Protein AF-A0A182EAF6-F1 (afdb_monomer_lite)

Foldseek 3Di:
DDDDDDDDDDDDDDDDDDDDDDDDDDDDDDDDDDDDDDDDPDDPDDPPPPPPDAQDDDDPADDPDPDDDDDPQCPDWQPPPCPVQKFKWFFADWDPDPDQAWIWTWTATPVDRDIAIEIEGALRSNFPDDHGKIKIWGQFDDPDPRYGYDHLRGTAIFINLLAAAALLLLLVVSLPLVLSLCCVVCVDPPLCAPQNLLWVLLLVLLVCLQPPPPQAQALVSSLCCCVPPPVVVCVVSCVSHVHDPVNSNVLCSLLSVLSQVVQQDAHDPPRHDQHQDPQRKGFDGWPDAQDWFGDSNLRHIAGARTWTWIQHPVRDTAIATEDEAQDDPPDRSSQLSNRQVVLVRRCNVVRDRAKYWYAHSNVRDIDIRRDDSSVVSVSSSSVSSNSCLNVQCDVVRACFDPPDLDAEHVSDTDLPVVSLVPRPCLQVCLLRHDDDDDDPSVVSSCVSCVVDDVVRSSVVVVVVNVVSVVVVVVVVVCPVVSPVVVVPVPDDDQD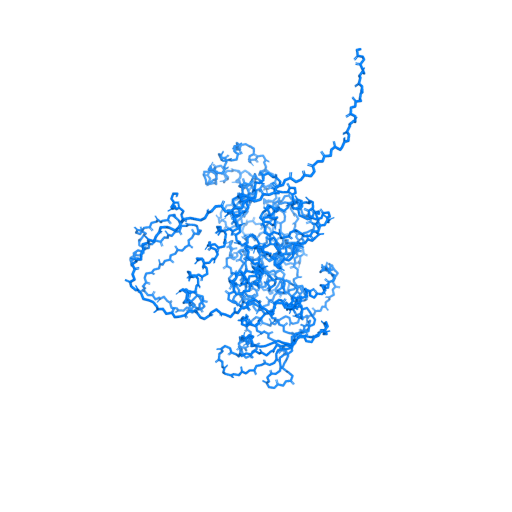WDFDDDDQKTFGADSVRHGPDIDRNDDDD

Organism: Onchocerca ochengi (NCBI:txid42157)

InterPro domains:
  IPR011604 PD-(D/E)XK endonuclease-like domain superfamily [G3DSA:3.90.320.10] (168-430)
  IPR014808 DNA replication factor Dna2, N-terminal [PF08696] (114-309)
  IPR051827 CRISPR-associated exonuclease Cas4 [PTHR36531] (104-434)

Radius of gyration: 29.69 Å; chains: 1; bounding box: 100×87×67 Å

Secondary structure (DSSP, 8-state):
----------------------------------------S-----------PPPPPPPS------S-------PPPTT-S-GGGEEEEEEEEE-----TTEEEEEEEESSSS-EEEEEEEGGGTTS---TT-EEEEES-EEEETTEEEESSSS-EEEESTT--EEHHHHHHHTT-HHHHHHHHH--------HHHHHHHHHHHHHHHHHH-TT----HHHHHHHIIIIITTTTHHHHHHHT--HHHHHHHHHHHHHHHHHHHHHHSPTTTS--PPPTTS-EEEEEEEEEEEEEETTTTEEEEEEEEEEEE-TTS-EEEEEEEEE-S-----HHHHHHHHHHHHHHHHHHSS---EEEEETTTTEEEEE---HHHHHHHHHHHHHHHHHHHH-SGGG-S---STT----SS-----HHHHTT-TTHHHHHHT----S--HHHHHHHHHHTTS-HHHHHHHHHHHHHHHHHHHHHHHH--HHHHHTTT-SS----S--EEEETTEEEEE-TTS-EEEEEES----

Sequence (524 aa):
MDISDGGIMELSGSNLCKKNDAELITNDISHSMISTEVLTDASINNFTSTDCVPPRKRPKRLSISCVERDIQDSFIPFGSNDDASIINVRVISLSDDANDELRELNCICEDTPKIYRVRLGGIWSSTPVKIGSSLRVIGAKIEGEKDLLLNWENGVLIVERNVLVPCTLIAQGTSCRRKAILSHYFRGRSSTTKEMLIGNVVHELFQIAITRSGFDVTENSLLDLWRKELHEQYAEQLFVLNLSSQEVEDELSLYFKTITRWVSSHMPEPKGRNEYLQIGSRIKEVVDIEESIWNSCYGFKAKIDCTLKIRKKDGDQKLFPVELKTGKSNPNTEHVTQVMLYCLALASKQSTIESGLLLYLLDATLRTVSPKAIDLKGILHMRNEIAAGISAISFDNLPVAIIGDFIIIFTEPVCDTHICKWCNQALSCSLLQHCSGSTVTEIFFQDQIKHLKQSHIDYFERFIRWILMEWRYATKKNPTDKENIYKREGVIDEQYELFIKGDMLLVFSEESEMIAMGSVISVK

pLDDT: mean 72.67, std 27.04, range [20.88, 98.44]

Structure (mmCIF, N/CA/C/O backbone):
data_AF-A0A182EAF6-F1
#
_entry.id   AF-A0A182EAF6-F1
#
loop_
_atom_site.group_PDB
_atom_site.id
_atom_site.type_symbol
_atom_site.label_atom_id
_atom_site.label_alt_id
_atom_site.label_comp_id
_atom_site.label_asym_id
_atom_site.label_entity_id
_atom_site.label_seq_id
_atom_site.pdbx_PDB_ins_code
_atom_site.Cartn_x
_atom_site.Cartn_y
_atom_site.Cartn_z
_atom_site.occupancy
_atom_site.B_iso_or_equiv
_atom_site.auth_seq_id
_atom_site.auth_comp_id
_atom_site.auth_asym_id
_atom_site.auth_atom_id
_atom_site.pdbx_PDB_model_num
ATOM 1 N N . MET A 1 1 ? 42.216 54.095 19.703 1.00 34.62 1 MET A N 1
ATOM 2 C CA . MET A 1 1 ? 43.485 53.450 19.319 1.00 34.62 1 MET A CA 1
ATOM 3 C C . MET A 1 1 ? 43.367 53.013 17.869 1.00 34.62 1 MET A C 1
ATOM 5 O O . MET A 1 1 ? 43.075 51.864 17.581 1.00 34.62 1 MET A O 1
ATOM 9 N N . ASP A 1 2 ? 43.409 54.013 16.995 1.00 27.00 2 ASP A N 1
ATOM 10 C CA . ASP A 1 2 ? 44.232 54.108 15.783 1.00 27.00 2 ASP A CA 1
ATOM 11 C C . ASP A 1 2 ? 44.524 52.836 14.971 1.00 27.00 2 ASP A C 1
ATOM 13 O O . ASP A 1 2 ? 45.401 52.038 15.284 1.00 27.00 2 ASP A O 1
ATOM 17 N N . ILE A 1 3 ? 43.781 52.725 13.867 1.00 25.98 3 ILE A N 1
ATOM 18 C CA . ILE A 1 3 ? 44.280 52.727 12.478 1.00 25.98 3 ILE A CA 1
ATOM 19 C C . ILE A 1 3 ? 45.814 52.638 12.308 1.00 25.98 3 ILE A C 1
ATOM 21 O O . ILE A 1 3 ? 46.532 53.567 12.677 1.00 25.98 3 ILE A O 1
ATOM 25 N N . SER A 1 4 ? 46.276 51.653 11.532 1.00 25.05 4 SER A N 1
ATOM 26 C CA . SER A 1 4 ? 47.322 51.878 10.522 1.00 25.05 4 SER A CA 1
ATOM 27 C C . SER A 1 4 ? 47.195 50.901 9.348 1.00 25.05 4 SER A C 1
ATOM 29 O O . SER A 1 4 ? 46.689 49.789 9.482 1.00 25.05 4 SER A O 1
ATOM 31 N N . ASP A 1 5 ? 47.600 51.387 8.179 1.00 26.56 5 ASP A N 1
ATOM 32 C CA . ASP A 1 5 ? 47.367 50.825 6.847 1.00 26.56 5 ASP A CA 1
ATOM 33 C C . ASP A 1 5 ? 48.718 50.557 6.149 1.00 26.56 5 ASP A C 1
ATOM 35 O O . ASP A 1 5 ? 49.745 51.097 6.568 1.00 26.56 5 ASP A O 1
ATOM 39 N N . GLY A 1 6 ? 48.699 49.829 5.029 1.00 24.03 6 GLY A N 1
ATOM 40 C CA . GLY A 1 6 ? 49.717 49.961 3.976 1.00 24.03 6 GLY A CA 1
ATOM 41 C C . GLY A 1 6 ? 50.895 48.969 3.947 1.00 24.03 6 GLY A C 1
ATOM 42 O O . GLY A 1 6 ? 51.632 48.788 4.912 1.00 24.03 6 GLY A O 1
ATOM 43 N N . GLY A 1 7 ? 51.133 48.393 2.760 1.00 23.05 7 GLY A N 1
ATOM 44 C CA . GLY A 1 7 ? 52.299 47.544 2.481 1.00 23.05 7 GLY A CA 1
ATOM 45 C C . GLY A 1 7 ? 52.274 46.850 1.113 1.00 23.05 7 GLY A C 1
ATOM 46 O O . GLY A 1 7 ? 52.235 45.626 1.054 1.00 23.05 7 GLY A O 1
ATOM 47 N N . ILE A 1 8 ? 52.295 47.610 0.012 1.00 23.31 8 ILE A N 1
ATOM 48 C CA . ILE A 1 8 ? 52.518 47.070 -1.345 1.00 23.31 8 ILE A CA 1
ATOM 49 C C . ILE A 1 8 ? 54.024 47.064 -1.634 1.00 23.31 8 ILE A C 1
ATOM 51 O O . ILE A 1 8 ? 54.661 48.104 -1.475 1.00 23.31 8 ILE A O 1
ATOM 55 N N . MET A 1 9 ? 54.574 45.961 -2.153 1.00 23.62 9 MET A N 1
ATOM 56 C CA . MET A 1 9 ? 55.732 46.021 -3.055 1.00 23.62 9 MET A CA 1
ATOM 57 C C . MET A 1 9 ? 55.773 44.842 -4.036 1.00 23.62 9 MET A C 1
ATOM 59 O O . MET A 1 9 ? 55.221 43.772 -3.792 1.00 23.62 9 MET A O 1
ATOM 63 N N . GLU A 1 10 ? 56.402 45.102 -5.175 1.00 21.28 10 GLU A N 1
ATOM 64 C CA . GLU A 1 10 ? 56.325 44.361 -6.436 1.00 21.28 10 GLU A CA 1
ATOM 65 C C . GLU A 1 10 ? 57.661 43.665 -6.767 1.00 21.28 10 GLU A C 1
ATOM 67 O O . GLU A 1 10 ? 58.704 44.158 -6.342 1.00 21.28 10 GLU A O 1
ATOM 72 N N . LEU A 1 11 ? 57.621 42.649 -7.654 1.00 22.36 11 LEU A N 1
ATOM 73 C CA . LEU A 1 11 ? 58.745 42.186 -8.510 1.00 22.36 11 LEU A CA 1
ATOM 74 C C . LEU A 1 11 ? 59.961 41.559 -7.761 1.00 22.36 11 LEU A C 1
ATOM 76 O O . LEU A 1 11 ? 60.233 41.855 -6.610 1.00 22.36 11 LEU A O 1
ATOM 80 N N . SER A 1 12 ? 60.795 40.663 -8.306 1.00 21.80 12 SER A N 1
ATOM 81 C CA . SER A 1 12 ? 60.952 39.978 -9.609 1.00 21.80 12 SER A CA 1
ATOM 82 C C . SER A 1 12 ? 61.921 38.779 -9.412 1.00 21.80 12 SER A C 1
ATOM 84 O O . SER A 1 12 ? 62.465 38.636 -8.321 1.00 21.80 12 SER A O 1
ATOM 86 N N . GLY A 1 13 ? 62.215 37.958 -10.440 1.00 23.28 13 GLY A N 1
ATOM 87 C CA . GLY A 1 13 ? 63.475 37.171 -10.441 1.00 23.28 13 GLY A CA 1
ATOM 88 C C . GLY A 1 13 ? 63.435 35.689 -10.850 1.00 23.28 13 GLY A C 1
ATOM 89 O O . GLY A 1 13 ? 63.678 34.809 -10.039 1.00 23.28 13 GLY A O 1
ATOM 90 N N . SER A 1 14 ? 63.194 35.437 -12.137 1.00 21.39 14 SER A N 1
ATOM 91 C CA . SER A 1 14 ? 63.843 34.423 -13.001 1.00 21.39 14 SER A CA 1
ATOM 92 C C . SER A 1 14 ? 64.792 33.328 -12.440 1.00 21.39 14 SER A C 1
ATOM 94 O O . SER A 1 14 ? 65.816 33.656 -11.846 1.00 21.39 14 SER A O 1
ATOM 96 N N . ASN A 1 15 ? 64.618 32.102 -12.977 1.00 22.03 15 ASN A N 1
ATOM 97 C CA . ASN A 1 15 ? 65.657 31.088 -13.302 1.00 22.03 15 ASN A CA 1
ATOM 98 C C . ASN A 1 15 ? 66.398 30.408 -12.110 1.00 22.03 15 ASN A C 1
ATOM 100 O O . ASN A 1 15 ? 66.710 31.042 -11.120 1.00 22.03 15 ASN A O 1
ATOM 104 N N . LEU A 1 16 ? 66.795 29.123 -12.134 1.00 22.81 16 LEU A N 1
ATOM 105 C CA . LEU A 1 16 ? 67.469 28.400 -13.222 1.00 22.81 16 LEU A CA 1
ATOM 106 C C . LEU A 1 16 ? 67.639 26.877 -12.914 1.00 22.81 16 LEU A C 1
ATOM 108 O O . LEU A 1 16 ? 67.945 26.510 -11.790 1.00 22.81 16 LEU A O 1
ATOM 112 N N . CYS A 1 17 ? 67.632 26.043 -13.967 1.00 21.36 17 CYS A N 1
ATOM 113 C CA . CYS A 1 17 ? 68.432 24.807 -14.166 1.00 21.36 17 CYS A CA 1
ATOM 114 C C . CYS A 1 17 ? 68.288 23.525 -13.298 1.00 21.36 17 CYS A C 1
ATOM 116 O O . CYS A 1 17 ? 68.722 23.486 -12.157 1.00 21.36 17 CYS A O 1
ATOM 118 N N . LYS A 1 18 ? 68.064 22.425 -14.053 1.00 22.55 18 LYS A N 1
ATOM 119 C CA . LYS A 1 18 ? 68.823 21.142 -14.066 1.00 22.55 18 LYS A CA 1
ATOM 120 C C . LYS A 1 18 ? 68.688 20.193 -12.863 1.00 22.55 18 LYS A C 1
ATOM 122 O O . LYS A 1 18 ? 68.568 20.626 -11.735 1.00 22.55 18 LYS A O 1
ATOM 127 N N . LYS A 1 19 ? 68.871 18.877 -12.999 1.00 22.38 19 LYS A N 1
ATOM 128 C CA . LYS A 1 19 ? 68.811 17.844 -14.067 1.00 22.38 19 LYS A CA 1
ATOM 129 C C . LYS A 1 19 ? 69.594 16.675 -13.456 1.00 22.38 19 LYS A C 1
ATOM 131 O O . LYS A 1 19 ? 70.719 16.929 -13.034 1.00 22.38 19 LYS A O 1
ATOM 136 N N . ASN A 1 20 ? 69.080 15.450 -13.580 1.00 22.56 20 ASN A N 1
ATOM 137 C CA . ASN A 1 20 ? 69.833 14.205 -13.380 1.00 22.56 20 ASN A CA 1
ATOM 138 C C . ASN A 1 20 ? 70.316 13.970 -11.915 1.00 22.56 20 ASN A C 1
ATOM 140 O O . ASN A 1 20 ? 70.263 14.880 -11.096 1.00 22.56 20 ASN A O 1
ATOM 144 N N . ASP A 1 21 ? 70.698 12.768 -11.474 1.00 23.47 21 ASP A N 1
ATOM 145 C CA . ASP A 1 21 ? 71.015 11.521 -12.191 1.00 23.47 21 ASP A CA 1
ATOM 146 C C . ASP A 1 21 ? 70.165 10.317 -11.751 1.00 23.47 21 ASP A C 1
ATOM 148 O O . ASP A 1 21 ? 69.460 10.343 -10.743 1.00 23.47 21 ASP A O 1
ATOM 152 N N . ALA A 1 22 ? 70.219 9.262 -12.565 1.00 22.83 22 ALA A N 1
ATOM 153 C CA . ALA A 1 22 ? 69.623 7.963 -12.286 1.00 22.83 22 ALA A CA 1
ATOM 154 C C . ALA A 1 22 ? 70.684 6.995 -11.747 1.00 22.83 22 ALA A C 1
ATOM 156 O O . ALA A 1 22 ? 71.823 7.029 -12.205 1.00 22.83 22 ALA A O 1
ATOM 157 N N . GLU A 1 23 ? 70.278 6.051 -10.900 1.00 22.94 23 GLU A N 1
ATOM 158 C CA . GLU A 1 23 ? 71.018 4.802 -10.704 1.00 22.94 23 GLU A CA 1
ATOM 159 C C . GLU A 1 23 ? 70.043 3.619 -10.692 1.00 22.94 23 GLU A C 1
ATOM 161 O O . GLU A 1 23 ? 69.068 3.594 -9.939 1.00 22.94 23 GLU A O 1
ATOM 166 N N . LEU A 1 24 ? 70.292 2.651 -11.578 1.00 21.66 24 LEU A N 1
ATOM 167 C CA . LEU A 1 24 ? 69.613 1.359 -11.573 1.00 21.66 24 LEU A CA 1
ATOM 168 C C . LEU A 1 24 ? 70.263 0.466 -10.515 1.00 21.66 24 LEU A C 1
ATOM 170 O O . LEU A 1 24 ? 71.484 0.328 -10.503 1.00 21.66 24 LEU A O 1
ATOM 174 N N . ILE A 1 25 ? 69.448 -0.270 -9.760 1.00 23.98 25 ILE A N 1
ATOM 175 C CA . ILE A 1 25 ? 69.858 -1.577 -9.241 1.00 23.98 25 ILE A CA 1
ATOM 176 C C . ILE A 1 25 ? 68.848 -2.613 -9.727 1.00 23.98 25 ILE A C 1
ATOM 178 O O . ILE A 1 25 ? 67.649 -2.523 -9.468 1.00 23.98 25 ILE A O 1
ATOM 182 N N . THR A 1 26 ? 69.363 -3.572 -10.486 1.00 21.56 26 THR A N 1
ATOM 183 C CA . THR A 1 26 ? 68.649 -4.714 -11.047 1.00 21.56 26 THR A CA 1
ATOM 184 C C . THR A 1 26 ? 68.450 -5.813 -10.005 1.00 21.56 26 THR A C 1
ATOM 186 O O . THR A 1 26 ? 69.306 -6.025 -9.148 1.00 21.56 26 THR A O 1
ATOM 189 N N . ASN A 1 27 ? 67.358 -6.570 -10.127 1.00 24.98 27 ASN A N 1
ATOM 190 C CA . ASN A 1 27 ? 67.342 -7.994 -9.781 1.00 24.98 27 ASN A CA 1
ATOM 191 C C . ASN A 1 27 ? 66.165 -8.689 -10.481 1.00 24.98 27 ASN A C 1
ATOM 193 O O . ASN A 1 27 ? 65.008 -8.504 -10.106 1.00 24.98 27 ASN A O 1
ATOM 197 N N . ASP A 1 28 ? 66.485 -9.485 -11.500 1.00 20.88 28 ASP A N 1
ATOM 198 C CA . ASP A 1 28 ? 65.545 -10.337 -12.229 1.00 20.88 28 ASP A CA 1
ATOM 199 C C . ASP A 1 28 ? 65.283 -11.653 -11.484 1.00 20.88 28 ASP A C 1
ATOM 201 O O . ASP A 1 28 ? 66.228 -12.321 -11.065 1.00 20.88 28 ASP A O 1
ATOM 205 N N . ILE A 1 29 ? 64.018 -12.094 -11.442 1.00 25.84 29 ILE A N 1
ATOM 206 C CA . ILE A 1 29 ? 63.648 -13.522 -11.422 1.00 25.84 29 ILE A CA 1
ATOM 207 C C . ILE A 1 29 ? 62.429 -13.724 -12.343 1.00 25.84 29 ILE A C 1
ATOM 209 O O . ILE A 1 29 ? 61.410 -13.054 -12.194 1.00 25.84 29 ILE A O 1
ATOM 213 N N . SER A 1 30 ? 62.532 -14.668 -13.283 1.00 22.50 30 SER A N 1
ATOM 214 C CA . SER A 1 30 ? 61.539 -15.018 -14.317 1.00 22.50 30 SER A CA 1
ATOM 215 C C . SER A 1 30 ? 61.032 -16.468 -14.142 1.00 22.50 30 SER A C 1
ATOM 217 O O . SER A 1 30 ? 61.592 -17.222 -13.352 1.00 22.50 30 SER A O 1
ATOM 219 N N . HIS A 1 31 ? 59.987 -16.984 -14.804 1.00 24.16 31 HIS A N 1
ATOM 220 C CA . HIS A 1 31 ? 59.113 -16.524 -15.907 1.00 24.16 31 HIS A CA 1
ATOM 221 C C . HIS A 1 31 ? 57.618 -16.598 -15.438 1.00 24.16 31 HIS A C 1
ATOM 223 O O . HIS A 1 31 ? 57.389 -16.745 -14.244 1.00 24.16 31 HIS A O 1
ATOM 229 N N . SER A 1 32 ? 56.529 -16.492 -16.222 1.00 24.00 32 SER A N 1
ATOM 230 C CA . SER A 1 32 ? 56.306 -16.548 -17.680 1.00 24.00 32 SER A CA 1
ATOM 231 C C . SER A 1 32 ? 55.020 -15.831 -18.138 1.00 24.00 32 SER A C 1
ATOM 233 O O . SER A 1 32 ? 53.927 -16.154 -17.687 1.00 24.00 32 SER A O 1
ATOM 235 N N . MET A 1 33 ? 55.197 -14.919 -19.098 1.00 22.81 33 MET A N 1
ATOM 236 C CA . MET A 1 33 ? 54.409 -14.676 -20.324 1.00 22.81 33 MET A CA 1
ATOM 237 C C . MET A 1 33 ? 52.978 -15.242 -20.478 1.00 22.81 33 MET A C 1
ATOM 239 O O . MET A 1 33 ? 52.810 -16.435 -20.717 1.00 22.81 33 MET A O 1
ATOM 243 N N . ILE A 1 34 ? 52.007 -14.329 -20.635 1.00 23.81 34 ILE A N 1
ATOM 244 C CA . ILE A 1 34 ? 51.155 -14.232 -21.842 1.00 23.81 34 ILE A CA 1
ATOM 245 C C . ILE A 1 34 ? 51.166 -12.754 -22.290 1.00 23.81 34 ILE A C 1
ATOM 247 O O . ILE A 1 34 ? 51.243 -11.859 -21.451 1.00 23.81 34 ILE A O 1
ATOM 251 N N . SER A 1 35 ? 51.196 -12.509 -23.601 1.00 22.59 35 SER A N 1
ATOM 252 C CA . SER A 1 35 ? 51.616 -11.238 -24.209 1.00 22.59 35 SER A CA 1
ATOM 253 C C . SER A 1 35 ? 50.581 -10.107 -24.167 1.00 22.59 35 SER A C 1
ATOM 255 O O . SER A 1 35 ? 49.417 -10.314 -24.505 1.00 22.59 35 SER A O 1
ATOM 257 N N . THR A 1 36 ? 51.058 -8.886 -23.909 1.00 22.25 36 THR A N 1
ATOM 258 C CA . THR A 1 36 ? 50.344 -7.627 -24.180 1.00 22.25 36 THR A CA 1
ATOM 259 C C . THR A 1 36 ? 51.109 -6.863 -25.259 1.00 22.25 36 THR A C 1
ATOM 261 O O . THR A 1 36 ? 52.230 -6.420 -25.008 1.00 22.25 36 THR A O 1
ATOM 264 N N . GLU A 1 37 ? 50.532 -6.692 -26.449 1.00 24.66 37 GLU A N 1
ATOM 265 C CA . GLU A 1 37 ? 51.075 -5.751 -27.435 1.00 24.66 37 GLU A CA 1
ATOM 266 C C . GLU A 1 37 ? 50.625 -4.327 -27.097 1.00 24.66 37 GLU A C 1
ATOM 268 O O . GLU A 1 37 ? 49.436 -4.047 -26.940 1.00 24.66 37 GLU A O 1
ATOM 273 N N . VAL A 1 38 ? 51.596 -3.422 -26.979 1.00 22.77 38 VAL A N 1
ATOM 274 C CA . VAL A 1 38 ? 51.361 -1.988 -26.803 1.00 22.77 38 VAL A CA 1
ATOM 275 C C . VAL A 1 38 ? 51.189 -1.358 -28.181 1.00 22.77 38 VAL A C 1
ATOM 277 O O . VAL A 1 38 ? 52.144 -1.297 -28.954 1.00 22.77 38 VAL A O 1
ATOM 280 N N . LEU A 1 39 ? 49.993 -0.842 -28.471 1.00 24.34 39 LEU A N 1
ATOM 281 C CA . LEU A 1 39 ? 49.795 0.130 -29.546 1.00 24.34 39 LEU A CA 1
ATOM 282 C C . LEU A 1 39 ? 49.905 1.554 -28.987 1.00 24.34 39 LEU A C 1
ATOM 284 O O . LEU A 1 39 ? 49.478 1.846 -27.874 1.00 24.34 39 LEU A O 1
ATOM 288 N N . THR A 1 40 ? 50.560 2.410 -29.764 1.00 23.98 40 THR A N 1
ATOM 289 C CA . THR A 1 40 ? 51.195 3.662 -29.329 1.00 23.98 40 THR A CA 1
ATOM 290 C C . THR A 1 40 ? 50.268 4.879 -29.282 1.00 23.98 40 THR A C 1
ATOM 292 O O . THR A 1 40 ? 49.356 5.004 -30.101 1.00 23.98 40 THR A O 1
ATOM 295 N N . ASP A 1 41 ? 50.604 5.841 -28.415 1.00 27.81 41 ASP A N 1
ATOM 296 C CA . ASP A 1 41 ? 49.994 7.177 -28.303 1.00 27.81 41 ASP A CA 1
ATOM 297 C C . ASP A 1 41 ? 50.039 7.992 -29.614 1.00 27.81 41 ASP A C 1
ATOM 299 O O . ASP A 1 41 ? 50.956 8.783 -29.837 1.00 27.81 41 ASP A O 1
ATOM 303 N N . ALA A 1 42 ? 49.042 7.825 -30.494 1.00 27.70 42 ALA A N 1
ATOM 304 C CA . ALA A 1 42 ? 48.900 8.657 -31.699 1.00 27.70 42 ALA A CA 1
ATOM 305 C C . ALA A 1 42 ? 47.484 8.710 -32.328 1.00 27.70 42 ALA A C 1
ATOM 307 O O . ALA A 1 42 ? 47.375 8.942 -33.531 1.00 27.70 42 ALA A O 1
ATOM 308 N N . SER A 1 43 ? 46.383 8.482 -31.589 1.00 26.19 43 SER A N 1
ATOM 309 C CA . SER A 1 43 ? 45.024 8.584 -32.184 1.00 26.19 43 SER A CA 1
ATOM 310 C C . SER A 1 43 ? 43.845 8.807 -31.212 1.00 26.19 43 SER A C 1
ATOM 312 O O . SER A 1 43 ? 42.740 8.327 -31.453 1.00 26.19 43 SER A O 1
ATOM 314 N N . ILE A 1 44 ? 44.015 9.599 -30.146 1.00 26.69 44 ILE A N 1
ATOM 315 C CA . ILE A 1 44 ? 42.877 10.030 -29.306 1.00 26.69 44 ILE A CA 1
ATOM 316 C C . ILE A 1 44 ? 42.295 11.341 -29.855 1.00 26.69 44 ILE A C 1
ATOM 318 O O . ILE A 1 44 ? 42.665 12.430 -29.425 1.00 26.69 44 ILE A O 1
ATOM 322 N N . ASN A 1 45 ? 41.370 11.225 -30.810 1.00 24.27 45 ASN A N 1
ATOM 323 C CA . ASN A 1 45 ? 40.507 12.320 -31.260 1.00 24.27 45 ASN A CA 1
ATOM 324 C C . ASN A 1 45 ? 39.033 11.922 -31.078 1.00 24.27 45 ASN A C 1
ATOM 326 O O . ASN A 1 45 ? 38.545 11.026 -31.757 1.00 24.27 45 ASN A O 1
ATOM 330 N N . ASN A 1 46 ? 38.343 12.625 -30.176 1.00 28.84 46 ASN A N 1
ATOM 331 C CA . ASN A 1 46 ? 36.884 12.780 -30.078 1.00 28.84 46 ASN A CA 1
ATOM 332 C C . ASN A 1 46 ? 35.993 11.562 -30.409 1.00 28.84 46 ASN A C 1
ATOM 334 O O . ASN A 1 46 ? 35.296 11.556 -31.422 1.00 28.84 46 ASN A O 1
ATOM 338 N N . PHE A 1 47 ? 35.871 10.622 -29.467 1.00 21.38 47 PHE A N 1
ATOM 339 C CA . PHE A 1 47 ? 34.667 9.788 -29.347 1.00 21.38 47 PHE A CA 1
ATOM 340 C C . PHE A 1 47 ? 33.709 10.381 -28.305 1.00 21.38 47 PHE A C 1
ATOM 342 O O . PHE A 1 47 ? 33.681 9.983 -27.142 1.00 21.38 47 PHE A O 1
ATOM 349 N N . THR A 1 48 ? 32.902 11.354 -28.730 1.00 23.44 48 THR A N 1
ATOM 350 C CA . THR A 1 48 ? 31.754 11.841 -27.953 1.00 23.44 48 THR A CA 1
ATOM 351 C C . THR A 1 48 ? 30.604 10.837 -28.045 1.00 23.44 48 THR A C 1
ATOM 353 O O . THR A 1 48 ? 29.727 10.963 -28.902 1.00 23.44 48 THR A O 1
ATOM 356 N N . SER A 1 49 ? 30.609 9.837 -27.160 1.00 25.80 49 SER A N 1
ATOM 357 C CA . SER A 1 49 ? 29.461 8.946 -26.956 1.00 25.80 49 SER A CA 1
ATOM 358 C C . SER A 1 49 ? 28.249 9.773 -26.523 1.00 25.80 49 SER A C 1
ATOM 360 O O . SER A 1 49 ? 28.260 10.375 -25.451 1.00 25.80 49 SER A O 1
ATOM 362 N N . THR A 1 50 ? 27.224 9.834 -27.371 1.00 24.12 50 THR A N 1
ATOM 363 C CA . THR A 1 50 ? 26.043 10.701 -27.195 1.00 24.12 50 THR A CA 1
ATOM 364 C C . THR A 1 50 ? 24.786 9.941 -26.756 1.00 24.12 50 THR A C 1
ATOM 366 O O . THR A 1 50 ? 23.730 10.548 -26.597 1.00 24.12 50 THR A O 1
ATOM 369 N N . ASP A 1 51 ? 24.914 8.645 -26.452 1.00 25.69 51 ASP A N 1
ATOM 370 C CA . ASP A 1 51 ? 23.808 7.720 -26.151 1.00 25.69 51 ASP A CA 1
ATOM 371 C C . ASP A 1 51 ? 23.249 7.829 -24.714 1.00 25.69 51 ASP A C 1
ATOM 373 O O . ASP A 1 51 ? 22.942 6.838 -24.052 1.00 25.69 51 ASP A O 1
ATOM 377 N N . CYS A 1 52 ? 23.069 9.058 -24.227 1.00 26.30 52 CYS A N 1
ATOM 378 C CA . CYS A 1 52 ? 22.295 9.356 -23.022 1.00 26.30 52 CYS A CA 1
ATOM 379 C C . CYS A 1 52 ? 20.935 9.939 -23.421 1.00 26.30 52 CYS A C 1
ATOM 381 O O . CYS A 1 52 ? 20.743 11.156 -23.413 1.00 26.30 52 CYS A O 1
ATOM 383 N N . VAL A 1 53 ? 19.978 9.071 -23.767 1.00 27.66 53 VAL A N 1
ATOM 384 C CA . VAL A 1 53 ? 18.595 9.482 -24.068 1.00 27.66 53 VAL A CA 1
ATOM 385 C C . VAL A 1 53 ? 17.968 10.122 -22.815 1.00 27.66 53 VAL A C 1
ATOM 387 O O . VAL A 1 53 ? 17.802 9.430 -21.806 1.00 27.66 53 VAL A O 1
ATOM 390 N N . PRO A 1 54 ? 17.593 11.417 -22.837 1.00 26.06 54 PRO A N 1
ATOM 391 C CA . PRO A 1 54 ? 17.004 12.072 -21.673 1.00 26.06 54 PRO A CA 1
ATOM 392 C C . PRO A 1 54 ? 15.600 11.515 -21.368 1.00 26.06 54 PRO A C 1
ATOM 394 O O . PRO A 1 54 ? 14.878 11.107 -22.286 1.00 26.06 54 PRO A O 1
ATOM 397 N N . PRO A 1 55 ? 15.158 11.515 -20.096 1.00 34.72 55 PRO A N 1
ATOM 398 C CA . PRO A 1 55 ? 13.837 11.014 -19.730 1.00 34.72 55 PRO A CA 1
ATOM 399 C C . PRO A 1 55 ? 12.720 11.808 -20.431 1.00 34.72 55 PRO A C 1
ATOM 401 O O . PRO A 1 55 ? 12.665 13.038 -20.350 1.00 34.72 55 PRO A O 1
ATOM 404 N N . ARG A 1 56 ? 11.802 11.094 -21.105 1.00 46.59 56 ARG A N 1
ATOM 405 C CA . ARG A 1 56 ? 10.674 11.688 -21.852 1.00 46.59 56 ARG A CA 1
ATOM 406 C C . ARG A 1 56 ? 9.831 12.604 -20.950 1.00 46.59 56 ARG A C 1
ATOM 408 O O . ARG A 1 56 ? 9.626 12.322 -19.765 1.00 46.59 56 ARG A O 1
ATOM 415 N N . LYS A 1 57 ? 9.329 13.716 -21.504 1.00 31.61 57 LYS A N 1
ATOM 416 C CA . LYS A 1 57 ? 8.597 14.736 -20.731 1.00 31.61 57 LYS A CA 1
ATOM 417 C C . LYS A 1 57 ? 7.301 14.158 -20.157 1.00 31.61 57 LYS A C 1
ATOM 419 O O . LYS A 1 57 ? 6.382 13.791 -20.879 1.00 31.61 57 LYS A O 1
ATOM 424 N N . ARG A 1 58 ? 7.231 14.114 -18.825 1.00 42.84 58 ARG A N 1
ATOM 425 C CA . ARG A 1 58 ? 6.105 13.537 -18.076 1.00 42.84 58 ARG A CA 1
ATOM 426 C C . ARG A 1 58 ? 4.811 14.336 -18.312 1.00 42.84 58 ARG A C 1
ATOM 428 O O . ARG A 1 58 ? 4.851 15.568 -18.219 1.00 42.84 58 ARG A O 1
ATOM 435 N N . PRO A 1 59 ? 3.651 13.676 -18.493 1.00 32.00 59 PRO A N 1
ATOM 436 C CA . PRO A 1 59 ? 2.352 14.330 -18.373 1.00 32.00 59 PRO A CA 1
ATOM 437 C C . PRO A 1 59 ? 2.228 15.056 -17.025 1.00 32.00 59 PRO A C 1
ATOM 439 O O . PRO A 1 59 ? 2.673 14.559 -15.986 1.00 32.00 59 PRO A O 1
ATOM 442 N N . LYS A 1 60 ? 1.626 16.251 -17.025 1.00 32.16 60 LYS A N 1
ATOM 443 C CA . LYS A 1 60 ? 1.457 17.043 -15.797 1.00 32.16 60 LYS A CA 1
ATOM 444 C C . LYS A 1 60 ? 0.566 16.288 -14.802 1.00 32.16 60 LYS A C 1
ATOM 446 O O . LYS A 1 60 ? -0.563 15.964 -15.139 1.00 32.16 60 LYS A O 1
ATOM 451 N N . ARG A 1 61 ? 1.104 16.067 -13.593 1.00 34.06 61 ARG A N 1
ATOM 452 C CA . ARG A 1 61 ? 0.448 15.713 -12.312 1.00 34.06 61 ARG A CA 1
ATOM 453 C C . ARG A 1 61 ? -0.941 15.059 -12.430 1.00 34.06 61 ARG A C 1
ATOM 455 O O . ARG A 1 61 ? -1.916 15.764 -12.659 1.00 34.06 61 ARG A O 1
ATOM 462 N N . LEU A 1 62 ? -1.025 13.760 -12.113 1.00 33.78 62 LEU A N 1
ATOM 463 C CA . LEU A 1 62 ? -2.278 13.028 -11.850 1.00 33.78 62 LEU A CA 1
ATOM 464 C C . LEU A 1 62 ? -3.260 13.887 -11.031 1.00 33.78 62 LEU A C 1
ATOM 466 O O . LEU A 1 62 ? -3.085 14.078 -9.825 1.00 33.78 62 LEU A O 1
ATOM 470 N N . SER A 1 63 ? -4.281 14.419 -11.699 1.00 30.16 63 SER A N 1
ATOM 471 C CA . SER A 1 63 ? -5.372 15.157 -11.074 1.00 30.16 63 SER A CA 1
ATOM 472 C C . SER A 1 63 ? -6.496 14.179 -10.757 1.00 30.16 63 SER A C 1
ATOM 474 O O . SER A 1 63 ? -7.347 13.914 -11.606 1.00 30.16 63 SER A O 1
ATOM 476 N N . ILE A 1 64 ? -6.493 13.643 -9.535 1.00 37.16 64 ILE A N 1
ATOM 477 C CA . ILE A 1 64 ? -7.581 12.801 -9.027 1.00 37.16 64 ILE A CA 1
ATOM 478 C C . ILE A 1 64 ? -8.819 13.691 -8.882 1.00 37.16 64 ILE A C 1
ATOM 480 O O . ILE A 1 64 ? -8.984 14.400 -7.889 1.00 37.16 64 ILE A O 1
ATOM 484 N N . SER A 1 65 ? -9.670 13.721 -9.910 1.00 26.81 65 SER A N 1
ATOM 485 C CA . SER A 1 65 ? -10.902 14.502 -9.872 1.00 26.81 65 SER A CA 1
ATOM 486 C C . SER A 1 65 ? -11.957 13.744 -9.069 1.00 26.81 65 SER A C 1
ATOM 488 O O . SER A 1 65 ? -12.498 12.743 -9.550 1.00 26.81 65 SER A O 1
ATOM 490 N N . CYS A 1 66 ? -12.316 14.273 -7.899 1.00 29.97 66 CYS A N 1
ATOM 491 C CA . CYS A 1 66 ? -13.425 13.800 -7.058 1.00 29.97 66 CYS A CA 1
ATOM 492 C C . CYS A 1 66 ? -14.821 14.033 -7.678 1.00 29.97 66 CYS A C 1
ATOM 494 O O . CYS A 1 66 ? -15.810 14.074 -6.956 1.00 29.97 66 CYS A O 1
ATOM 496 N N . VAL A 1 67 ? -14.903 14.240 -8.994 1.00 27.53 67 VAL A N 1
ATOM 497 C CA . VAL A 1 67 ? -16.156 14.429 -9.724 1.00 27.53 67 VAL A CA 1
ATOM 498 C C . VAL A 1 67 ? -16.589 13.083 -10.294 1.00 27.53 67 VAL A C 1
ATOM 500 O O . VAL A 1 67 ? -15.793 12.353 -10.904 1.00 27.53 67 VAL A O 1
ATOM 503 N N . GLU A 1 68 ? -17.856 12.764 -10.068 1.00 32.16 68 GLU A N 1
ATOM 504 C CA . GLU A 1 68 ? -18.544 11.620 -10.645 1.00 32.16 68 GLU A CA 1
ATOM 505 C C . GLU A 1 68 ? -18.575 11.776 -12.169 1.00 32.16 68 GLU A C 1
ATOM 507 O O . GLU A 1 68 ? -19.136 12.716 -12.729 1.00 32.16 68 GLU A O 1
ATOM 512 N N . ARG A 1 69 ? -17.900 10.851 -12.846 1.00 28.14 69 ARG A N 1
ATOM 513 C CA . ARG A 1 69 ? -18.146 10.526 -14.244 1.00 28.14 69 ARG A CA 1
ATOM 514 C C . ARG A 1 69 ? -18.251 9.018 -14.277 1.00 28.14 69 ARG A C 1
ATOM 516 O O . ARG A 1 69 ? -17.240 8.343 -14.080 1.00 28.14 69 ARG A O 1
ATOM 523 N N . ASP A 1 70 ? -19.474 8.539 -14.458 1.00 29.00 70 ASP A N 1
ATOM 524 C CA . ASP A 1 70 ? -19.772 7.129 -14.651 1.00 29.00 70 ASP A CA 1
ATOM 525 C C . ASP A 1 70 ? -19.178 6.689 -15.983 1.00 29.00 70 ASP A C 1
ATOM 527 O O . ASP A 1 70 ? -19.766 6.858 -17.050 1.00 29.00 70 ASP A O 1
ATOM 531 N N . ILE A 1 71 ? -17.971 6.144 -15.910 1.00 32.97 71 ILE A N 1
ATOM 532 C CA . ILE A 1 71 ? -17.410 5.325 -16.968 1.00 32.97 71 ILE A CA 1
ATOM 533 C C . ILE A 1 71 ? -17.306 3.932 -16.365 1.00 32.97 71 ILE A C 1
ATOM 535 O O . ILE A 1 71 ? -16.526 3.709 -15.437 1.00 32.97 71 ILE A O 1
ATOM 539 N N . GLN A 1 72 ? -18.116 3.002 -16.874 1.00 36.25 72 GLN A N 1
ATOM 540 C CA . GLN A 1 72 ? -17.915 1.569 -16.660 1.00 36.25 72 GLN A CA 1
ATOM 541 C C . GLN A 1 72 ? -16.669 1.134 -17.441 1.00 36.25 72 GLN A C 1
ATOM 543 O O . GLN A 1 72 ? -16.755 0.409 -18.429 1.00 36.25 72 GLN A O 1
ATOM 548 N N . ASP A 1 73 ? -15.502 1.617 -17.017 1.00 41.78 73 ASP A N 1
ATOM 549 C CA . ASP A 1 73 ? -14.235 1.144 -17.545 1.00 41.78 73 ASP A CA 1
ATOM 550 C C . ASP A 1 73 ? -14.066 -0.311 -17.111 1.00 41.78 73 ASP A C 1
ATOM 552 O O . ASP A 1 73 ? -13.844 -0.604 -15.931 1.00 41.78 73 ASP A O 1
ATOM 556 N N . SER A 1 74 ? -14.135 -1.227 -18.074 1.00 44.59 74 SER A N 1
ATOM 557 C CA . SER A 1 74 ? -13.776 -2.627 -17.883 1.00 44.59 74 SER A CA 1
ATOM 558 C C . SER A 1 74 ? -12.264 -2.745 -17.672 1.00 44.59 74 SER A C 1
ATOM 560 O O . SER A 1 74 ? -11.510 -3.125 -18.572 1.00 44.59 74 SER A O 1
ATOM 562 N N . PHE A 1 75 ? -11.802 -2.405 -16.467 1.00 56.47 75 PHE A N 1
ATOM 563 C CA . PHE A 1 75 ? -10.513 -2.882 -15.989 1.00 56.47 75 PHE A CA 1
ATOM 564 C C . PHE A 1 75 ? -10.546 -4.414 -16.038 1.00 56.47 75 PHE A C 1
ATOM 566 O O . PHE A 1 75 ? -11.568 -5.020 -15.717 1.00 56.47 75 PHE A O 1
ATOM 573 N N . ILE A 1 76 ? -9.456 -5.010 -16.523 1.00 57.12 76 ILE A N 1
ATOM 574 C CA . ILE A 1 76 ? -9.420 -6.400 -17.001 1.00 57.12 76 ILE A CA 1
ATOM 575 C C . ILE A 1 76 ? -10.021 -7.339 -15.938 1.00 57.12 76 ILE A C 1
ATOM 577 O O . ILE A 1 76 ? -9.580 -7.264 -14.787 1.00 57.12 76 ILE A O 1
ATOM 581 N N . PRO A 1 77 ? -11.018 -8.183 -16.283 1.00 50.03 77 PRO A N 1
ATOM 582 C CA . PRO A 1 77 ? -11.696 -9.029 -15.308 1.00 50.03 77 PRO A CA 1
ATOM 583 C C . PRO A 1 77 ? -10.717 -9.908 -14.531 1.00 50.03 77 PRO A C 1
ATOM 585 O O . PRO A 1 77 ? -9.908 -10.629 -15.115 1.00 50.03 77 PRO A O 1
ATOM 588 N N . PHE A 1 78 ? -10.815 -9.889 -13.204 1.00 47.12 78 PHE A N 1
ATOM 589 C CA . PHE A 1 78 ? -10.084 -10.839 -12.377 1.00 47.12 78 PHE A CA 1
ATOM 590 C C . PHE A 1 78 ? -10.780 -12.203 -12.460 1.00 47.12 78 PHE A C 1
ATOM 592 O O . PHE A 1 78 ? -11.947 -12.331 -12.094 1.00 47.12 78 PHE A O 1
ATOM 599 N N . GLY A 1 79 ? -10.072 -13.236 -12.914 1.00 39.69 79 GLY A N 1
ATOM 600 C CA . GLY A 1 79 ? -10.586 -14.611 -12.892 1.00 39.69 79 GLY A CA 1
ATOM 601 C C . GLY A 1 79 ? -11.493 -15.012 -14.061 1.00 39.69 79 GLY A C 1
ATOM 602 O O . GLY A 1 79 ? -12.209 -16.003 -13.950 1.00 39.69 79 GLY A O 1
ATOM 603 N N . SER A 1 80 ? -11.451 -14.317 -15.202 1.00 37.81 80 SER A N 1
ATOM 604 C CA . SER A 1 80 ? -11.703 -15.023 -16.464 1.00 37.81 80 SER A CA 1
ATOM 605 C C . SER A 1 80 ? -10.507 -15.940 -16.727 1.00 37.81 80 SER A C 1
ATOM 607 O O . SER A 1 80 ? -9.398 -15.431 -16.874 1.00 37.81 80 SER A O 1
ATOM 609 N N . ASN A 1 81 ? -10.724 -17.257 -16.828 1.00 36.94 81 ASN A N 1
ATOM 610 C CA . ASN A 1 81 ? -9.689 -18.274 -17.111 1.00 36.94 81 ASN A CA 1
ATOM 611 C C . ASN A 1 81 ? -9.052 -18.161 -18.520 1.00 36.94 81 ASN A C 1
ATOM 613 O O . ASN A 1 81 ? -8.429 -19.103 -19.006 1.00 36.94 81 ASN A O 1
ATOM 617 N N . ASP A 1 82 ? -9.181 -17.009 -19.177 1.00 45.03 82 ASP A N 1
ATOM 618 C CA . ASP A 1 82 ? -8.437 -16.657 -20.377 1.00 45.03 82 ASP A CA 1
ATOM 619 C C . ASP A 1 82 ? -7.013 -16.223 -19.997 1.00 45.03 82 ASP A C 1
ATOM 621 O O . ASP A 1 82 ? -6.618 -15.064 -20.177 1.00 45.03 82 ASP A O 1
ATOM 625 N N . ASP A 1 83 ? -6.201 -17.195 -19.563 1.00 49.16 83 ASP A N 1
ATOM 626 C CA . ASP A 1 83 ? -4.731 -17.095 -19.571 1.00 49.16 83 ASP A CA 1
ATOM 627 C C . ASP A 1 83 ? -4.219 -16.657 -20.960 1.00 49.16 83 ASP A C 1
ATOM 629 O O . ASP A 1 83 ? -3.199 -15.984 -21.078 1.00 49.16 83 ASP A O 1
ATOM 633 N N . ALA A 1 84 ? -4.994 -16.936 -22.017 1.00 50.97 84 ALA A N 1
ATOM 634 C CA . ALA A 1 84 ? -4.818 -16.431 -23.379 1.00 50.97 84 ALA A CA 1
ATOM 635 C C . ALA A 1 84 ? -4.703 -14.892 -23.495 1.00 50.97 84 ALA A C 1
ATOM 637 O O . ALA A 1 84 ? -4.183 -14.397 -24.497 1.00 50.97 84 ALA A O 1
ATOM 638 N N . SER A 1 85 ? -5.171 -14.128 -22.501 1.00 74.31 85 SER A N 1
ATOM 639 C CA . SER A 1 85 ? -5.074 -12.660 -22.455 1.00 74.31 85 SER A CA 1
ATOM 640 C C . SER A 1 85 ? -3.808 -12.129 -21.765 1.00 74.31 85 SER A C 1
ATOM 642 O O . SER A 1 85 ? -3.559 -10.917 -21.794 1.00 74.31 85 SER A O 1
ATOM 644 N N . ILE A 1 86 ? -3.007 -13.008 -21.150 1.00 87.81 86 ILE A N 1
ATOM 645 C CA . ILE A 1 86 ? -1.795 -12.662 -20.403 1.00 87.81 86 ILE A CA 1
ATOM 646 C C . ILE A 1 86 ? -0.576 -13.234 -21.124 1.00 87.81 86 ILE A C 1
ATOM 648 O O . ILE A 1 86 ? -0.437 -14.439 -21.291 1.00 87.81 86 ILE A O 1
ATOM 652 N N . ILE A 1 87 ? 0.350 -12.364 -21.524 1.00 90.81 87 ILE A N 1
ATOM 653 C CA . ILE A 1 87 ? 1.544 -12.759 -22.274 1.00 90.81 87 ILE A CA 1
ATOM 654 C C . ILE A 1 87 ? 2.784 -12.290 -21.511 1.00 90.81 87 ILE A C 1
ATOM 656 O O . ILE A 1 87 ? 3.022 -11.088 -21.355 1.00 90.81 87 ILE A O 1
ATOM 660 N N . ASN A 1 88 ? 3.583 -13.245 -21.030 1.00 92.94 88 ASN A N 1
ATOM 661 C CA . ASN A 1 88 ? 4.895 -12.970 -20.448 1.00 92.94 88 ASN A CA 1
ATOM 662 C C . ASN A 1 88 ? 5.923 -12.866 -21.578 1.00 92.94 88 ASN A C 1
ATOM 664 O O . ASN A 1 88 ? 6.054 -13.779 -22.401 1.00 92.94 88 ASN A O 1
ATOM 668 N N . VAL A 1 89 ? 6.643 -11.747 -21.638 1.00 94.19 89 VAL A N 1
ATOM 669 C CA . VAL A 1 89 ? 7.618 -11.480 -22.699 1.00 94.19 89 VAL A CA 1
ATOM 670 C C . VAL A 1 89 ? 8.878 -10.816 -22.152 1.00 94.19 89 VAL A C 1
ATOM 672 O O . VAL A 1 89 ? 8.843 -10.097 -21.157 1.00 94.19 89 VAL A O 1
ATOM 675 N N . ARG A 1 90 ? 10.003 -11.002 -22.838 1.00 94.56 90 ARG A N 1
ATOM 676 C CA . ARG A 1 90 ? 11.278 -10.343 -22.558 1.00 94.56 90 ARG A CA 1
ATOM 677 C C . ARG A 1 90 ? 11.683 -9.459 -23.725 1.00 94.56 90 ARG A C 1
ATOM 679 O O . ARG A 1 90 ? 11.628 -9.882 -24.877 1.00 94.56 90 ARG A O 1
ATOM 686 N N . VAL A 1 91 ? 12.105 -8.235 -23.431 1.00 92.44 91 VAL A N 1
ATOM 687 C CA . VAL A 1 91 ? 12.469 -7.246 -24.456 1.00 92.44 91 VAL A CA 1
ATOM 688 C C . VAL A 1 91 ? 13.778 -7.635 -25.138 1.00 92.44 91 VAL A C 1
ATOM 690 O O . VAL A 1 91 ? 14.792 -7.807 -24.464 1.00 92.44 91 VAL A O 1
ATOM 693 N N . ILE A 1 92 ? 13.759 -7.735 -26.468 1.00 93.31 92 ILE A N 1
ATOM 694 C CA . ILE A 1 92 ? 14.935 -8.009 -27.309 1.00 93.31 92 ILE A CA 1
ATOM 695 C C . ILE A 1 92 ? 15.467 -6.704 -27.907 1.00 93.31 92 ILE A C 1
ATOM 697 O O . ILE A 1 92 ? 16.663 -6.442 -27.868 1.00 93.31 92 ILE A O 1
ATOM 701 N N . SER A 1 93 ? 14.569 -5.875 -28.446 1.00 91.75 93 SER A N 1
ATOM 702 C CA . SER A 1 93 ? 14.893 -4.561 -29.001 1.00 91.75 93 SER A CA 1
ATOM 703 C C . SER A 1 93 ? 13.750 -3.576 -28.760 1.00 91.75 93 SER A C 1
ATOM 705 O O . SER A 1 93 ? 12.631 -3.961 -28.412 1.00 91.75 93 SER A O 1
ATOM 707 N N . LEU A 1 94 ? 14.043 -2.294 -28.937 1.00 88.88 94 LEU A N 1
ATOM 708 C CA . LEU A 1 94 ? 13.121 -1.177 -28.762 1.00 88.88 94 LEU A CA 1
ATOM 709 C C . LEU A 1 94 ? 13.367 -0.151 -29.871 1.00 88.88 94 LEU A C 1
ATOM 711 O O . LEU A 1 94 ? 14.487 -0.055 -30.362 1.00 88.88 94 LEU A O 1
ATOM 715 N N . SER A 1 95 ? 12.327 0.566 -30.292 1.00 82.38 95 SER A N 1
ATOM 716 C CA . SER A 1 95 ? 12.448 1.646 -31.275 1.00 82.38 95 SER A CA 1
ATOM 717 C C . SER A 1 95 ? 13.079 2.885 -30.636 1.00 82.38 95 SER A C 1
ATOM 719 O O . SER A 1 95 ? 12.560 3.368 -29.622 1.00 82.38 95 SER A O 1
ATOM 721 N N . ASP A 1 96 ? 14.112 3.445 -31.264 1.00 60.28 96 ASP A N 1
ATOM 722 C CA . ASP A 1 96 ? 14.684 4.742 -30.870 1.00 60.28 96 ASP A CA 1
ATOM 723 C C . ASP A 1 96 ? 13.820 5.937 -31.315 1.00 60.28 96 ASP A C 1
ATOM 725 O O . ASP A 1 96 ? 14.015 7.058 -30.843 1.00 60.28 96 ASP A O 1
ATOM 729 N N . ASP A 1 97 ? 12.827 5.706 -32.183 1.00 55.09 97 ASP A N 1
ATOM 730 C CA . ASP A 1 97 ? 12.044 6.773 -32.803 1.00 55.09 97 ASP A CA 1
ATOM 731 C C . ASP A 1 97 ? 11.285 7.656 -31.797 1.00 55.09 97 ASP A C 1
ATOM 733 O O . ASP A 1 97 ? 10.520 7.222 -30.922 1.00 55.09 97 ASP A O 1
ATOM 737 N N . ALA A 1 98 ? 11.524 8.957 -31.955 1.00 46.59 98 ALA A N 1
ATOM 738 C CA . ALA A 1 98 ? 11.136 10.014 -31.038 1.00 46.59 98 ALA A CA 1
ATOM 739 C C . ALA A 1 98 ? 9.744 10.586 -31.353 1.00 46.59 98 ALA A C 1
ATOM 741 O O . ALA A 1 98 ? 9.595 11.786 -31.581 1.00 46.59 98 ALA A O 1
ATOM 742 N N . ASN A 1 99 ? 8.716 9.733 -31.340 1.00 54.38 99 ASN A N 1
ATOM 743 C CA . ASN A 1 99 ? 7.329 10.193 -31.282 1.00 54.38 99 ASN A CA 1
ATOM 744 C C . ASN A 1 99 ? 6.758 9.943 -29.872 1.00 54.38 99 ASN A C 1
ATOM 746 O O . ASN A 1 99 ? 6.825 8.827 -29.350 1.00 54.38 99 ASN A O 1
ATOM 750 N N . ASP A 1 100 ? 6.232 10.986 -29.222 1.00 57.50 100 ASP A N 1
ATOM 751 C CA . ASP A 1 100 ? 5.778 10.913 -27.818 1.00 57.50 100 ASP A CA 1
ATOM 752 C C . ASP A 1 100 ? 4.531 10.016 -27.646 1.00 57.50 100 ASP A C 1
ATOM 754 O O . ASP A 1 100 ? 4.283 9.476 -26.562 1.00 57.50 100 ASP A O 1
ATOM 758 N N . GLU A 1 101 ? 3.766 9.810 -28.723 1.00 72.25 101 GLU A N 1
ATOM 759 C CA . GLU A 1 101 ? 2.487 9.092 -28.697 1.00 72.25 101 GLU A CA 1
ATOM 760 C C . GLU A 1 101 ? 2.615 7.562 -28.641 1.00 72.25 101 GLU A C 1
ATOM 762 O O . GLU A 1 101 ? 1.734 6.911 -28.071 1.00 72.25 101 GLU A O 1
ATOM 767 N N . LEU A 1 102 ? 3.683 6.980 -29.206 1.00 83.62 102 LEU A N 1
ATOM 768 C CA . LEU A 1 102 ? 3.833 5.529 -29.357 1.00 83.62 102 LEU A CA 1
ATOM 769 C C . LEU A 1 102 ? 5.303 5.087 -29.276 1.00 83.62 102 LEU A C 1
ATOM 771 O O . LEU A 1 102 ? 6.174 5.676 -29.909 1.00 83.62 102 LEU A O 1
ATOM 775 N N . ARG A 1 103 ? 5.578 4.021 -28.518 1.00 89.38 103 ARG A N 1
ATOM 776 C CA . ARG A 1 103 ? 6.894 3.368 -28.416 1.00 89.38 103 ARG A CA 1
ATOM 777 C C . ARG A 1 103 ? 6.767 1.894 -28.789 1.00 89.38 103 ARG A C 1
ATOM 779 O O . ARG A 1 103 ? 5.920 1.207 -28.221 1.00 89.38 103 ARG A O 1
ATOM 786 N N . GLU A 1 104 ? 7.601 1.396 -29.696 1.00 92.50 104 GLU A N 1
ATOM 787 C CA . GLU A 1 104 ? 7.563 -0.008 -30.123 1.00 92.50 104 GLU A CA 1
ATOM 788 C C . GLU A 1 104 ? 8.657 -0.840 -29.441 1.00 92.50 104 GLU A C 1
ATOM 790 O O . GLU A 1 104 ? 9.788 -0.389 -29.246 1.00 92.50 104 GLU A O 1
ATOM 795 N N . LEU A 1 105 ? 8.317 -2.074 -29.074 1.00 94.12 105 LEU A N 1
ATOM 796 C CA . LEU A 1 105 ? 9.216 -3.060 -28.483 1.00 94.12 105 LEU A CA 1
ATOM 797 C C . LEU A 1 105 ? 9.081 -4.383 -29.242 1.00 94.12 105 LEU A C 1
ATOM 799 O O . LEU A 1 105 ? 7.969 -4.875 -29.431 1.00 94.12 105 LEU A O 1
ATOM 803 N N . ASN A 1 106 ? 10.201 -5.011 -29.595 1.00 94.88 106 ASN A N 1
ATOM 804 C CA . ASN A 1 106 ? 10.214 -6.409 -30.023 1.00 94.88 106 ASN A CA 1
ATOM 805 C C . ASN A 1 106 ? 10.532 -7.277 -28.810 1.00 94.88 106 ASN A C 1
ATOM 807 O O . ASN A 1 106 ? 11.556 -7.083 -28.148 1.00 94.88 106 ASN A O 1
ATOM 811 N N . CYS A 1 107 ? 9.651 -8.219 -28.489 1.00 95.56 107 CYS A N 1
ATOM 812 C CA . CYS A 1 107 ? 9.769 -9.041 -27.290 1.00 95.56 107 CYS A CA 1
ATOM 813 C C . CYS A 1 107 ? 9.614 -10.530 -27.619 1.00 95.56 107 CYS A C 1
ATOM 815 O O . CYS A 1 107 ? 8.697 -10.912 -28.342 1.00 95.56 107 CYS A O 1
ATOM 817 N N . ILE A 1 108 ? 10.484 -11.378 -27.068 1.00 95.00 108 ILE A N 1
ATOM 818 C CA . ILE A 1 108 ? 10.334 -12.837 -27.130 1.00 95.00 108 ILE A CA 1
ATOM 819 C C . ILE A 1 108 ? 9.396 -13.282 -26.011 1.00 95.00 108 ILE A C 1
ATOM 821 O O . ILE A 1 108 ? 9.509 -12.797 -24.888 1.00 95.00 108 ILE A O 1
ATOM 825 N N . CYS A 1 109 ? 8.460 -14.177 -26.297 1.00 92.94 109 CYS A N 1
ATOM 826 C CA . CYS A 1 109 ? 7.638 -14.799 -25.267 1.00 92.94 109 CYS A CA 1
ATOM 827 C C . CYS A 1 109 ? 8.508 -15.685 -24.365 1.00 92.94 109 CYS A C 1
ATOM 829 O O . CYS A 1 109 ? 9.407 -16.367 -24.845 1.00 92.94 109 CYS A O 1
ATOM 831 N N . GLU A 1 110 ? 8.275 -15.661 -23.053 1.00 88.19 110 GLU A N 1
ATOM 832 C CA . GLU A 1 110 ? 9.053 -16.503 -22.130 1.00 88.19 110 GLU A CA 1
ATOM 833 C C . GLU A 1 110 ? 8.603 -17.976 -22.195 1.00 88.19 110 GLU A C 1
ATOM 835 O O . GLU A 1 110 ? 9.416 -18.873 -21.992 1.00 88.19 110 GLU A O 1
ATOM 840 N N . ASP A 1 111 ? 7.346 -18.222 -22.578 1.00 86.06 111 ASP A N 1
ATOM 841 C CA . ASP A 1 111 ? 6.726 -19.552 -22.638 1.00 86.06 111 ASP A CA 1
ATOM 842 C C . ASP A 1 111 ? 6.812 -20.214 -24.034 1.00 86.06 111 ASP A C 1
ATOM 844 O O . ASP A 1 111 ? 6.588 -21.414 -24.183 1.00 86.06 111 ASP A O 1
ATOM 848 N N . THR A 1 112 ? 7.109 -19.446 -25.095 1.00 86.81 112 THR A N 1
ATOM 849 C CA . THR A 1 112 ? 7.146 -19.937 -26.490 1.00 86.81 112 THR A CA 1
ATOM 850 C C . THR A 1 112 ? 8.198 -19.199 -27.328 1.00 86.81 112 THR A C 1
ATOM 852 O O . THR A 1 112 ? 8.462 -18.030 -27.070 1.00 86.81 112 THR A O 1
ATOM 855 N N . PRO A 1 113 ? 8.731 -19.773 -28.426 1.00 87.44 113 PRO A N 1
ATOM 856 C CA . PRO A 1 113 ? 9.650 -19.062 -29.329 1.00 87.44 113 PRO A CA 1
ATOM 857 C C . PRO A 1 113 ? 8.971 -17.961 -30.178 1.00 87.44 113 PRO A C 1
ATOM 859 O O . PRO A 1 113 ? 9.538 -17.497 -31.169 1.00 87.44 113 PRO A O 1
ATOM 862 N N . LYS A 1 114 ? 7.738 -17.548 -29.847 1.00 90.81 114 LYS A N 1
ATOM 863 C CA . LYS A 1 114 ? 7.035 -16.466 -30.546 1.00 90.81 114 LYS A CA 1
ATOM 864 C C . LYS A 1 114 ? 7.660 -15.119 -30.188 1.00 90.81 114 LYS A C 1
ATOM 866 O O . LYS A 1 114 ? 7.887 -14.819 -29.019 1.00 90.81 114 LYS A O 1
ATOM 871 N N . ILE A 1 115 ? 7.861 -14.284 -31.202 1.00 93.31 115 ILE A N 1
ATOM 872 C CA . ILE A 1 115 ? 8.203 -12.869 -31.039 1.00 93.31 115 ILE A CA 1
ATOM 873 C C . ILE A 1 115 ? 6.925 -12.053 -31.230 1.00 93.31 115 ILE A C 1
ATOM 875 O O . ILE A 1 115 ? 6.201 -12.266 -32.204 1.00 93.31 115 ILE A O 1
ATOM 879 N N . TYR A 1 116 ? 6.671 -11.133 -30.304 1.00 94.44 116 TYR A N 1
ATOM 880 C CA . TYR A 1 116 ? 5.582 -10.163 -30.338 1.00 94.44 116 TYR A CA 1
ATOM 881 C C . TYR A 1 116 ? 6.140 -8.751 -30.543 1.00 94.44 116 TYR A C 1
ATOM 883 O O . TYR A 1 116 ? 7.163 -8.389 -29.955 1.00 94.44 116 TYR A O 1
ATOM 891 N N . ARG A 1 117 ? 5.434 -7.941 -31.333 1.00 94.56 117 ARG A N 1
ATOM 892 C CA . ARG A 1 117 ? 5.646 -6.497 -31.444 1.00 94.56 117 ARG A CA 1
ATOM 893 C C . ARG A 1 117 ? 4.658 -5.802 -30.513 1.00 94.56 117 ARG A C 1
ATOM 895 O O . ARG A 1 117 ? 3.452 -5.780 -30.759 1.00 94.56 117 ARG A O 1
ATOM 902 N N . VAL A 1 118 ? 5.175 -5.257 -29.419 1.00 94.81 118 VAL A N 1
ATOM 903 C CA . VAL A 1 118 ? 4.397 -4.574 -28.383 1.00 94.81 118 VAL A CA 1
ATOM 904 C C . VAL A 1 118 ? 4.473 -3.069 -28.624 1.00 94.81 118 VAL A C 1
ATOM 906 O O . VAL A 1 118 ? 5.548 -2.477 -28.552 1.00 94.81 118 VAL A O 1
ATOM 909 N N . ARG A 1 119 ? 3.331 -2.442 -28.909 1.00 93.56 119 ARG A N 1
ATOM 910 C CA . ARG A 1 119 ? 3.199 -0.999 -29.135 1.00 93.56 119 ARG A CA 1
ATOM 911 C C . ARG A 1 119 ? 2.598 -0.347 -27.892 1.00 93.56 119 ARG A C 1
ATOM 913 O O . ARG A 1 119 ? 1.474 -0.655 -27.499 1.00 93.56 119 ARG A O 1
ATOM 920 N N . LEU A 1 120 ? 3.371 0.530 -27.258 1.00 93.38 120 LEU A N 1
ATOM 921 C CA . LEU A 1 120 ? 3.032 1.217 -26.015 1.00 93.38 120 LEU A CA 1
ATOM 922 C C . LEU A 1 120 ? 2.623 2.659 -26.308 1.00 93.38 120 LEU A C 1
ATOM 924 O O . LEU A 1 120 ? 3.471 3.489 -26.630 1.00 93.38 120 LEU A O 1
ATOM 928 N N . GLY A 1 121 ? 1.333 2.955 -26.180 1.00 91.31 121 GLY A N 1
ATOM 929 C CA . GLY A 1 121 ? 0.769 4.292 -26.340 1.00 91.31 121 GLY A CA 1
ATOM 930 C C . GLY A 1 121 ? 0.245 4.887 -25.036 1.00 91.31 121 GLY A C 1
ATOM 931 O O . GLY A 1 121 ? 0.048 4.193 -24.033 1.00 91.31 121 GLY A O 1
ATOM 932 N N . GLY A 1 122 ? -0.010 6.196 -25.048 1.00 88.88 122 GLY A N 1
ATOM 933 C CA . GLY A 1 122 ? -0.511 6.910 -23.872 1.00 88.88 122 GLY A CA 1
ATOM 934 C C . GLY A 1 122 ? 0.449 6.803 -22.685 1.00 88.88 122 GLY A C 1
ATOM 935 O O . GLY A 1 122 ? 1.655 6.936 -22.854 1.00 88.88 122 GLY A O 1
ATOM 936 N N . ILE A 1 123 ? -0.065 6.518 -21.482 1.00 88.00 123 ILE A N 1
ATOM 937 C CA . ILE A 1 123 ? 0.779 6.393 -20.279 1.00 88.00 123 ILE A CA 1
ATOM 938 C C . ILE A 1 123 ? 1.875 5.326 -20.404 1.00 88.00 123 ILE A C 1
ATOM 940 O O . ILE A 1 123 ? 2.917 5.431 -19.765 1.00 88.00 123 ILE A O 1
ATOM 944 N N . TRP A 1 124 ? 1.678 4.299 -21.233 1.00 92.44 124 TRP A N 1
ATOM 945 C CA . TRP A 1 124 ? 2.654 3.223 -21.349 1.00 92.44 124 TRP A CA 1
ATOM 946 C C . TRP A 1 124 ? 3.891 3.632 -22.163 1.00 92.44 124 TRP A C 1
ATOM 948 O O . TRP A 1 124 ? 4.956 3.060 -21.928 1.00 92.44 124 TRP A O 1
ATOM 958 N N . SER A 1 125 ? 3.811 4.644 -23.042 1.00 90.31 125 SER A N 1
ATOM 959 C CA . SER A 1 125 ? 4.949 5.071 -23.881 1.00 90.31 125 SER A CA 1
ATOM 960 C C . SER A 1 125 ? 6.131 5.598 -23.049 1.00 90.31 125 SER A C 1
ATOM 962 O O . SER A 1 125 ? 7.290 5.383 -23.411 1.00 90.31 125 SER A O 1
ATOM 964 N N . SER A 1 126 ? 5.850 6.206 -21.888 1.00 86.19 126 SER A N 1
ATOM 965 C CA . SER A 1 126 ? 6.843 6.701 -20.923 1.00 86.19 126 SER A CA 1
ATOM 966 C C . SER A 1 126 ? 7.391 5.646 -19.956 1.00 86.19 126 SER A C 1
ATOM 968 O O . SER A 1 126 ? 8.219 5.975 -19.107 1.00 86.19 126 SER A O 1
ATOM 970 N N . THR A 1 127 ? 6.952 4.387 -20.048 1.00 88.75 127 THR A N 1
ATOM 971 C CA . THR A 1 127 ? 7.346 3.359 -19.073 1.00 88.75 127 THR A CA 1
ATOM 972 C C . THR A 1 127 ? 8.852 3.040 -19.191 1.00 88.75 127 THR A C 1
ATOM 974 O O . THR A 1 127 ? 9.334 2.818 -20.308 1.00 88.75 127 THR A O 1
ATOM 977 N N . PRO A 1 128 ? 9.618 2.971 -18.079 1.00 85.31 128 PRO A N 1
ATOM 978 C CA . PRO A 1 128 ? 11.068 2.740 -18.098 1.00 85.31 128 PRO A CA 1
ATOM 979 C C . PRO A 1 128 ? 11.430 1.276 -18.401 1.00 85.31 128 PRO A C 1
ATOM 981 O O . PRO A 1 128 ? 11.789 0.493 -17.526 1.00 85.31 128 PRO A O 1
ATOM 984 N N . VAL A 1 129 ? 11.321 0.919 -19.678 1.00 86.31 129 VAL A N 1
ATOM 985 C CA . VAL A 1 129 ? 11.671 -0.389 -20.247 1.00 86.31 129 VAL A CA 1
ATOM 986 C C . VAL A 1 129 ? 13.047 -0.337 -20.923 1.00 86.31 129 VAL A C 1
ATOM 988 O O . VAL A 1 129 ? 13.319 0.607 -21.673 1.00 86.31 129 VAL A O 1
ATOM 991 N N . LYS A 1 130 ? 13.874 -1.372 -20.714 1.00 84.88 130 LYS A N 1
ATOM 992 C CA . LYS A 1 130 ? 15.176 -1.591 -21.375 1.00 84.88 130 LYS A CA 1
ATOM 993 C C . LYS A 1 130 ? 15.259 -2.982 -22.018 1.00 84.88 130 LYS A C 1
ATOM 995 O O . LYS A 1 130 ? 14.431 -3.848 -21.737 1.00 84.88 130 LYS A O 1
ATOM 1000 N N . ILE A 1 131 ? 16.269 -3.212 -22.861 1.00 87.31 131 ILE A N 1
ATOM 1001 C CA . ILE A 1 131 ? 16.580 -4.554 -23.382 1.00 87.31 131 ILE A CA 1
ATOM 1002 C C . ILE A 1 131 ? 16.823 -5.510 -22.202 1.00 87.31 131 ILE A C 1
ATOM 1004 O O . ILE A 1 131 ? 17.466 -5.154 -21.214 1.00 87.31 131 ILE A O 1
ATOM 1008 N N . GLY A 1 132 ? 16.262 -6.715 -22.286 1.00 85.50 132 GLY A N 1
ATOM 1009 C CA . GLY A 1 132 ? 16.327 -7.736 -21.243 1.00 85.50 132 GLY A CA 1
ATOM 1010 C C . GLY A 1 132 ? 15.284 -7.616 -20.124 1.00 85.50 132 GLY A C 1
ATOM 1011 O O . GLY A 1 132 ? 15.137 -8.591 -19.381 1.00 85.50 132 GLY A O 1
ATOM 1012 N N . SER A 1 133 ? 14.539 -6.504 -20.014 1.00 85.75 133 SER A N 1
ATOM 1013 C CA . SER A 1 133 ? 13.438 -6.366 -19.042 1.00 85.75 133 SER A CA 1
ATOM 1014 C C . SER A 1 133 ? 12.382 -7.456 -19.232 1.00 85.75 133 SER A C 1
ATOM 1016 O O . SER A 1 133 ? 11.999 -7.763 -20.365 1.00 85.75 133 SER A O 1
ATOM 1018 N N . SER A 1 134 ? 11.898 -8.021 -18.122 1.00 91.00 134 SER A N 1
ATOM 1019 C CA . SER A 1 134 ? 10.817 -9.017 -18.130 1.00 91.00 134 SER A CA 1
ATOM 1020 C C . SER A 1 134 ? 9.469 -8.320 -17.949 1.00 91.00 134 SER A C 1
ATOM 1022 O O . SER A 1 134 ? 9.253 -7.606 -16.969 1.00 91.00 134 SER A O 1
ATOM 1024 N N . LEU A 1 135 ? 8.566 -8.500 -18.904 1.00 94.69 135 LEU A N 1
ATOM 1025 C CA . LEU A 1 135 ? 7.271 -7.836 -18.988 1.00 94.69 135 LEU A CA 1
ATOM 1026 C C . LEU A 1 135 ? 6.141 -8.857 -18.842 1.00 94.69 135 LEU A C 1
ATOM 1028 O O . LEU A 1 135 ? 6.214 -9.959 -19.381 1.00 94.69 135 LEU A O 1
ATOM 1032 N N . ARG A 1 136 ? 5.052 -8.454 -18.187 1.00 94.25 136 ARG A N 1
ATOM 1033 C CA . ARG A 1 136 ? 3.745 -9.105 -18.321 1.00 94.25 136 ARG A CA 1
ATOM 1034 C C . ARG A 1 136 ? 2.803 -8.129 -19.022 1.00 94.25 136 ARG A C 1
ATOM 1036 O O . ARG A 1 136 ? 2.572 -7.021 -18.536 1.00 94.25 136 ARG A O 1
ATOM 1043 N N . VAL A 1 137 ? 2.295 -8.543 -20.177 1.00 93.88 137 VAL A N 1
ATOM 1044 C CA . VAL A 1 137 ? 1.281 -7.838 -20.964 1.00 93.88 137 VAL A CA 1
ATOM 1045 C C . VAL A 1 137 ? -0.069 -8.464 -20.634 1.00 93.88 137 VAL A C 1
ATOM 1047 O O . VAL A 1 137 ? -0.213 -9.675 -20.752 1.00 93.88 137 VAL A O 1
ATOM 1050 N N . ILE A 1 138 ? -1.038 -7.663 -20.195 1.00 91.50 138 ILE A N 1
ATOM 1051 C CA . ILE A 1 138 ? -2.355 -8.139 -19.748 1.00 91.50 138 ILE A CA 1
ATOM 1052 C C . ILE A 1 138 ? -3.421 -7.437 -20.593 1.00 91.50 138 ILE A C 1
ATOM 1054 O O . ILE A 1 138 ? -3.43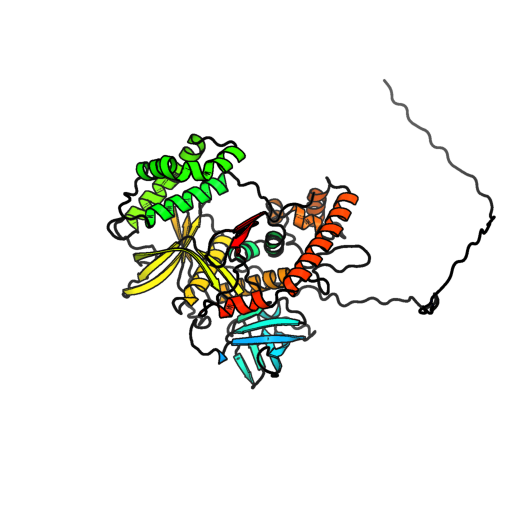9 -6.206 -20.640 1.00 91.50 138 ILE A O 1
ATOM 1058 N N . GLY A 1 139 ? -4.304 -8.189 -21.256 1.00 89.19 139 GLY A N 1
ATOM 1059 C CA . GLY A 1 139 ? -5.471 -7.650 -21.971 1.00 89.19 139 GLY A CA 1
ATOM 1060 C C . GLY A 1 139 ? -5.142 -6.623 -23.063 1.00 89.19 139 GLY A C 1
ATOM 1061 O O . GLY A 1 139 ? -5.900 -5.674 -23.263 1.00 89.19 139 GLY A O 1
ATOM 1062 N N . ALA A 1 140 ? -3.988 -6.756 -23.724 1.00 89.88 140 ALA A N 1
ATOM 1063 C CA . ALA A 1 140 ? -3.618 -5.894 -24.844 1.00 89.88 140 ALA A CA 1
ATOM 1064 C C . ALA A 1 140 ? -4.530 -6.137 -26.054 1.00 89.88 140 ALA A C 1
ATOM 1066 O O . ALA A 1 140 ? -4.956 -7.263 -26.314 1.00 89.88 140 ALA A O 1
ATOM 1067 N N . LYS A 1 141 ? -4.788 -5.085 -26.835 1.00 89.94 141 LYS A N 1
ATOM 1068 C CA . LYS A 1 141 ? -5.551 -5.207 -28.078 1.00 89.94 141 LYS A CA 1
ATOM 1069 C C . LYS A 1 141 ? -4.680 -5.875 -29.138 1.00 89.94 141 LYS A C 1
ATOM 1071 O O . LYS A 1 141 ? -3.614 -5.364 -29.476 1.00 89.94 141 LYS A O 1
ATOM 1076 N N . ILE A 1 142 ? -5.151 -6.997 -29.668 1.00 89.00 142 ILE A N 1
ATOM 1077 C CA . ILE A 1 142 ? -4.497 -7.726 -30.756 1.00 89.00 142 ILE A CA 1
ATOM 1078 C C . ILE A 1 142 ? -4.899 -7.058 -32.079 1.00 89.00 142 ILE A C 1
ATOM 1080 O O . ILE A 1 142 ? -6.075 -7.056 -32.433 1.00 89.00 142 ILE A O 1
ATOM 1084 N N . GLU A 1 143 ? -3.941 -6.471 -32.802 1.00 85.56 143 GLU A N 1
ATOM 1085 C CA . GLU A 1 143 ? -4.180 -5.846 -34.124 1.00 85.56 143 GLU A CA 1
ATOM 1086 C C . GLU A 1 143 ? -3.626 -6.682 -35.298 1.00 85.56 143 GLU A C 1
ATOM 1088 O O . GLU A 1 143 ? -3.780 -6.322 -36.461 1.00 85.56 143 GLU A O 1
ATOM 1093 N N . GLY A 1 144 ? -3.022 -7.828 -34.982 1.00 82.19 144 GLY A N 1
ATOM 1094 C CA . GLY A 1 144 ? -2.494 -8.852 -35.884 1.00 82.19 144 GLY A CA 1
ATOM 1095 C C . GLY A 1 144 ? -1.927 -10.001 -35.042 1.00 82.19 144 GLY A C 1
ATOM 1096 O O . GLY A 1 144 ? -1.748 -9.823 -33.840 1.00 82.19 144 GLY A O 1
ATOM 1097 N N . GLU A 1 145 ? -1.611 -11.166 -35.624 1.00 80.25 145 GLU A N 1
ATOM 1098 C CA . GLU A 1 145 ? -1.237 -12.385 -34.860 1.00 80.25 145 GLU A CA 1
ATOM 1099 C C . GLU A 1 145 ? -0.126 -12.199 -33.806 1.00 80.25 145 GLU A C 1
ATOM 1101 O O . GLU A 1 145 ? -0.024 -12.983 -32.861 1.00 80.25 145 GLU A O 1
ATOM 1106 N N . LYS A 1 146 ? 0.739 -11.195 -33.993 1.00 86.50 146 LYS A N 1
ATOM 1107 C CA . LYS A 1 146 ? 1.891 -10.889 -33.133 1.00 86.50 146 LYS A CA 1
ATOM 1108 C C . LYS A 1 146 ? 1.936 -9.427 -32.670 1.00 86.50 146 LYS A C 1
ATOM 1110 O O . LYS A 1 146 ? 2.907 -9.038 -32.026 1.00 86.50 146 LYS A O 1
ATOM 1115 N N . ASP A 1 147 ? 0.911 -8.631 -32.978 1.00 91.62 147 ASP A N 1
ATOM 1116 C CA . ASP A 1 147 ? 0.892 -7.185 -32.740 1.00 91.62 147 ASP A CA 1
ATOM 1117 C C . ASP A 1 147 ? -0.009 -6.833 -31.555 1.00 91.62 147 ASP A C 1
ATOM 1119 O O . ASP A 1 147 ? -1.234 -6.937 -31.641 1.00 91.62 147 ASP A O 1
ATOM 1123 N N . LEU A 1 148 ? 0.607 -6.383 -30.461 1.00 93.12 148 LEU A N 1
ATOM 1124 C CA . LEU A 1 148 ? -0.055 -6.108 -29.185 1.00 93.12 148 LEU A CA 1
ATOM 1125 C C . LEU A 1 148 ? -0.046 -4.602 -28.900 1.00 93.12 148 LEU A C 1
ATOM 1127 O O . LEU A 1 148 ? 1.018 -4.024 -28.679 1.00 93.12 148 LEU A O 1
ATOM 1131 N N . LEU A 1 149 ? -1.216 -3.963 -28.882 1.00 91.62 149 LEU A N 1
ATOM 1132 C CA . LEU A 1 149 ? -1.373 -2.545 -28.550 1.00 91.62 149 LEU A CA 1
ATOM 1133 C C . LEU A 1 149 ? -1.822 -2.363 -27.092 1.00 91.62 149 LEU A C 1
ATOM 1135 O O . LEU A 1 149 ? -2.846 -2.897 -26.660 1.00 91.62 149 LEU A O 1
ATOM 1139 N N . LEU A 1 150 ? -1.069 -1.549 -26.355 1.00 91.88 150 LEU A N 1
ATOM 1140 C CA . LEU A 1 150 ? -1.356 -1.114 -24.988 1.00 91.88 150 LEU A CA 1
ATOM 1141 C C . LEU A 1 150 ? -1.539 0.403 -24.973 1.00 91.88 150 LEU A C 1
ATOM 1143 O O . LEU A 1 150 ? -0.650 1.129 -25.409 1.00 91.88 150 LEU A O 1
ATOM 1147 N N . ASN A 1 151 ? -2.661 0.903 -24.456 1.00 89.00 151 ASN A N 1
ATOM 1148 C CA . ASN A 1 151 ? -2.915 2.343 -24.336 1.00 89.00 151 ASN A CA 1
ATOM 1149 C C . ASN A 1 151 ? -3.824 2.671 -23.127 1.00 89.00 151 ASN A C 1
ATOM 1151 O O . ASN A 1 151 ? -3.987 1.861 -22.207 1.00 89.00 151 ASN A O 1
ATOM 1155 N N . TRP A 1 152 ? -4.380 3.887 -23.085 1.00 83.75 152 TRP A N 1
ATOM 1156 C CA . TRP A 1 152 ? -5.279 4.324 -22.008 1.00 83.75 152 TRP A CA 1
ATOM 1157 C C . TRP A 1 152 ? -6.536 3.457 -21.883 1.00 83.75 152 TRP A C 1
ATOM 1159 O O . TRP A 1 152 ? -6.955 3.164 -20.767 1.00 83.75 152 TRP A O 1
ATOM 1169 N N . GLU A 1 153 ? -7.074 2.967 -22.997 1.00 83.75 153 GLU A N 1
ATOM 1170 C CA . GLU A 1 153 ? -8.259 2.104 -23.052 1.00 83.75 153 GLU A CA 1
ATOM 1171 C C . GLU A 1 153 ? -7.848 0.630 -22.891 1.00 83.75 153 GLU A C 1
ATOM 1173 O O . GLU A 1 153 ? -8.282 -0.066 -21.975 1.00 83.75 153 GLU A O 1
ATOM 1178 N N . ASN A 1 154 ? -6.887 0.180 -23.698 1.00 86.62 154 ASN A N 1
ATOM 1179 C CA . ASN A 1 154 ? -6.553 -1.225 -23.901 1.00 86.62 154 ASN A CA 1
ATOM 1180 C C . ASN A 1 154 ? -5.393 -1.679 -23.009 1.00 86.62 154 ASN A C 1
ATOM 1182 O O . ASN A 1 154 ? -4.291 -1.128 -23.069 1.00 86.62 154 ASN A O 1
ATOM 1186 N N . GLY A 1 155 ? -5.652 -2.717 -22.216 1.00 89.19 155 GLY A N 1
ATOM 1187 C CA . GLY A 1 155 ? -4.656 -3.483 -21.475 1.00 89.19 155 GLY A CA 1
ATOM 1188 C C . GLY A 1 155 ? -3.888 -2.761 -20.362 1.00 89.19 155 GLY A C 1
ATOM 1189 O O . GLY A 1 155 ? -4.102 -1.584 -20.049 1.00 89.19 155 GLY A O 1
ATOM 1190 N N . VAL A 1 156 ? -2.988 -3.525 -19.742 1.00 92.81 156 VAL A N 1
ATOM 1191 C CA . VAL A 1 156 ? -2.069 -3.117 -18.674 1.00 92.81 156 VAL A CA 1
ATOM 1192 C C . VAL A 1 156 ? -0.685 -3.713 -18.941 1.00 92.81 156 VAL A C 1
ATOM 1194 O O . VAL A 1 156 ? -0.564 -4.884 -19.302 1.00 92.81 156 VAL A O 1
ATOM 1197 N N . LEU A 1 157 ? 0.363 -2.912 -18.728 1.00 94.75 157 LEU A N 1
ATOM 1198 C CA . LEU A 1 157 ? 1.755 -3.361 -18.757 1.00 94.75 157 LEU A CA 1
ATOM 1199 C C . LEU A 1 157 ? 2.310 -3.463 -17.335 1.00 94.75 157 LEU A C 1
ATOM 1201 O O . LEU A 1 157 ? 2.189 -2.510 -16.567 1.00 94.75 157 LEU A O 1
ATOM 1205 N N . ILE A 1 158 ? 2.993 -4.561 -17.015 1.00 96.00 158 ILE A N 1
ATOM 1206 C CA . ILE A 1 158 ? 3.724 -4.757 -15.756 1.00 96.00 158 ILE A CA 1
ATOM 1207 C C . ILE A 1 158 ? 5.203 -5.021 -16.074 1.00 96.00 158 ILE A C 1
ATOM 1209 O O . ILE A 1 158 ? 5.530 -5.975 -16.778 1.00 96.00 158 ILE A O 1
ATOM 1213 N N . VAL A 1 159 ? 6.097 -4.171 -15.562 1.00 93.19 159 VAL A N 1
ATOM 1214 C CA . VAL A 1 159 ? 7.548 -4.183 -15.847 1.00 93.19 159 VAL A CA 1
ATOM 1215 C C . VAL A 1 159 ? 8.333 -4.798 -14.697 1.00 93.19 159 VAL A C 1
ATOM 1217 O O . VAL A 1 159 ? 8.089 -4.470 -13.542 1.00 93.19 159 VAL A O 1
ATOM 1220 N N . GLU A 1 160 ? 9.273 -5.689 -14.992 1.00 89.06 160 GLU A N 1
ATOM 1221 C CA . GLU A 1 160 ? 9.933 -6.549 -14.005 1.00 89.06 160 GLU A CA 1
ATOM 1222 C C . GLU A 1 160 ? 8.879 -7.320 -13.193 1.00 89.06 160 GLU A C 1
ATOM 1224 O O . GLU A 1 160 ? 8.665 -7.107 -11.994 1.00 89.06 160 GLU A O 1
ATOM 1229 N N . ARG A 1 161 ? 8.147 -8.191 -13.907 1.00 86.44 161 ARG A N 1
ATOM 1230 C CA . ARG A 1 161 ? 6.949 -8.904 -13.416 1.00 86.44 161 ARG A CA 1
ATOM 1231 C C . ARG A 1 161 ? 7.156 -9.668 -12.101 1.00 86.44 161 ARG A C 1
ATOM 1233 O O . ARG A 1 161 ? 6.223 -9.787 -11.318 1.00 86.44 161 ARG A O 1
ATOM 1240 N N . ASN A 1 162 ? 8.382 -10.123 -11.838 1.00 83.56 162 ASN A N 1
ATOM 1241 C CA . ASN A 1 162 ? 8.740 -10.905 -10.650 1.00 83.56 162 ASN A CA 1
ATOM 1242 C C . ASN A 1 162 ? 9.098 -10.045 -9.417 1.00 83.56 162 ASN A C 1
ATOM 1244 O O . ASN A 1 162 ? 9.419 -10.595 -8.365 1.00 83.56 162 ASN A O 1
ATOM 1248 N N . VAL A 1 163 ? 9.067 -8.709 -9.513 1.00 86.50 163 VAL A N 1
ATOM 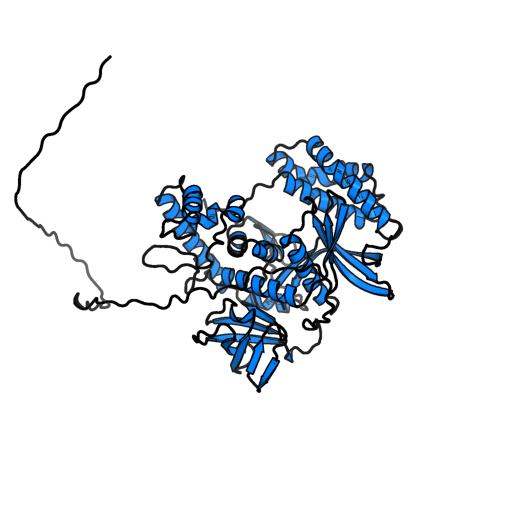1249 C CA . VAL A 1 163 ? 9.337 -7.805 -8.381 1.00 86.50 163 VAL A CA 1
ATOM 1250 C C . VAL A 1 163 ? 8.028 -7.412 -7.698 1.00 86.50 163 VAL A C 1
ATOM 1252 O O . VAL A 1 163 ? 7.300 -6.553 -8.192 1.00 86.50 163 VAL A O 1
ATOM 1255 N N . LEU A 1 164 ? 7.740 -8.011 -6.539 1.00 91.00 164 LEU A N 1
ATOM 1256 C CA . LEU A 1 164 ? 6.574 -7.669 -5.715 1.00 91.00 164 LEU A CA 1
ATOM 1257 C C . LEU A 1 164 ? 6.828 -6.391 -4.898 1.00 91.00 164 LEU A C 1
ATOM 1259 O O . LEU A 1 164 ? 7.383 -6.430 -3.795 1.00 91.00 164 LEU A O 1
ATOM 1263 N N . VAL A 1 165 ? 6.408 -5.243 -5.434 1.00 93.75 165 VAL A N 1
ATOM 1264 C CA . VAL A 1 165 ? 6.539 -3.942 -4.756 1.00 93.75 165 VAL A CA 1
ATOM 1265 C C . VAL A 1 165 ? 5.474 -3.808 -3.645 1.00 93.75 165 VAL A C 1
ATOM 1267 O O . VAL A 1 165 ? 4.297 -4.034 -3.915 1.00 93.75 165 VAL A O 1
ATOM 1270 N N . PRO A 1 166 ? 5.821 -3.440 -2.397 1.00 95.69 166 PRO A N 1
ATOM 1271 C CA . PRO A 1 166 ? 4.838 -3.128 -1.355 1.00 95.69 166 PRO A CA 1
ATOM 1272 C C . PRO A 1 166 ? 3.903 -1.974 -1.746 1.00 95.69 166 PRO A C 1
ATOM 1274 O O . PRO A 1 166 ? 4.376 -0.944 -2.229 1.00 95.69 166 PRO A O 1
ATOM 1277 N N . CYS A 1 167 ? 2.603 -2.083 -1.454 1.00 95.94 167 CYS A N 1
ATOM 1278 C CA . CYS A 1 167 ? 1.633 -1.007 -1.709 1.00 95.94 167 CYS A CA 1
ATOM 1279 C C . CYS A 1 167 ? 2.019 0.326 -1.059 1.00 95.94 167 CYS A C 1
ATOM 1281 O O . CYS A 1 167 ? 1.840 1.377 -1.668 1.00 95.94 167 CYS A O 1
ATOM 1283 N N . THR A 1 168 ? 2.598 0.288 0.143 1.00 92.69 168 THR A N 1
ATOM 1284 C CA . THR A 1 168 ? 3.089 1.473 0.858 1.00 92.69 168 THR A CA 1
ATOM 1285 C C . THR A 1 168 ? 4.218 2.184 0.105 1.00 92.69 168 THR A C 1
ATOM 1287 O O . THR A 1 168 ? 4.202 3.411 0.022 1.00 92.69 168 THR A O 1
ATOM 1290 N N . LEU A 1 169 ? 5.137 1.447 -0.540 1.00 93.56 169 LEU A N 1
ATOM 1291 C CA . LEU A 1 169 ? 6.152 2.040 -1.424 1.00 93.56 169 LEU A CA 1
ATOM 1292 C C . LEU A 1 169 ? 5.530 2.632 -2.696 1.00 93.56 169 LEU A C 1
ATOM 1294 O O . LEU A 1 169 ? 5.957 3.698 -3.134 1.00 93.56 169 LEU A O 1
ATOM 1298 N N . ILE A 1 170 ? 4.516 1.987 -3.284 1.00 96.69 170 ILE A N 1
ATOM 1299 C CA . ILE A 1 170 ? 3.823 2.526 -4.469 1.00 96.69 170 ILE A CA 1
ATOM 1300 C C . ILE A 1 170 ? 3.089 3.827 -4.109 1.00 96.69 170 ILE A C 1
ATOM 1302 O O . ILE A 1 170 ? 3.239 4.827 -4.807 1.00 96.69 170 ILE A O 1
ATOM 1306 N N . ALA A 1 171 ? 2.370 3.852 -2.983 1.00 95.56 171 ALA A N 1
ATOM 1307 C CA . ALA A 1 171 ? 1.700 5.041 -2.460 1.00 95.56 171 ALA A CA 1
ATOM 1308 C C . ALA A 1 171 ? 2.687 6.193 -2.195 1.00 95.56 171 ALA A C 1
ATOM 1310 O O . ALA A 1 171 ? 2.482 7.304 -2.684 1.00 95.56 171 ALA A O 1
ATOM 1311 N N . GLN A 1 172 ? 3.806 5.915 -1.519 1.00 91.25 172 GLN A N 1
ATOM 1312 C CA . GLN A 1 172 ? 4.918 6.853 -1.301 1.00 91.25 172 GLN A CA 1
ATOM 1313 C C . GLN A 1 172 ? 5.547 7.356 -2.615 1.00 91.25 172 GLN A C 1
ATOM 1315 O O . GLN A 1 172 ? 6.071 8.469 -2.688 1.00 91.25 172 GLN A O 1
ATOM 1320 N N . GLY A 1 173 ? 5.472 6.560 -3.685 1.00 91.19 173 GLY A N 1
ATOM 1321 C CA . GLY A 1 173 ? 5.873 6.967 -5.027 1.00 91.19 173 GLY A CA 1
ATOM 1322 C C . GLY A 1 173 ? 5.116 8.192 -5.538 1.00 91.19 173 GLY A C 1
ATOM 1323 O O . GLY A 1 173 ? 5.685 8.959 -6.322 1.00 91.19 173 GLY A O 1
ATOM 1324 N N . THR A 1 174 ? 3.875 8.420 -5.080 1.00 91.44 174 THR A N 1
ATOM 1325 C CA . THR A 1 174 ? 3.021 9.519 -5.565 1.00 91.44 174 THR A CA 1
ATOM 1326 C C . THR A 1 174 ? 3.647 10.882 -5.272 1.00 91.44 174 THR A C 1
ATOM 1328 O O . THR A 1 174 ? 3.621 11.744 -6.156 1.00 91.44 174 THR A O 1
ATOM 1331 N N . SER A 1 175 ? 4.293 11.038 -4.107 1.00 87.75 175 SER A N 1
ATOM 1332 C CA . SER A 1 175 ? 5.095 12.210 -3.749 1.00 87.75 175 SER A CA 1
ATOM 1333 C C . SER A 1 175 ? 6.497 12.160 -4.367 1.00 87.75 175 SER A C 1
ATOM 1335 O O . SER A 1 175 ? 6.920 13.135 -4.987 1.00 87.75 175 SER A O 1
ATOM 1337 N N . CYS A 1 176 ? 7.219 11.035 -4.265 1.00 88.25 176 CYS A N 1
ATOM 1338 C CA . CYS A 1 176 ? 8.548 10.896 -4.871 1.00 88.25 176 CYS A CA 1
ATOM 1339 C C . CYS A 1 176 ? 8.942 9.433 -5.162 1.00 88.25 176 CYS A C 1
ATOM 1341 O O . CYS A 1 176 ? 9.187 8.640 -4.253 1.00 88.25 176 CYS A O 1
ATOM 1343 N N . ARG A 1 177 ? 9.118 9.089 -6.450 1.00 86.75 177 ARG A N 1
ATOM 1344 C CA . ARG A 1 177 ? 9.527 7.737 -6.890 1.00 86.75 177 ARG A CA 1
ATOM 1345 C C . ARG A 1 177 ? 10.928 7.374 -6.394 1.00 86.75 177 ARG A C 1
ATOM 1347 O O . ARG A 1 177 ? 11.128 6.270 -5.898 1.00 86.75 177 ARG A O 1
ATOM 1354 N N . ARG A 1 178 ? 11.874 8.323 -6.431 1.00 85.06 178 ARG A N 1
ATOM 1355 C CA . ARG A 1 178 ? 13.223 8.143 -5.863 1.00 85.06 178 ARG A CA 1
ATOM 1356 C C . ARG A 1 178 ? 13.159 7.848 -4.358 1.00 85.06 178 ARG A C 1
ATOM 1358 O O . ARG A 1 178 ? 13.851 6.950 -3.904 1.00 85.06 178 ARG A O 1
ATOM 1365 N N . LYS A 1 179 ? 12.284 8.517 -3.591 1.00 87.25 179 LYS A N 1
ATOM 1366 C CA . LYS A 1 179 ? 12.075 8.248 -2.151 1.00 87.25 179 LYS A CA 1
ATOM 1367 C C . LYS A 1 179 ? 11.568 6.822 -1.909 1.00 87.25 179 LYS A C 1
ATOM 1369 O O . LYS A 1 179 ? 12.051 6.170 -0.987 1.00 87.25 179 LYS A O 1
ATOM 1374 N N . ALA A 1 180 ? 10.631 6.339 -2.727 1.00 89.50 180 ALA A N 1
ATOM 1375 C CA . ALA A 1 180 ? 10.132 4.966 -2.654 1.00 89.50 180 ALA A CA 1
ATOM 1376 C C . ALA A 1 180 ? 11.231 3.933 -2.968 1.00 89.50 180 ALA A C 1
ATOM 1378 O O . ALA A 1 180 ? 11.419 2.992 -2.201 1.00 89.50 180 ALA A O 1
ATOM 1379 N N . ILE A 1 181 ? 12.011 4.143 -4.035 1.00 85.75 181 ILE A N 1
ATOM 1380 C CA . ILE A 1 181 ? 13.146 3.268 -4.377 1.00 85.75 181 ILE A CA 1
ATOM 1381 C C . ILE A 1 181 ? 14.184 3.292 -3.249 1.00 85.75 181 ILE A C 1
ATOM 1383 O O . ILE A 1 181 ? 14.544 2.239 -2.740 1.00 85.75 181 ILE A O 1
ATOM 1387 N N . LEU A 1 182 ? 14.604 4.468 -2.772 1.00 83.62 182 LEU A N 1
ATOM 1388 C CA . LEU A 1 182 ? 15.561 4.575 -1.665 1.00 83.62 182 LEU A CA 1
ATOM 1389 C C . LEU A 1 182 ? 15.046 3.902 -0.387 1.00 83.62 182 LEU A C 1
ATOM 1391 O O . LEU A 1 182 ? 15.817 3.217 0.268 1.00 83.62 182 LEU A O 1
ATOM 1395 N N . SER A 1 183 ? 13.749 3.992 -0.079 1.00 86.69 183 SER A N 1
ATOM 1396 C CA . SER A 1 183 ? 13.151 3.320 1.088 1.00 86.69 183 SER A CA 1
ATOM 1397 C C . SER A 1 183 ? 13.083 1.789 0.960 1.00 86.69 183 SER A C 1
ATOM 1399 O O . SER A 1 183 ? 12.905 1.107 1.966 1.00 86.69 183 SER A O 1
ATOM 1401 N N . HIS A 1 184 ? 13.254 1.225 -0.243 1.00 84.81 184 HIS A N 1
ATOM 1402 C CA . HIS A 1 184 ? 13.438 -0.218 -0.431 1.00 84.81 184 HIS A CA 1
ATOM 1403 C C . HIS A 1 184 ? 14.823 -0.690 0.044 1.00 84.81 184 HIS A C 1
ATOM 1405 O O . HIS A 1 184 ? 14.914 -1.723 0.711 1.00 84.81 184 HIS A O 1
ATOM 1411 N N . TYR A 1 185 ? 15.871 0.070 -0.303 1.00 78.94 185 TYR A N 1
ATOM 1412 C CA . TYR A 1 185 ? 17.284 -0.231 -0.027 1.00 78.94 185 TYR A CA 1
ATOM 1413 C C . TYR A 1 185 ? 17.714 0.263 1.354 1.00 78.94 185 TYR A C 1
ATOM 1415 O O . TYR A 1 185 ? 18.110 -0.511 2.220 1.00 78.94 185 TYR A O 1
ATOM 1423 N N . PHE A 1 186 ? 17.576 1.565 1.575 1.00 79.50 186 PHE A N 1
ATOM 1424 C CA . PHE A 1 186 ? 17.828 2.246 2.833 1.00 79.50 186 PHE A CA 1
ATOM 1425 C C . PHE A 1 186 ? 16.557 2.183 3.672 1.00 79.50 186 PHE A C 1
ATOM 1427 O O . PHE A 1 186 ? 15.874 3.186 3.900 1.00 79.50 186 PHE A O 1
ATOM 1434 N N . ARG A 1 187 ? 16.240 0.972 4.143 1.00 72.69 187 ARG A N 1
ATOM 1435 C CA . ARG A 1 187 ? 15.311 0.778 5.259 1.00 72.69 187 ARG A CA 1
ATOM 1436 C C . ARG A 1 187 ? 15.957 1.379 6.496 1.00 72.69 187 ARG A C 1
ATOM 1438 O O . ARG A 1 187 ? 16.656 0.706 7.247 1.00 72.69 187 ARG A O 1
ATOM 1445 N N . GLY A 1 188 ? 15.803 2.689 6.641 1.00 58.09 188 GLY A N 1
ATOM 1446 C CA . GLY A 1 188 ? 16.347 3.399 7.777 1.00 58.09 188 GLY A CA 1
ATOM 1447 C C . GLY A 1 188 ? 15.785 2.795 9.055 1.00 58.09 188 GLY A C 1
ATOM 1448 O O . GLY A 1 188 ? 14.584 2.536 9.148 1.00 58.09 188 GLY A O 1
ATOM 1449 N N . ARG A 1 189 ? 16.638 2.677 10.073 1.00 50.16 189 ARG A N 1
ATOM 1450 C CA . ARG A 1 189 ? 16.182 2.785 11.457 1.00 50.16 189 ARG A CA 1
ATOM 1451 C C . ARG A 1 189 ? 15.683 4.217 11.668 1.00 50.16 189 ARG A C 1
ATOM 1453 O O . ARG A 1 189 ? 16.341 5.014 12.326 1.00 50.16 189 ARG A O 1
ATOM 1460 N N . SER A 1 190 ? 14.546 4.567 11.062 1.00 55.34 190 SER A N 1
ATOM 1461 C CA . SER A 1 190 ? 13.737 5.669 11.565 1.00 55.34 190 SER A CA 1
ATOM 1462 C C . SER A 1 190 ? 13.373 5.258 12.979 1.00 55.34 190 SER A C 1
ATOM 1464 O O . SER A 1 190 ? 12.593 4.322 13.150 1.00 55.34 190 SER A O 1
ATOM 1466 N N . SER A 1 191 ? 14.022 5.880 13.963 1.00 63.53 191 SER A N 1
ATOM 1467 C CA . SER A 1 191 ? 13.722 5.679 15.376 1.00 63.53 191 SER A CA 1
ATOM 1468 C C . SER A 1 191 ? 12.211 5.748 15.542 1.00 63.53 191 SER A C 1
ATOM 1470 O O . SER A 1 191 ? 11.629 6.769 15.162 1.00 63.53 191 SER A O 1
ATOM 1472 N N . THR A 1 192 ? 11.596 4.663 16.024 1.00 77.00 192 THR A N 1
ATOM 1473 C CA . THR A 1 192 ? 10.152 4.578 16.266 1.00 77.00 192 THR A CA 1
ATOM 1474 C C . THR A 1 192 ? 9.721 5.857 16.955 1.00 77.00 192 THR A C 1
ATOM 1476 O O . THR A 1 192 ? 10.222 6.134 18.037 1.00 77.00 192 THR A O 1
ATOM 1479 N N . THR A 1 193 ? 8.886 6.675 16.316 1.00 89.38 193 THR A N 1
ATOM 1480 C CA . THR A 1 193 ? 8.458 7.945 16.912 1.00 89.38 193 THR A CA 1
ATOM 1481 C C . THR A 1 193 ? 7.275 7.706 17.846 1.00 89.38 193 THR A C 1
ATOM 1483 O O . THR A 1 193 ? 6.610 6.668 17.755 1.00 89.38 193 THR A O 1
ATOM 1486 N N . LYS A 1 194 ? 6.968 8.679 18.715 1.00 93.12 194 LYS A N 1
ATOM 1487 C CA . LYS A 1 194 ? 5.763 8.641 19.558 1.00 93.12 194 LYS A CA 1
ATOM 1488 C C . LYS A 1 194 ? 4.516 8.379 18.707 1.00 93.12 194 LYS A C 1
ATOM 1490 O O . LYS A 1 194 ? 3.719 7.508 19.029 1.00 93.12 194 LYS A O 1
ATOM 1495 N N . GLU A 1 195 ? 4.385 9.071 17.579 1.00 93.00 195 GLU A N 1
ATOM 1496 C CA . GLU A 1 195 ? 3.239 8.965 16.672 1.00 93.00 195 GLU A CA 1
ATOM 1497 C C . GLU A 1 195 ? 3.136 7.581 16.016 1.00 93.00 195 GLU A C 1
ATOM 1499 O O . GLU A 1 195 ? 2.028 7.087 15.817 1.00 93.00 195 GLU A O 1
ATOM 1504 N N . MET A 1 196 ? 4.267 6.933 15.706 1.00 91.69 196 MET A N 1
ATOM 1505 C CA . MET A 1 196 ? 4.276 5.558 15.191 1.00 91.69 196 MET A CA 1
ATOM 1506 C C . MET A 1 196 ? 3.866 4.541 16.262 1.00 91.69 196 MET A C 1
ATOM 1508 O O . MET A 1 196 ? 3.098 3.631 15.961 1.00 91.69 196 MET A O 1
ATOM 1512 N N . LEU A 1 197 ? 4.336 4.705 17.506 1.00 94.56 197 LEU A N 1
ATOM 1513 C CA . LEU A 1 197 ? 3.941 3.848 18.628 1.00 94.56 197 LEU A CA 1
ATOM 1514 C C . LEU A 1 197 ? 2.437 3.967 18.897 1.00 94.56 197 LEU A C 1
ATOM 1516 O O . LEU A 1 197 ? 1.737 2.957 18.869 1.00 94.56 197 LEU A O 1
ATOM 1520 N N . ILE A 1 198 ? 1.929 5.194 19.072 1.00 96.50 198 ILE A N 1
ATOM 1521 C CA . ILE A 1 198 ? 0.490 5.454 19.246 1.00 96.50 198 ILE A CA 1
ATOM 1522 C C . ILE A 1 198 ? -0.304 4.919 18.045 1.00 96.50 198 ILE A C 1
ATOM 1524 O O . ILE A 1 198 ? -1.355 4.315 18.232 1.00 96.50 198 ILE A O 1
ATOM 1528 N N . GLY A 1 199 ? 0.220 5.070 16.823 1.00 96.25 199 GLY A N 1
ATOM 1529 C CA . GLY A 1 199 ? -0.335 4.478 15.605 1.00 96.25 199 GLY A CA 1
ATOM 1530 C C . GLY A 1 199 ? -0.587 2.976 15.728 1.00 96.25 199 GLY A C 1
ATOM 1531 O O . GLY A 1 199 ? -1.724 2.533 15.582 1.00 96.25 199 GLY A O 1
ATOM 1532 N N . ASN A 1 200 ? 0.460 2.214 16.050 1.00 95.62 200 ASN A N 1
ATOM 1533 C CA . ASN A 1 200 ? 0.387 0.759 16.177 1.00 95.62 200 ASN A CA 1
ATOM 1534 C C . ASN A 1 200 ? -0.603 0.328 17.274 1.00 95.62 200 ASN A C 1
ATOM 1536 O O . ASN A 1 200 ? -1.482 -0.489 17.009 1.00 95.62 200 ASN A O 1
ATOM 1540 N N . VAL A 1 201 ? -0.513 0.930 18.467 1.00 97.50 201 VAL A N 1
ATOM 1541 C CA . VAL A 1 201 ? -1.398 0.609 19.603 1.00 97.50 201 VAL A CA 1
ATOM 1542 C C . VAL A 1 201 ? -2.867 0.873 19.253 1.00 97.50 201 VAL A C 1
ATOM 1544 O O . VAL A 1 201 ? -3.739 0.063 19.554 1.00 97.50 201 VAL A O 1
ATOM 1547 N N . VAL A 1 202 ? -3.167 1.987 18.577 1.00 98.12 202 VAL A N 1
ATOM 1548 C CA . VAL A 1 202 ? -4.536 2.333 18.162 1.00 98.12 202 VAL A CA 1
ATOM 1549 C C . VAL A 1 202 ? -5.079 1.382 17.087 1.00 98.12 202 VAL A C 1
ATOM 1551 O O . VAL A 1 202 ? -6.269 1.061 17.126 1.00 98.12 202 VAL A O 1
ATOM 1554 N N . HIS A 1 203 ? -4.243 0.914 16.150 1.00 97.88 203 HIS A N 1
ATOM 1555 C CA . HIS A 1 203 ? -4.646 -0.100 15.166 1.00 97.88 203 HIS A CA 1
ATOM 1556 C C . HIS A 1 203 ? -5.003 -1.421 15.866 1.00 97.88 203 HIS A C 1
ATOM 1558 O O . HIS A 1 203 ? -6.094 -1.946 15.640 1.00 97.88 203 HIS A O 1
ATOM 1564 N N . GLU A 1 204 ? -4.151 -1.902 16.776 1.00 97.81 204 GLU A N 1
ATOM 1565 C CA . GLU A 1 204 ? -4.378 -3.151 17.514 1.00 97.81 204 GLU A CA 1
ATOM 1566 C C . GLU A 1 204 ? -5.626 -3.074 18.414 1.00 97.81 204 GLU A C 1
ATOM 1568 O O . GLU A 1 204 ? -6.488 -3.954 18.366 1.00 97.81 204 GLU A O 1
ATOM 1573 N N . LEU A 1 205 ? -5.807 -1.973 19.155 1.00 98.31 205 LEU A N 1
ATOM 1574 C CA . LEU A 1 205 ? -7.022 -1.716 19.940 1.00 98.31 205 LEU A CA 1
ATOM 1575 C C . LEU A 1 205 ? -8.293 -1.756 19.076 1.00 98.31 205 LEU A C 1
ATOM 1577 O O . LEU A 1 205 ? -9.298 -2.341 19.487 1.00 98.31 205 LEU A O 1
ATOM 1581 N N . PHE A 1 206 ? -8.270 -1.151 17.882 1.00 98.38 206 PHE A N 1
ATOM 1582 C CA . PHE A 1 206 ? -9.406 -1.183 16.956 1.00 98.38 206 PHE A CA 1
ATOM 1583 C C . PHE A 1 206 ? -9.664 -2.602 16.428 1.00 98.38 206 PHE A C 1
ATOM 1585 O O . PHE A 1 206 ? -10.812 -3.050 16.421 1.00 98.38 206 PHE A O 1
ATOM 1592 N N . GLN A 1 207 ? -8.613 -3.331 16.039 1.00 98.00 207 GLN A N 1
ATOM 1593 C CA . GLN A 1 207 ? -8.695 -4.710 15.546 1.00 98.00 207 GLN A CA 1
ATOM 1594 C C . GLN A 1 207 ? -9.266 -5.663 16.607 1.00 98.00 207 GLN A C 1
ATOM 1596 O O . GLN A 1 207 ? -10.190 -6.426 16.311 1.00 98.00 207 GLN A O 1
ATOM 1601 N N . ILE A 1 208 ? -8.808 -5.576 17.860 1.00 97.75 208 ILE A N 1
ATOM 1602 C CA . ILE A 1 208 ? -9.360 -6.356 18.979 1.00 97.75 208 ILE A CA 1
ATOM 1603 C C . ILE A 1 208 ? -10.822 -5.960 19.239 1.00 97.75 208 ILE A C 1
ATOM 1605 O O . ILE A 1 208 ? -11.677 -6.835 19.397 1.00 97.75 208 ILE A O 1
ATOM 1609 N N . ALA A 1 209 ? -11.148 -4.663 19.218 1.00 97.44 209 ALA A N 1
ATOM 1610 C CA . ALA A 1 209 ? -12.510 -4.179 19.441 1.00 97.44 209 ALA A CA 1
ATOM 1611 C C . ALA A 1 209 ? -13.520 -4.732 18.416 1.00 97.44 209 ALA A C 1
ATOM 1613 O O . ALA A 1 209 ? -14.626 -5.129 18.801 1.00 97.44 209 ALA A O 1
ATOM 1614 N N . ILE A 1 210 ? -13.153 -4.815 17.130 1.00 96.62 210 ILE A N 1
ATOM 1615 C CA . ILE A 1 210 ? -14.039 -5.354 16.084 1.00 96.62 210 ILE A CA 1
ATOM 1616 C C . ILE A 1 210 ? -14.090 -6.892 16.061 1.00 96.62 210 ILE A C 1
ATOM 1618 O O . ILE A 1 210 ? -15.148 -7.440 15.755 1.00 96.62 210 ILE A O 1
ATOM 1622 N N . THR A 1 211 ? -13.007 -7.597 16.418 1.00 96.38 211 THR A N 1
ATOM 1623 C CA . THR A 1 211 ? -12.915 -9.069 16.274 1.00 96.38 211 THR A CA 1
ATOM 1624 C C . THR A 1 211 ? -13.234 -9.867 17.542 1.00 96.38 211 THR A C 1
ATOM 1626 O O . THR A 1 211 ? -13.910 -10.893 17.454 1.00 96.38 211 THR A O 1
ATOM 1629 N N . ARG A 1 212 ? -12.794 -9.434 18.733 1.00 95.88 212 ARG A N 1
ATOM 1630 C CA . ARG A 1 212 ? -12.863 -10.250 19.962 1.00 95.88 212 ARG A CA 1
ATOM 1631 C C . ARG A 1 212 ? -14.311 -10.491 20.389 1.00 95.88 212 ARG A C 1
ATOM 1633 O O . ARG A 1 212 ? -15.026 -9.554 20.758 1.00 95.88 212 ARG A O 1
ATOM 1640 N N . SER A 1 213 ? -14.750 -11.748 20.343 1.00 92.44 213 SER A N 1
ATOM 1641 C CA . SER A 1 213 ? -16.096 -12.144 20.772 1.00 92.44 213 SER A CA 1
ATOM 1642 C C . SER A 1 213 ? -16.306 -11.869 22.266 1.00 92.44 213 SER A C 1
ATOM 1644 O O . SER A 1 213 ? -15.374 -11.985 23.058 1.00 92.44 213 SER A O 1
ATOM 1646 N N . GLY A 1 214 ? -17.519 -11.461 22.648 1.00 90.12 214 GLY A N 1
ATOM 1647 C CA . GLY A 1 214 ? -17.880 -11.140 24.037 1.00 90.12 214 GLY A CA 1
ATOM 1648 C C . GLY A 1 214 ? -17.222 -9.888 24.638 1.00 90.12 214 GLY A C 1
ATOM 1649 O O . GLY A 1 214 ? -17.548 -9.531 25.765 1.00 90.12 214 GLY A O 1
ATOM 1650 N N . PHE A 1 215 ? -16.325 -9.206 23.918 1.00 93.88 215 PHE A N 1
ATOM 1651 C CA . PHE A 1 215 ? -15.696 -7.970 24.385 1.00 93.88 215 PHE A CA 1
ATOM 1652 C C . PHE A 1 215 ? -16.653 -6.777 24.226 1.00 93.88 215 PHE A C 1
ATOM 1654 O O . PHE A 1 215 ? -16.985 -6.396 23.096 1.00 93.88 215 PHE A O 1
ATOM 1661 N N . ASP A 1 216 ? -17.090 -6.225 25.362 1.00 93.19 216 ASP A N 1
ATOM 1662 C CA . ASP A 1 216 ? -17.904 -5.009 25.472 1.00 93.19 216 ASP A CA 1
ATOM 1663 C C . ASP A 1 216 ? -17.035 -3.769 25.240 1.00 93.19 216 ASP A C 1
ATOM 1665 O O . ASP A 1 216 ? -16.193 -3.431 26.070 1.00 93.19 216 ASP A O 1
ATOM 1669 N N . VAL A 1 217 ? -17.209 -3.113 24.090 1.00 96.50 217 VAL A N 1
ATOM 1670 C CA . VAL A 1 217 ? -16.334 -2.020 23.646 1.00 96.50 217 VAL A CA 1
ATOM 1671 C C . VAL A 1 217 ? -16.780 -0.699 24.268 1.00 96.50 217 VAL A C 1
ATOM 1673 O O . VAL A 1 217 ? -17.614 0.020 23.721 1.00 96.50 217 VAL A O 1
ATOM 1676 N N . THR A 1 218 ? -16.169 -0.369 25.401 1.00 97.12 218 THR A N 1
ATOM 1677 C CA . THR A 1 218 ? -16.287 0.917 26.106 1.00 97.12 218 THR A CA 1
ATOM 1678 C C . THR A 1 218 ? -14.918 1.572 26.308 1.00 97.12 218 THR A C 1
ATOM 1680 O O . THR A 1 218 ? -13.894 0.888 26.320 1.00 97.12 218 THR A O 1
ATOM 1683 N N . GLU A 1 219 ? -14.874 2.887 26.547 1.00 97.62 219 GLU A N 1
ATOM 1684 C CA . GLU A 1 219 ? -13.611 3.609 26.802 1.00 97.62 219 GLU A CA 1
ATOM 1685 C C . GLU A 1 219 ? -12.818 2.990 27.976 1.00 97.62 219 GLU A C 1
ATOM 1687 O O . GLU A 1 219 ? -11.614 2.765 27.857 1.00 97.62 219 GLU A O 1
ATOM 1692 N N . ASN A 1 220 ? -13.505 2.587 29.053 1.00 97.50 220 ASN A N 1
ATOM 1693 C CA . ASN A 1 220 ? -12.892 1.883 30.186 1.00 97.50 220 ASN A CA 1
ATOM 1694 C C . ASN A 1 220 ? -12.347 0.498 29.801 1.00 97.50 220 ASN A C 1
ATOM 1696 O O . ASN A 1 220 ? -11.254 0.143 30.228 1.00 97.50 220 ASN A O 1
ATOM 1700 N N . SER A 1 221 ? -13.074 -0.280 28.987 1.00 97.75 221 SER A N 1
ATOM 1701 C CA . SER A 1 221 ? -12.609 -1.603 28.535 1.00 97.75 221 SER A CA 1
ATOM 1702 C C . SER A 1 221 ? -11.349 -1.526 27.667 1.00 97.75 221 SER A C 1
ATOM 1704 O O . SER A 1 221 ? -10.496 -2.404 27.750 1.00 97.75 221 SER A O 1
ATOM 1706 N N . LEU A 1 222 ? -11.217 -0.470 26.853 1.00 98.25 222 LEU A N 1
ATOM 1707 C CA . LEU A 1 222 ? -10.072 -0.257 25.969 1.00 98.25 222 LEU A CA 1
ATOM 1708 C C . LEU A 1 222 ? -8.845 0.214 26.759 1.00 98.25 222 LEU A C 1
ATOM 1710 O O . LEU A 1 222 ? -7.732 -0.223 26.476 1.00 98.25 222 LEU A O 1
ATOM 1714 N N . LEU A 1 223 ? -9.052 1.037 27.792 1.00 98.12 223 LEU A N 1
ATOM 1715 C CA . LEU A 1 223 ? -8.013 1.403 28.755 1.00 98.12 223 LEU A CA 1
ATOM 1716 C C . LEU A 1 223 ? -7.536 0.192 29.573 1.00 98.12 223 LEU A C 1
ATOM 1718 O O . LEU A 1 223 ? -6.336 0.011 29.771 1.00 98.12 223 LEU A O 1
ATOM 1722 N N . ASP A 1 224 ? -8.459 -0.662 30.016 1.00 97.81 224 ASP A N 1
ATOM 1723 C CA . ASP A 1 224 ? -8.135 -1.916 30.700 1.00 97.81 224 ASP A CA 1
ATOM 1724 C C . ASP A 1 224 ? -7.377 -2.888 29.784 1.00 97.81 224 ASP A C 1
ATOM 1726 O O . ASP A 1 224 ? -6.395 -3.484 30.220 1.00 97.81 224 ASP A O 1
ATOM 1730 N N . LEU A 1 225 ? -7.790 -3.017 28.519 1.00 97.69 225 LEU A N 1
ATOM 1731 C CA . LEU A 1 225 ? -7.108 -3.816 27.496 1.00 97.69 225 LEU A CA 1
ATOM 1732 C C . LEU A 1 225 ? -5.677 -3.312 27.254 1.00 97.69 225 LEU A C 1
ATOM 1734 O O . LEU A 1 225 ? -4.736 -4.106 27.272 1.00 97.69 225 LEU A O 1
ATOM 1738 N N . TRP A 1 226 ? -5.499 -1.992 27.109 1.00 97.69 226 TRP A N 1
ATOM 1739 C CA . TRP A 1 226 ? -4.177 -1.368 27.033 1.00 97.69 226 TRP A CA 1
ATOM 1740 C C . TRP A 1 226 ? -3.322 -1.746 28.248 1.00 97.69 226 TRP A C 1
ATOM 1742 O O . TRP A 1 226 ? -2.263 -2.344 28.085 1.00 97.69 226 TRP A O 1
ATOM 1752 N N . ARG A 1 227 ? -3.800 -1.471 29.467 1.00 97.50 227 ARG A N 1
ATOM 1753 C CA . ARG A 1 227 ? -3.037 -1.676 30.710 1.00 97.50 227 ARG A CA 1
ATOM 1754 C C . ARG A 1 227 ? -2.714 -3.138 31.024 1.00 97.50 227 ARG A C 1
ATOM 1756 O O . ARG A 1 227 ? -1.687 -3.391 31.645 1.00 97.50 227 ARG A O 1
ATOM 1763 N N . LYS A 1 228 ? -3.598 -4.077 30.670 1.00 96.12 228 LYS A N 1
ATOM 1764 C CA . LYS A 1 228 ? -3.519 -5.488 31.099 1.00 96.12 228 LYS A CA 1
ATOM 1765 C C . LYS A 1 228 ? -2.955 -6.435 30.045 1.00 96.12 228 LYS A C 1
ATOM 1767 O O . LYS A 1 228 ? -2.438 -7.477 30.428 1.00 96.12 228 LYS A O 1
ATOM 1772 N N . GLU A 1 229 ? -3.084 -6.116 28.756 1.00 95.50 229 GLU A N 1
ATOM 1773 C CA . GLU A 1 229 ? -2.693 -7.027 27.666 1.00 95.50 229 GLU A CA 1
ATOM 1774 C C . GLU A 1 229 ? -1.672 -6.407 26.698 1.00 95.50 229 GLU A C 1
ATOM 1776 O O . GLU A 1 229 ? -0.776 -7.113 26.240 1.00 95.50 229 GLU A O 1
ATOM 1781 N N . LEU A 1 230 ? -1.763 -5.107 26.386 1.00 96.25 230 LEU A N 1
ATOM 1782 C CA . LEU A 1 230 ? -0.891 -4.483 25.375 1.00 96.25 230 LEU A CA 1
ATOM 1783 C C . LEU A 1 230 ? 0.354 -3.806 25.967 1.00 96.25 230 LEU A C 1
ATOM 1785 O O . LEU A 1 230 ? 1.430 -3.906 25.389 1.00 96.25 230 LEU A O 1
ATOM 1789 N N . HIS A 1 231 ? 0.246 -3.140 27.119 1.00 96.00 231 HIS A N 1
ATOM 1790 C CA . HIS A 1 231 ? 1.303 -2.285 27.674 1.00 96.00 231 HIS A CA 1
ATOM 1791 C C . HIS A 1 231 ? 2.666 -2.994 27.795 1.00 96.00 231 HIS A C 1
ATOM 1793 O O . HIS A 1 231 ? 3.699 -2.417 27.457 1.00 96.00 231 HIS A O 1
ATOM 1799 N N . GLU A 1 232 ? 2.680 -4.251 28.249 1.00 94.31 232 GLU A N 1
ATOM 1800 C CA . GLU A 1 232 ? 3.903 -5.057 28.369 1.00 94.31 232 GLU A CA 1
ATOM 1801 C C . GLU A 1 232 ? 4.566 -5.329 27.007 1.00 94.31 232 GLU A C 1
ATOM 1803 O O . GLU A 1 232 ? 5.788 -5.246 26.893 1.00 94.31 232 GLU A O 1
ATOM 1808 N N . GLN A 1 233 ? 3.776 -5.543 25.949 1.00 94.69 233 GLN A N 1
ATOM 1809 C CA . GLN A 1 233 ? 4.273 -5.794 24.589 1.00 94.69 233 GLN A CA 1
ATOM 1810 C C . GLN A 1 233 ? 5.013 -4.581 23.998 1.00 94.69 233 GLN A C 1
ATOM 1812 O O . GLN A 1 233 ? 5.934 -4.736 23.195 1.00 94.69 233 GLN A O 1
ATOM 1817 N N . TYR A 1 234 ? 4.641 -3.370 24.425 1.00 94.75 234 TYR A N 1
ATOM 1818 C CA . TYR A 1 234 ? 5.242 -2.108 23.981 1.00 94.75 234 TYR A CA 1
ATOM 1819 C C . TYR A 1 234 ? 6.349 -1.586 24.918 1.00 94.75 234 TYR A C 1
ATOM 1821 O O . TYR A 1 234 ? 6.966 -0.559 24.620 1.00 94.75 234 TYR A O 1
ATOM 1829 N N . ALA A 1 235 ? 6.651 -2.277 26.027 1.00 93.69 235 ALA A N 1
ATOM 1830 C CA . ALA A 1 235 ? 7.530 -1.781 27.094 1.00 93.69 235 ALA A CA 1
ATOM 1831 C C . ALA A 1 235 ? 8.937 -1.361 26.618 1.00 93.69 235 ALA A C 1
ATOM 1833 O O . ALA A 1 235 ? 9.450 -0.331 27.058 1.00 93.69 235 ALA A O 1
ATOM 1834 N N . GLU A 1 236 ? 9.544 -2.100 25.681 1.00 93.00 236 GLU A N 1
ATOM 1835 C CA . GLU A 1 236 ? 10.842 -1.730 25.094 1.00 93.00 236 GLU A CA 1
ATOM 1836 C C . GLU A 1 236 ? 10.762 -0.391 24.346 1.00 93.00 236 GLU A C 1
ATOM 1838 O O . GLU A 1 236 ? 11.623 0.472 24.512 1.00 93.00 236 GLU A O 1
ATOM 1843 N N . GLN A 1 237 ? 9.714 -0.179 23.544 1.00 92.88 237 GLN A N 1
ATOM 1844 C CA . GLN A 1 237 ? 9.592 1.048 22.755 1.00 92.88 237 GLN A CA 1
ATOM 1845 C C . GLN A 1 237 ? 9.209 2.248 23.629 1.00 92.88 237 GLN A C 1
ATOM 1847 O O . GLN A 1 237 ? 9.685 3.349 23.362 1.00 92.88 237 GLN A O 1
ATOM 1852 N N . LEU A 1 238 ? 8.432 2.039 24.701 1.00 94.44 238 LEU A N 1
ATOM 1853 C CA . LEU A 1 238 ? 8.179 3.056 25.730 1.00 94.44 238 LEU A CA 1
ATOM 1854 C C . LEU A 1 238 ? 9.483 3.500 26.409 1.00 94.44 238 LEU A C 1
ATOM 1856 O O . LEU A 1 238 ? 9.722 4.700 26.549 1.00 94.44 238 LEU A O 1
ATOM 1860 N N . PHE A 1 239 ? 10.359 2.549 26.757 1.00 93.69 239 PHE A N 1
ATOM 1861 C CA . PHE A 1 239 ? 11.677 2.837 27.324 1.00 93.69 239 PHE A CA 1
ATOM 1862 C C . PHE A 1 239 ? 12.583 3.592 26.338 1.00 93.69 239 PHE A C 1
ATOM 1864 O O . PHE A 1 239 ? 13.133 4.634 26.688 1.00 93.69 239 PHE A O 1
ATOM 1871 N N . VAL A 1 240 ? 12.694 3.121 25.089 1.00 92.50 240 VAL A N 1
ATOM 1872 C CA . VAL A 1 240 ? 13.506 3.765 24.034 1.00 92.50 240 VAL A CA 1
ATOM 1873 C C . VAL A 1 240 ? 13.037 5.193 23.728 1.00 92.50 240 VAL A C 1
ATOM 1875 O O . VAL A 1 240 ? 13.860 6.058 23.432 1.00 92.50 240 VAL A O 1
ATOM 1878 N N . LEU A 1 241 ? 11.731 5.453 23.813 1.00 93.75 241 LEU A N 1
ATOM 1879 C CA . LEU A 1 241 ? 11.141 6.777 23.610 1.00 93.75 241 LEU A CA 1
ATOM 1880 C C . LEU A 1 241 ? 11.096 7.653 24.870 1.00 93.75 241 LEU A C 1
ATOM 1882 O O . LEU A 1 241 ? 10.724 8.821 24.762 1.00 93.75 241 LEU A O 1
ATOM 1886 N N . ASN A 1 242 ? 11.468 7.120 26.040 1.00 95.44 242 ASN A N 1
ATOM 1887 C CA . ASN A 1 242 ? 11.322 7.775 27.342 1.00 95.44 242 ASN A CA 1
ATOM 1888 C 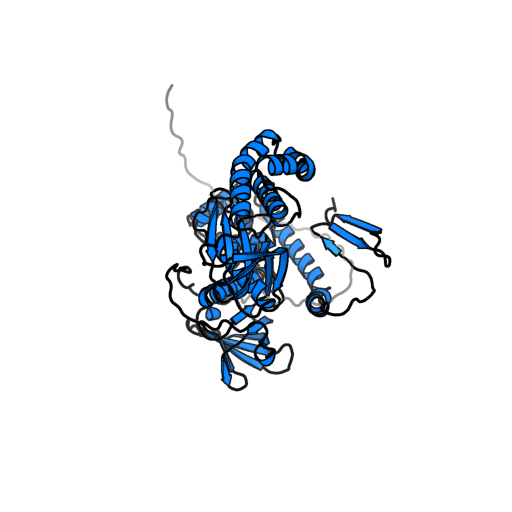C . ASN A 1 242 ? 9.886 8.308 27.568 1.00 95.44 242 ASN A C 1
ATOM 1890 O O . ASN A 1 242 ? 9.690 9.465 27.940 1.00 95.44 242 ASN A O 1
ATOM 1894 N N . LEU A 1 243 ? 8.884 7.461 27.307 1.00 95.81 243 LEU A N 1
ATOM 1895 C CA . LEU A 1 243 ? 7.463 7.763 27.508 1.00 95.81 243 LEU A CA 1
ATOM 1896 C C . LEU A 1 243 ? 6.933 7.071 28.764 1.00 95.81 243 LEU A C 1
ATOM 1898 O O . LEU A 1 243 ? 7.155 5.876 28.967 1.00 95.81 243 LEU A O 1
ATOM 1902 N N . SER A 1 244 ? 6.176 7.803 29.578 1.00 95.31 244 SER A N 1
ATOM 1903 C CA . SER A 1 244 ? 5.399 7.218 30.671 1.00 95.31 244 SER A CA 1
ATOM 1904 C C . SER A 1 244 ? 4.082 6.609 30.175 1.00 95.31 244 SER A C 1
ATOM 1906 O O . SER A 1 244 ? 3.520 7.024 29.159 1.00 95.31 244 SER A O 1
ATOM 1908 N N . SER A 1 245 ? 3.537 5.653 30.934 1.00 93.50 245 SER A N 1
ATOM 1909 C CA . SER A 1 245 ? 2.226 5.052 30.650 1.00 93.50 245 SER A CA 1
ATOM 1910 C C . SER A 1 245 ? 1.109 6.100 30.593 1.00 93.50 245 SER A C 1
ATOM 1912 O O . SER A 1 245 ? 0.233 6.005 29.738 1.00 93.50 245 SER A O 1
ATOM 1914 N N . GLN A 1 246 ? 1.164 7.127 31.453 1.00 95.62 246 GLN A N 1
ATOM 1915 C CA . GLN A 1 246 ? 0.161 8.195 31.496 1.00 95.62 246 GLN A CA 1
ATOM 1916 C C . GLN A 1 246 ? 0.172 9.039 30.215 1.00 95.62 246 GLN A C 1
ATOM 1918 O O . GLN A 1 246 ? -0.883 9.276 29.641 1.00 95.62 246 GLN A O 1
ATOM 1923 N N . GLU A 1 247 ? 1.349 9.425 29.710 1.00 95.88 247 GLU A N 1
ATOM 1924 C CA . GLU A 1 247 ? 1.460 10.186 28.453 1.00 95.88 247 GLU A CA 1
ATOM 1925 C C . GLU A 1 247 ? 0.933 9.417 27.236 1.00 95.88 247 GLU A C 1
ATOM 1927 O O . GLU A 1 247 ? 0.529 10.033 26.250 1.00 95.88 247 GLU A O 1
ATOM 1932 N N . VAL A 1 248 ? 0.958 8.083 27.280 1.00 96.38 248 VAL A N 1
ATOM 1933 C CA . VAL A 1 248 ? 0.357 7.233 26.247 1.00 96.38 248 VAL A CA 1
ATOM 1934 C C . VAL A 1 248 ? -1.153 7.135 26.434 1.00 96.38 248 VAL A C 1
ATOM 1936 O O . VAL A 1 248 ? -1.889 7.320 25.472 1.00 96.38 248 VAL A O 1
ATOM 1939 N N . GLU A 1 249 ? -1.636 6.911 27.655 1.00 97.00 249 GLU A N 1
ATOM 1940 C CA . GLU A 1 249 ? -3.073 6.870 27.958 1.00 97.00 249 GLU A CA 1
ATOM 1941 C C . GLU A 1 249 ? -3.788 8.189 27.623 1.00 97.00 249 GLU A C 1
ATOM 1943 O O . GLU A 1 249 ? -4.891 8.166 27.071 1.00 97.00 249 GLU A O 1
ATOM 1948 N N . ASP A 1 250 ? -3.139 9.329 27.875 1.00 96.00 250 ASP A N 1
ATOM 1949 C CA . ASP A 1 250 ? -3.645 10.660 27.533 1.00 96.00 250 ASP A CA 1
ATOM 1950 C C . ASP A 1 250 ? -3.839 10.816 26.012 1.00 96.00 250 ASP A C 1
ATOM 1952 O O . ASP A 1 250 ? -4.880 11.305 25.569 1.00 96.00 250 ASP A O 1
ATOM 1956 N N . GLU A 1 251 ? -2.890 10.338 25.198 1.00 95.69 251 GLU A N 1
ATOM 1957 C CA . GLU A 1 251 ? -2.997 10.327 23.728 1.00 95.69 251 GLU A CA 1
ATOM 1958 C C . GLU A 1 251 ? -4.056 9.325 23.236 1.00 95.69 251 GLU A C 1
ATOM 1960 O O . GLU A 1 251 ? -4.829 9.632 22.327 1.00 95.69 251 GLU A O 1
ATOM 1965 N N . LEU A 1 252 ? -4.133 8.136 23.850 1.00 96.88 252 LEU A N 1
ATOM 1966 C CA . LEU A 1 252 ? -5.106 7.092 23.505 1.00 96.88 252 LEU A CA 1
ATOM 1967 C C . LEU A 1 252 ? -6.557 7.497 23.813 1.00 96.88 252 LEU A C 1
ATOM 1969 O O . LEU A 1 252 ? -7.474 7.045 23.121 1.00 96.88 252 LEU A O 1
ATOM 1973 N N . SER A 1 253 ? -6.773 8.375 24.799 1.00 95.19 253 SER A N 1
ATOM 1974 C CA . SER A 1 253 ? -8.099 8.794 25.282 1.00 95.19 253 SER A CA 1
ATOM 1975 C C . SER A 1 253 ? -9.060 9.241 24.167 1.00 95.19 253 SER A C 1
ATOM 1977 O O . SER A 1 253 ? -10.224 8.832 24.128 1.00 95.19 253 SER A O 1
ATOM 1979 N N . LEU A 1 254 ? -8.568 10.027 23.203 1.00 92.06 254 LEU A N 1
ATOM 1980 C CA . LEU A 1 254 ? -9.357 10.513 22.071 1.00 92.06 254 LEU A CA 1
ATOM 1981 C C . LEU A 1 254 ? -9.749 9.376 21.112 1.00 92.06 254 LEU A C 1
ATOM 1983 O O . LEU A 1 254 ? -10.872 9.350 20.599 1.00 92.06 254 LEU A O 1
ATOM 1987 N N . TYR A 1 255 ? -8.853 8.409 20.907 1.00 97.50 255 TYR A N 1
ATOM 1988 C CA . TYR A 1 255 ? -9.102 7.257 20.047 1.00 97.50 255 TYR A CA 1
ATOM 1989 C C . TYR A 1 255 ? -10.088 6.276 20.681 1.00 97.50 255 TYR A C 1
ATOM 1991 O O . TYR A 1 255 ? -10.972 5.804 19.970 1.00 97.50 255 TYR A O 1
ATOM 1999 N N . PHE A 1 256 ? -10.029 6.023 21.996 1.00 97.62 256 PHE A N 1
ATOM 2000 C CA . PHE A 1 256 ? -10.996 5.152 22.687 1.00 97.62 256 PHE A CA 1
ATOM 2001 C C . PHE A 1 256 ? -12.447 5.564 22.400 1.00 97.62 256 PHE A C 1
ATOM 2003 O O . PHE A 1 256 ? -13.294 4.724 22.079 1.00 97.62 256 PHE A O 1
ATOM 2010 N N . LYS A 1 257 ? -12.718 6.873 22.435 1.00 95.50 257 LYS A N 1
ATOM 2011 C CA . LYS A 1 257 ? -14.023 7.467 22.124 1.00 95.50 257 LYS A CA 1
ATOM 2012 C C . LYS A 1 257 ? -14.437 7.270 20.665 1.00 95.50 257 LYS A C 1
ATOM 2014 O O . LYS A 1 257 ? -15.602 6.974 20.385 1.00 95.50 257 LYS A O 1
ATOM 2019 N N . THR A 1 258 ? -13.502 7.412 19.723 1.00 96.38 258 THR A N 1
ATOM 2020 C CA . THR A 1 258 ? -13.759 7.154 18.297 1.00 96.38 258 THR A CA 1
ATOM 2021 C C . THR A 1 258 ? -14.009 5.673 18.022 1.00 96.38 258 THR A C 1
ATOM 2023 O O . THR A 1 258 ? -14.994 5.356 17.358 1.00 96.38 258 THR A O 1
ATOM 2026 N N . ILE A 1 259 ? -13.182 4.772 18.563 1.00 98.06 259 ILE A N 1
ATOM 2027 C CA . ILE A 1 259 ? -13.315 3.312 18.421 1.00 98.06 259 ILE A CA 1
ATOM 2028 C C . ILE A 1 259 ? -14.679 2.865 18.971 1.00 98.06 259 ILE A C 1
ATOM 2030 O O . ILE A 1 259 ? -15.469 2.265 18.242 1.00 98.06 259 ILE A O 1
ATOM 2034 N N . THR A 1 260 ? -15.005 3.252 20.209 1.00 97.44 260 THR A N 1
ATOM 2035 C CA . THR A 1 260 ? -16.287 2.953 20.877 1.00 97.44 260 THR A CA 1
ATOM 2036 C C . THR A 1 260 ? -17.491 3.419 20.052 1.00 97.44 260 THR A C 1
ATOM 2038 O O . THR A 1 260 ? -18.442 2.662 19.823 1.00 97.44 260 THR A O 1
ATOM 2041 N N . ARG A 1 261 ? -17.458 4.657 19.536 1.00 95.94 261 ARG A N 1
ATOM 2042 C CA . ARG A 1 261 ? -18.529 5.178 18.675 1.00 95.94 261 ARG A CA 1
ATOM 2043 C C . ARG A 1 261 ? -18.622 4.415 17.355 1.00 95.94 261 ARG A C 1
ATOM 2045 O O . ARG A 1 261 ? -19.722 4.067 16.938 1.00 95.94 261 ARG A O 1
ATOM 2052 N N . TRP A 1 262 ? -17.495 4.164 16.691 1.00 96.12 262 TRP A N 1
ATOM 2053 C CA . TRP A 1 262 ? -17.487 3.520 15.380 1.00 96.12 262 TRP A CA 1
ATOM 2054 C C . TRP A 1 262 ? -18.021 2.088 15.452 1.00 96.12 262 TRP A C 1
ATOM 2056 O O . TRP A 1 262 ? -18.877 1.730 14.641 1.00 96.12 262 TRP A O 1
ATOM 2066 N N . VAL A 1 263 ? -17.578 1.315 16.453 1.00 96.81 263 VAL A N 1
ATOM 2067 C CA . VAL A 1 263 ? -18.041 -0.056 16.710 1.00 96.81 263 VAL A CA 1
ATOM 2068 C C . VAL A 1 263 ? -19.537 -0.067 17.008 1.00 96.81 263 VAL A C 1
ATOM 2070 O O . VAL A 1 263 ? -20.291 -0.723 16.291 1.00 96.81 263 VAL A O 1
ATOM 2073 N N . SER A 1 264 ? -19.986 0.708 18.001 1.00 96.69 264 SER A N 1
ATOM 2074 C CA . SER A 1 264 ? -21.395 0.703 18.423 1.00 96.69 264 SER A CA 1
ATOM 2075 C C . SER A 1 264 ? -22.370 1.173 17.332 1.00 96.69 264 SER A C 1
ATOM 2077 O O . SER A 1 264 ? -23.521 0.735 17.323 1.00 96.69 264 SER A O 1
ATOM 2079 N N . SER A 1 265 ? -21.933 2.023 16.395 1.00 96.25 265 SER A N 1
ATOM 2080 C CA . SER A 1 265 ? -22.711 2.399 15.207 1.00 96.25 265 SER A CA 1
ATOM 2081 C C . SER A 1 265 ? -22.723 1.316 14.124 1.00 96.25 265 SER A C 1
ATOM 2083 O O . SER A 1 265 ? -23.796 0.860 13.732 1.00 96.25 265 SER A O 1
ATOM 2085 N N . HIS A 1 266 ? -21.557 0.910 13.613 1.00 95.94 266 HIS A N 1
ATOM 2086 C CA . HIS A 1 266 ? -21.471 0.219 12.317 1.00 95.94 266 HIS A CA 1
ATOM 2087 C C . HIS A 1 266 ? -21.339 -1.301 12.402 1.00 95.94 266 HIS A C 1
ATOM 2089 O O . HIS A 1 266 ? -21.677 -1.985 11.435 1.00 95.94 266 HIS A O 1
ATOM 2095 N N . MET A 1 267 ? -20.844 -1.846 13.516 1.00 96.38 267 MET A N 1
ATOM 2096 C CA . MET A 1 267 ? -20.673 -3.294 13.638 1.00 96.38 267 MET A CA 1
ATOM 2097 C C . MET A 1 267 ? -22.030 -4.009 13.743 1.00 96.38 267 MET A C 1
ATOM 2099 O O . MET A 1 267 ? -22.996 -3.422 14.242 1.00 96.38 267 MET A O 1
ATOM 2103 N N . PRO A 1 268 ? -22.130 -5.267 13.273 1.00 95.00 268 PRO A N 1
ATOM 2104 C CA . PRO A 1 268 ? -23.309 -6.101 13.478 1.00 95.00 268 PRO A CA 1
ATOM 2105 C C . PRO A 1 268 ? -23.570 -6.387 14.965 1.00 95.00 268 PRO A C 1
ATOM 2107 O O . PRO A 1 268 ? -22.673 -6.295 15.809 1.00 95.00 268 PRO A O 1
ATOM 2110 N N . GLU A 1 269 ? -24.803 -6.786 15.276 1.00 91.06 269 GLU A N 1
ATOM 2111 C CA . GLU A 1 269 ? -25.147 -7.332 16.590 1.00 91.06 269 GLU A CA 1
ATOM 2112 C C . GLU A 1 269 ? -24.276 -8.568 16.906 1.00 91.06 269 GLU A C 1
ATOM 2114 O O . GLU A 1 269 ? -23.964 -9.344 15.999 1.00 91.06 269 GLU A O 1
ATOM 2119 N N . PRO A 1 270 ? -23.867 -8.776 18.172 1.00 91.75 270 PRO A N 1
ATOM 2120 C CA . PRO A 1 270 ? -24.212 -7.980 19.354 1.00 91.75 270 PRO A CA 1
ATOM 2121 C C . PRO A 1 270 ? -23.316 -6.745 19.588 1.00 91.75 270 PRO A C 1
ATOM 2123 O O . PRO A 1 270 ? -23.544 -6.021 20.550 1.00 91.75 270 PRO A O 1
ATOM 2126 N N . LYS A 1 271 ? -22.294 -6.490 18.753 1.00 92.94 271 LYS A N 1
ATOM 2127 C CA . LYS A 1 271 ? -21.298 -5.417 18.979 1.00 92.94 271 LYS A CA 1
ATOM 2128 C C . LYS A 1 271 ? -21.802 -4.004 18.668 1.00 92.94 271 LYS A C 1
ATOM 2130 O O . LYS A 1 271 ? -21.284 -3.041 19.229 1.00 92.94 271 LYS A O 1
ATOM 2135 N N . GLY A 1 272 ? -22.761 -3.859 17.758 1.00 94.38 272 GLY A N 1
ATOM 2136 C CA . GLY A 1 272 ? -23.263 -2.554 17.333 1.00 94.38 272 GLY A CA 1
ATOM 2137 C C . GLY A 1 272 ? -24.641 -2.609 16.680 1.00 94.38 272 GLY A C 1
ATOM 2138 O O . GLY A 1 272 ? -25.248 -3.669 16.543 1.00 94.38 272 GLY A O 1
ATOM 2139 N N . ARG A 1 273 ? -25.138 -1.433 16.283 1.00 95.75 273 ARG A N 1
ATOM 2140 C CA . ARG A 1 273 ? -26.489 -1.226 15.727 1.00 95.75 273 ARG A CA 1
ATOM 2141 C C . ARG A 1 273 ? -26.597 -1.504 14.220 1.00 95.75 273 ARG A C 1
ATOM 2143 O O . ARG A 1 273 ? -27.680 -1.364 13.652 1.00 95.75 273 ARG A O 1
ATOM 2150 N N . ASN A 1 274 ? -25.495 -1.883 13.568 1.00 96.00 274 ASN A N 1
ATOM 2151 C CA . ASN A 1 274 ? -25.388 -2.104 12.123 1.00 96.00 274 ASN A CA 1
ATOM 2152 C C . ASN A 1 274 ? -26.017 -0.975 11.276 1.00 96.00 274 ASN A C 1
ATOM 2154 O O . ASN A 1 274 ? -26.850 -1.204 10.387 1.00 96.00 274 ASN A O 1
ATOM 2158 N N . GLU A 1 275 ? -25.654 0.264 11.609 1.00 95.31 275 GLU A N 1
ATOM 2159 C CA . GLU A 1 275 ? -26.043 1.464 10.875 1.00 95.31 275 GLU A CA 1
ATOM 2160 C C . GLU A 1 275 ? -25.474 1.440 9.445 1.00 95.31 275 GLU A C 1
ATOM 2162 O O . GLU A 1 275 ? -24.440 0.832 9.160 1.00 95.31 275 GLU A O 1
ATOM 2167 N N . TYR A 1 276 ? -26.167 2.098 8.513 1.00 93.19 276 TYR A N 1
ATOM 2168 C CA . TYR A 1 276 ? -25.687 2.206 7.138 1.00 93.19 276 TYR A CA 1
ATOM 2169 C C . TYR A 1 276 ? -24.430 3.083 7.075 1.00 93.19 276 TYR A C 1
ATOM 2171 O O . TYR A 1 276 ? -24.439 4.225 7.529 1.00 93.19 276 TYR A O 1
ATOM 2179 N N . LEU A 1 277 ? -23.382 2.573 6.427 1.00 91.00 277 LEU A N 1
ATOM 2180 C CA . LEU A 1 277 ? -22.227 3.365 6.004 1.00 91.00 277 LEU A CA 1
ATOM 2181 C C . LEU A 1 277 ? -22.675 4.458 5.015 1.00 91.00 277 LEU A C 1
ATOM 2183 O O . LEU A 1 277 ? -23.728 4.340 4.389 1.00 91.00 277 LEU A O 1
ATOM 2187 N N . GLN A 1 278 ? -21.847 5.484 4.788 1.00 85.25 278 GLN A N 1
ATOM 2188 C CA . GLN A 1 278 ? -22.147 6.588 3.851 1.00 85.25 278 GLN A CA 1
ATOM 2189 C C . GLN A 1 278 ? -22.504 6.108 2.426 1.00 85.25 278 GLN A C 1
ATOM 2191 O O . GLN A 1 278 ? -23.359 6.691 1.768 1.00 85.25 278 GLN A O 1
ATOM 2196 N N . ILE A 1 279 ? -21.925 4.985 1.989 1.00 83.19 279 ILE A N 1
ATOM 2197 C CA . ILE A 1 279 ? -22.241 4.264 0.737 1.00 83.19 279 ILE A CA 1
ATOM 2198 C C . ILE A 1 279 ? -23.613 3.561 0.733 1.00 83.19 279 ILE A C 1
ATOM 2200 O O . ILE A 1 279 ? -23.947 2.820 -0.190 1.00 83.19 279 ILE A O 1
ATOM 2204 N N . GLY A 1 280 ? -24.405 3.714 1.795 1.00 88.81 280 GLY A N 1
ATOM 2205 C CA . GLY A 1 280 ? -25.697 3.061 1.987 1.00 88.81 280 GLY A CA 1
ATOM 2206 C C . GLY A 1 280 ? -25.634 1.533 2.063 1.00 88.81 280 GLY A C 1
ATOM 2207 O O . GLY A 1 280 ? -26.631 0.879 1.779 1.00 88.81 280 GLY A O 1
ATOM 2208 N N . SER A 1 281 ? -24.481 0.976 2.435 1.00 92.69 281 SER A N 1
ATOM 2209 C CA . SER A 1 281 ? -24.250 -0.463 2.631 1.00 92.69 281 SER A CA 1
ATOM 2210 C C . SER A 1 281 ? -23.991 -0.767 4.112 1.00 92.69 281 SER A C 1
ATOM 2212 O O . SER A 1 281 ? -23.760 0.154 4.896 1.00 92.69 281 SER A O 1
ATOM 2214 N N . ARG A 1 282 ? -24.053 -2.039 4.517 1.00 95.88 282 ARG A N 1
ATOM 2215 C CA . ARG A 1 282 ? -23.921 -2.473 5.923 1.00 95.88 282 ARG A CA 1
ATOM 2216 C C . ARG A 1 282 ? -22.791 -3.469 6.124 1.00 95.88 282 ARG A C 1
ATOM 2218 O O . ARG A 1 282 ? -22.527 -4.274 5.233 1.00 95.88 282 ARG A O 1
ATOM 2225 N N . ILE A 1 283 ? -22.176 -3.462 7.305 1.00 97.00 283 ILE A N 1
ATOM 2226 C CA . ILE A 1 283 ? -21.176 -4.469 7.674 1.00 97.00 283 ILE A CA 1
ATOM 2227 C C . ILE A 1 283 ? -21.906 -5.777 7.994 1.00 97.00 283 ILE A C 1
ATOM 2229 O O . ILE A 1 283 ? -22.864 -5.798 8.770 1.00 97.00 283 ILE A O 1
ATOM 2233 N N . LYS A 1 284 ? -21.477 -6.877 7.372 1.00 96.44 284 LYS A N 1
ATOM 2234 C CA . LYS A 1 284 ? -21.966 -8.222 7.692 1.00 96.44 284 LYS A CA 1
ATOM 2235 C C . LYS A 1 284 ? -21.063 -8.897 8.721 1.00 96.44 284 LYS A C 1
ATOM 2237 O O . LYS A 1 284 ? -21.564 -9.419 9.705 1.00 96.44 284 L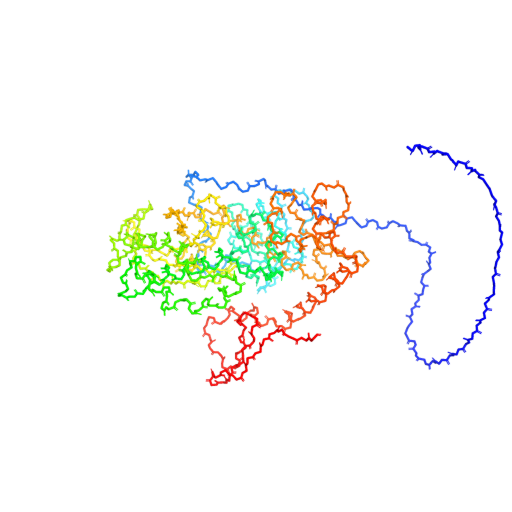YS A O 1
ATOM 2242 N N . GLU A 1 285 ? -19.756 -8.879 8.478 1.00 96.38 285 GLU A N 1
ATOM 2243 C CA . GLU A 1 285 ? -18.730 -9.527 9.303 1.00 96.38 285 GLU A CA 1
ATOM 2244 C C . GLU A 1 285 ? -17.350 -8.921 8.999 1.00 96.38 285 GLU A C 1
ATOM 2246 O O . GLU A 1 285 ? -17.122 -8.388 7.905 1.00 96.38 285 GLU A O 1
ATOM 2251 N N . VAL A 1 286 ? -16.433 -9.024 9.962 1.00 97.69 286 VAL A N 1
ATOM 2252 C CA . VAL A 1 286 ? -14.991 -8.884 9.719 1.00 97.69 286 VAL A CA 1
ATOM 2253 C C . VAL A 1 286 ? -14.511 -10.225 9.178 1.00 97.69 286 VAL A C 1
ATOM 2255 O O . VAL A 1 286 ? -14.812 -11.258 9.771 1.00 97.69 286 VAL A O 1
ATOM 2258 N N . VAL A 1 287 ? -13.829 -10.214 8.036 1.00 97.62 287 VAL A N 1
ATOM 2259 C CA . VAL A 1 287 ? -13.321 -11.429 7.383 1.00 97.62 287 VAL A CA 1
ATOM 2260 C C . VAL A 1 287 ? -11.894 -11.714 7.823 1.00 97.62 287 VAL A C 1
ATOM 2262 O O . VAL A 1 287 ? -11.573 -12.865 8.092 1.00 97.62 287 VAL A O 1
ATOM 2265 N N . ASP A 1 288 ? -11.064 -10.673 7.899 1.00 98.06 288 ASP A N 1
ATOM 2266 C CA . ASP A 1 288 ? -9.647 -10.789 8.244 1.00 98.06 288 ASP A CA 1
ATOM 2267 C C . ASP A 1 288 ? -9.099 -9.459 8.807 1.00 98.06 288 ASP A C 1
ATOM 2269 O O . ASP A 1 288 ? -9.707 -8.395 8.620 1.00 98.06 288 ASP A O 1
ATOM 2273 N N . ILE A 1 289 ? -7.955 -9.520 9.490 1.00 97.75 289 ILE A N 1
ATOM 2274 C CA . ILE A 1 289 ? -7.180 -8.380 10.008 1.00 97.75 289 ILE A CA 1
ATOM 2275 C C . ILE A 1 289 ? -5.696 -8.575 9.677 1.00 97.75 289 ILE A C 1
ATOM 2277 O O . ILE A 1 289 ? -5.189 -9.690 9.720 1.00 97.75 289 ILE A O 1
ATOM 2281 N N . GLU A 1 290 ? -4.988 -7.494 9.337 1.00 96.38 290 GLU A N 1
ATOM 2282 C CA . GLU A 1 290 ? -3.585 -7.545 8.872 1.00 96.38 290 GLU A CA 1
ATOM 2283 C C . GLU A 1 290 ? -3.348 -8.456 7.637 1.00 96.38 290 GLU A C 1
ATOM 2285 O O . GLU A 1 290 ? -2.235 -8.947 7.395 1.00 96.38 290 GLU A O 1
ATOM 2290 N N . GLU A 1 291 ? -4.392 -8.650 6.822 1.00 95.75 291 GLU A N 1
ATOM 2291 C CA . GLU A 1 291 ? -4.444 -9.590 5.699 1.00 95.75 291 GLU A CA 1
ATOM 2292 C C . GLU A 1 291 ? -3.348 -9.297 4.665 1.00 95.75 291 GLU A C 1
ATOM 2294 O O . GLU A 1 291 ? -3.311 -8.235 4.035 1.00 95.75 291 GLU A O 1
ATOM 2299 N N . SER A 1 292 ? -2.461 -10.266 4.442 1.00 95.94 292 SER A N 1
ATOM 2300 C CA . SER A 1 292 ? -1.359 -10.144 3.485 1.00 95.94 292 SER A CA 1
ATOM 2301 C C . SER A 1 292 ? -1.703 -10.801 2.146 1.00 95.94 292 SER A C 1
ATOM 2303 O O . SER A 1 292 ? -1.811 -12.020 2.061 1.00 95.94 292 SER A O 1
ATOM 2305 N N . ILE A 1 293 ? -1.815 -10.003 1.077 1.00 92.50 293 ILE A N 1
ATOM 2306 C CA . ILE A 1 293 ? -2.134 -10.482 -0.282 1.00 92.50 293 ILE A CA 1
ATOM 2307 C C . ILE A 1 293 ? -0.963 -10.197 -1.225 1.00 92.50 293 ILE A C 1
ATOM 2309 O O . ILE A 1 293 ? -0.522 -9.052 -1.360 1.00 92.50 293 ILE A O 1
ATOM 2313 N N . TRP A 1 294 ? -0.461 -11.226 -1.910 1.00 91.62 294 TRP A N 1
ATOM 2314 C CA . TRP A 1 294 ? 0.584 -11.093 -2.931 1.00 91.62 294 TRP A CA 1
ATOM 2315 C C . TRP A 1 294 ? -0.059 -11.124 -4.319 1.00 91.62 294 TRP A C 1
ATOM 2317 O O . TRP A 1 294 ? -0.454 -12.174 -4.815 1.00 91.62 294 TRP A O 1
ATOM 2327 N N . ASN A 1 295 ? -0.167 -9.964 -4.965 1.00 89.12 295 ASN A N 1
ATOM 2328 C CA . ASN A 1 295 ? -0.746 -9.856 -6.297 1.00 89.12 295 ASN A CA 1
ATOM 2329 C C . ASN A 1 295 ? 0.345 -10.077 -7.363 1.00 89.12 295 ASN A C 1
ATOM 2331 O O . ASN A 1 295 ? 0.998 -9.140 -7.831 1.00 89.12 295 ASN A O 1
ATOM 2335 N N . SER A 1 296 ? 0.542 -11.345 -7.731 1.00 86.19 296 SER A N 1
ATOM 2336 C CA . SER A 1 296 ? 1.503 -11.823 -8.742 1.00 86.19 296 SER A CA 1
ATOM 2337 C C . SER A 1 296 ? 1.189 -11.366 -10.175 1.00 86.19 296 SER A C 1
ATOM 2339 O O . SER A 1 296 ? 2.087 -11.261 -11.018 1.00 86.19 296 SER A O 1
ATOM 2341 N N . CYS A 1 297 ? -0.083 -11.077 -10.458 1.00 87.19 297 CYS A N 1
ATOM 2342 C CA . CYS A 1 297 ? -0.540 -10.572 -11.747 1.00 87.19 297 CYS A CA 1
ATOM 2343 C C . CYS A 1 297 ? -0.040 -9.137 -11.969 1.00 87.19 297 CYS A C 1
ATOM 2345 O O . CYS A 1 297 ? 0.612 -8.851 -12.972 1.00 87.19 297 CYS A O 1
ATOM 2347 N N . TYR A 1 298 ? -0.260 -8.257 -10.990 1.00 91.88 298 TYR A N 1
ATOM 2348 C CA . TYR A 1 298 ? 0.094 -6.836 -11.064 1.00 91.88 298 TYR A CA 1
ATOM 2349 C C . TYR A 1 298 ? 1.441 -6.484 -10.399 1.00 91.88 298 TYR A C 1
ATOM 2351 O O . TYR A 1 298 ? 1.850 -5.322 -10.393 1.00 91.88 298 TYR A O 1
ATOM 2359 N N . GLY A 1 299 ? 2.160 -7.476 -9.865 1.00 91.81 299 GLY A N 1
ATOM 2360 C CA . GLY A 1 299 ? 3.524 -7.335 -9.355 1.00 91.81 299 GLY A CA 1
ATOM 2361 C C . GLY A 1 299 ? 3.633 -6.508 -8.069 1.00 91.81 299 GLY A C 1
ATOM 2362 O O . GLY A 1 299 ? 4.551 -5.693 -7.938 1.00 91.81 299 GLY A O 1
ATOM 2363 N N . PHE A 1 300 ? 2.700 -6.665 -7.129 1.00 95.50 300 PHE A N 1
ATOM 2364 C CA . PHE A 1 300 ? 2.712 -5.931 -5.858 1.00 95.50 300 PHE A CA 1
ATOM 2365 C C . PHE A 1 300 ? 2.278 -6.795 -4.667 1.00 95.50 300 PHE A C 1
ATOM 2367 O O . PHE A 1 300 ? 1.721 -7.875 -4.843 1.00 95.50 300 PHE A O 1
ATOM 2374 N N . LYS A 1 301 ? 2.525 -6.321 -3.440 1.00 95.00 301 LYS A N 1
ATOM 2375 C CA . LYS A 1 301 ? 2.016 -6.955 -2.212 1.00 95.00 301 LYS A CA 1
ATOM 2376 C C . LYS A 1 301 ? 1.332 -5.956 -1.278 1.00 95.00 301 LYS A C 1
ATOM 2378 O O . LYS A 1 301 ? 1.869 -4.876 -1.023 1.00 95.00 301 LYS A O 1
ATOM 2383 N N . ALA A 1 302 ? 0.166 -6.343 -0.775 1.00 95.69 302 ALA A N 1
ATOM 2384 C CA . ALA A 1 302 ? -0.668 -5.592 0.157 1.00 95.69 302 ALA A CA 1
ATOM 2385 C C . ALA A 1 302 ? -0.603 -6.198 1.568 1.00 95.69 302 ALA A C 1
ATOM 2387 O O . ALA A 1 302 ? -0.362 -7.397 1.711 1.00 95.69 302 ALA A O 1
ATOM 2388 N N . LYS A 1 303 ? -0.842 -5.360 2.582 1.00 96.75 303 LYS A N 1
ATOM 2389 C CA . LYS A 1 303 ? -1.125 -5.756 3.966 1.00 96.75 303 LYS A CA 1
ATOM 2390 C C . LYS A 1 303 ? -2.283 -4.881 4.450 1.00 96.75 303 LYS A C 1
ATOM 2392 O O . LYS A 1 303 ? -2.087 -3.685 4.638 1.00 96.75 303 LYS A O 1
ATOM 2397 N N . ILE A 1 304 ? -3.487 -5.434 4.495 1.00 98.06 304 ILE A N 1
ATOM 2398 C CA . ILE A 1 304 ? -4.736 -4.690 4.695 1.00 98.06 304 ILE A CA 1
ATOM 2399 C C . ILE A 1 304 ? -5.052 -4.685 6.194 1.00 98.06 304 ILE A C 1
ATOM 2401 O O . ILE A 1 304 ? -5.157 -5.761 6.774 1.00 98.06 304 ILE A O 1
ATOM 2405 N N . ASP A 1 305 ? -5.218 -3.514 6.826 1.00 98.25 305 ASP A N 1
ATOM 2406 C CA . ASP A 1 305 ? -5.443 -3.437 8.284 1.00 98.25 305 ASP A CA 1
ATOM 2407 C C . ASP A 1 305 ? -6.675 -4.256 8.714 1.00 98.25 305 ASP A C 1
ATOM 2409 O O . ASP A 1 305 ? -6.660 -4.927 9.747 1.00 98.25 305 ASP A O 1
ATOM 2413 N N . CYS A 1 306 ? -7.746 -4.206 7.913 1.00 97.81 306 CYS A N 1
ATOM 2414 C CA . CYS A 1 306 ? -8.956 -5.002 8.094 1.00 97.81 306 CYS A CA 1
ATOM 2415 C C . CYS A 1 306 ? -9.693 -5.220 6.761 1.00 97.81 306 CYS A C 1
ATOM 2417 O O . CYS A 1 306 ? -9.870 -4.284 5.979 1.00 97.81 306 CYS A O 1
ATOM 2419 N N . THR A 1 307 ? -10.192 -6.436 6.534 1.00 98.44 307 THR A N 1
ATOM 2420 C CA . THR A 1 307 ? -11.067 -6.772 5.402 1.00 98.44 307 THR A CA 1
ATOM 2421 C C . THR A 1 307 ? -12.474 -7.069 5.910 1.00 98.44 307 THR A C 1
ATOM 2423 O O . THR A 1 307 ? -12.691 -7.974 6.718 1.00 98.44 307 THR A O 1
ATOM 2426 N N . LEU A 1 308 ? -13.460 -6.310 5.425 1.00 97.75 308 LEU A N 1
ATOM 2427 C CA . LEU A 1 308 ? -14.868 -6.442 5.807 1.00 97.75 308 LEU A CA 1
ATOM 2428 C C . LEU A 1 308 ? -15.682 -7.096 4.695 1.00 97.75 308 LEU A C 1
ATOM 2430 O O . LEU A 1 308 ? -15.526 -6.744 3.526 1.00 97.75 308 LEU A O 1
ATOM 2434 N N . LYS A 1 309 ? -16.645 -7.953 5.051 1.00 97.62 309 LYS A N 1
ATOM 2435 C CA . LYS A 1 309 ? -17.728 -8.320 4.130 1.00 97.62 309 LYS A CA 1
ATOM 2436 C C . LYS A 1 309 ? -18.875 -7.335 4.302 1.00 97.62 309 LYS A C 1
ATOM 2438 O O . LYS A 1 309 ? -19.482 -7.235 5.370 1.00 97.62 309 LYS A O 1
ATOM 2443 N N . ILE A 1 310 ? -19.177 -6.619 3.233 1.00 96.06 310 ILE A N 1
ATOM 2444 C CA . ILE A 1 310 ? -20.209 -5.594 3.156 1.00 96.06 310 ILE A CA 1
ATOM 2445 C C . ILE A 1 310 ? -21.412 -6.152 2.399 1.00 96.06 310 ILE A C 1
ATOM 2447 O O . ILE A 1 310 ? -21.256 -6.767 1.346 1.00 96.06 310 ILE A O 1
ATOM 2451 N N . ARG A 1 311 ? -22.621 -5.920 2.923 1.00 96.12 311 ARG A N 1
ATOM 2452 C CA . ARG A 1 311 ? -23.886 -6.163 2.219 1.00 96.12 311 ARG A CA 1
ATOM 2453 C C . ARG A 1 311 ? -24.368 -4.857 1.585 1.00 96.12 311 ARG A C 1
ATOM 2455 O O . ARG A 1 311 ? -24.679 -3.902 2.306 1.00 96.12 311 ARG A O 1
ATOM 2462 N N . LYS A 1 312 ? -24.427 -4.835 0.254 1.00 91.19 312 LYS A N 1
ATOM 2463 C CA . LYS A 1 312 ? -24.944 -3.734 -0.572 1.00 91.19 312 LYS A CA 1
ATOM 2464 C C . LYS A 1 312 ? -26.479 -3.643 -0.497 1.00 91.19 312 LYS A C 1
ATOM 2466 O O . LYS A 1 312 ? -27.142 -4.510 0.076 1.00 91.19 312 LYS A O 1
ATOM 2471 N N . LYS A 1 313 ? -27.056 -2.570 -1.057 1.00 86.38 313 LYS A N 1
ATOM 2472 C CA . LYS A 1 313 ? -28.517 -2.309 -1.056 1.00 86.38 313 LYS A CA 1
ATOM 2473 C C . LYS A 1 313 ? -29.332 -3.334 -1.849 1.00 86.38 313 LYS A C 1
ATOM 2475 O O . LYS A 1 313 ? -30.471 -3.605 -1.491 1.00 86.38 313 LYS A O 1
ATOM 2480 N N . ASP A 1 314 ? -28.745 -3.870 -2.910 1.00 86.94 314 ASP A N 1
ATOM 2481 C CA . ASP A 1 314 ? -29.280 -4.935 -3.770 1.00 86.94 314 ASP A CA 1
ATOM 2482 C C . ASP A 1 314 ? -29.206 -6.335 -3.122 1.00 86.94 314 ASP A C 1
ATOM 2484 O O . ASP A 1 314 ? -29.764 -7.293 -3.651 1.00 86.94 314 ASP A O 1
ATOM 2488 N N . GLY A 1 315 ? -28.550 -6.456 -1.961 1.00 89.38 315 GLY A N 1
ATOM 2489 C CA . GLY A 1 315 ? -28.324 -7.713 -1.249 1.00 89.38 315 GLY A CA 1
ATOM 2490 C C . GLY A 1 315 ? -27.006 -8.413 -1.595 1.00 89.38 315 GLY A C 1
ATOM 2491 O O . GLY A 1 315 ? -26.649 -9.367 -0.897 1.00 89.38 315 GLY A O 1
ATOM 2492 N N . ASP A 1 316 ? -26.263 -7.928 -2.597 1.00 92.00 316 ASP A N 1
ATOM 2493 C CA . ASP A 1 316 ? -24.951 -8.455 -2.976 1.00 92.00 316 ASP A CA 1
ATOM 2494 C C . ASP A 1 316 ? -23.941 -8.310 -1.823 1.00 92.00 316 ASP A C 1
ATOM 2496 O O . ASP A 1 316 ? -24.022 -7.396 -0.992 1.00 92.00 316 ASP A O 1
ATOM 2500 N N . GLN A 1 317 ? -22.998 -9.249 -1.743 1.00 95.06 317 GLN A N 1
ATOM 2501 C CA . GLN A 1 317 ? -21.999 -9.323 -0.679 1.00 95.06 317 GLN A CA 1
ATOM 2502 C C . GLN A 1 317 ? -20.599 -9.244 -1.273 1.00 95.06 317 GLN A C 1
ATOM 2504 O O . GLN A 1 317 ? -20.216 -10.069 -2.101 1.00 95.06 317 GLN A O 1
ATOM 2509 N N . LYS A 1 318 ? -19.835 -8.248 -0.825 1.00 95.19 318 LYS A N 1
ATOM 2510 C CA . LYS A 1 318 ? -18.515 -7.910 -1.364 1.00 95.19 318 LYS A CA 1
ATOM 2511 C C . LYS A 1 318 ? -17.509 -7.637 -0.254 1.00 95.19 318 LYS A C 1
ATOM 2513 O O . LYS A 1 318 ? -17.873 -7.169 0.822 1.00 95.19 318 LYS A O 1
ATOM 2518 N N . LEU A 1 319 ? -16.248 -7.948 -0.522 1.00 96.56 319 LEU A N 1
ATOM 2519 C CA . LEU A 1 319 ? -15.100 -7.649 0.322 1.00 96.56 319 LEU A CA 1
ATOM 2520 C C . LEU A 1 319 ? -14.651 -6.209 0.076 1.00 96.56 319 LEU A C 1
ATOM 2522 O O . LEU A 1 319 ? -14.381 -5.826 -1.063 1.00 96.56 319 LEU A O 1
ATOM 2526 N N . PHE A 1 320 ? -14.588 -5.425 1.149 1.00 97.19 320 PHE A N 1
ATOM 2527 C CA . PHE A 1 320 ? -14.094 -4.052 1.155 1.00 97.19 320 PHE A CA 1
ATOM 2528 C C . PHE A 1 320 ? -12.849 -3.991 2.053 1.00 97.19 320 PHE A C 1
ATOM 2530 O O . PHE A 1 320 ? -12.933 -4.409 3.214 1.00 97.19 320 PHE A O 1
ATOM 2537 N N . PRO A 1 321 ? -11.718 -3.451 1.568 1.00 98.25 321 PRO A N 1
ATOM 2538 C CA . PRO A 1 321 ? -10.571 -3.175 2.419 1.00 98.25 321 PRO A CA 1
ATOM 2539 C C . PRO A 1 321 ? -10.845 -1.941 3.278 1.00 98.25 321 PRO A C 1
ATOM 2541 O O . PRO A 1 321 ? -11.453 -0.970 2.814 1.00 98.25 321 PRO A O 1
ATOM 2544 N N . VAL A 1 322 ? -10.340 -1.954 4.505 1.00 98.00 322 VAL A N 1
ATOM 2545 C CA . VAL A 1 322 ? -10.290 -0.805 5.405 1.00 98.00 322 VAL A CA 1
ATOM 2546 C C . VAL A 1 322 ? -8.829 -0.474 5.673 1.00 98.00 322 VAL A C 1
ATOM 2548 O O . VAL A 1 322 ? -8.076 -1.327 6.135 1.00 98.00 322 VAL A O 1
ATOM 2551 N N . GLU A 1 323 ? -8.446 0.767 5.391 1.00 98.19 323 GLU A N 1
ATOM 2552 C CA . GLU A 1 323 ? -7.196 1.362 5.863 1.00 98.19 323 GLU A CA 1
ATOM 2553 C C . GLU A 1 323 ? -7.499 2.256 7.068 1.00 98.19 323 GLU A C 1
ATOM 2555 O O . GLU A 1 323 ? -8.364 3.139 7.000 1.00 98.19 323 GLU A O 1
ATOM 2560 N N . LEU A 1 324 ? -6.764 2.051 8.152 1.00 97.94 324 LEU A N 1
ATOM 2561 C CA . LEU A 1 324 ? -6.823 2.846 9.368 1.00 97.94 324 LEU A CA 1
ATOM 2562 C C . LEU A 1 324 ? -5.733 3.926 9.329 1.00 97.94 324 LEU A C 1
ATOM 2564 O O . LEU A 1 324 ? -4.624 3.710 8.843 1.00 97.94 324 LEU A O 1
ATOM 2568 N N . LYS A 1 325 ? -6.044 5.127 9.827 1.00 97.06 325 LYS A N 1
ATOM 2569 C CA . LYS A 1 325 ? -5.073 6.221 9.982 1.00 97.06 325 LYS A CA 1
ATOM 2570 C C . LYS A 1 325 ? -5.275 6.943 11.308 1.00 97.06 325 LYS A C 1
ATOM 2572 O O . LYS A 1 325 ? -6.382 7.361 11.636 1.00 97.06 325 LYS A O 1
ATOM 2577 N N . THR A 1 326 ? -4.185 7.185 12.028 1.00 93.56 326 THR A N 1
ATOM 2578 C CA . THR A 1 326 ? -4.174 7.956 13.285 1.00 93.56 326 THR A CA 1
ATOM 2579 C C . THR A 1 326 ? -3.833 9.439 13.104 1.00 93.56 326 THR A C 1
ATOM 2581 O O . THR A 1 326 ? -3.992 10.233 14.021 1.00 93.56 326 THR A O 1
ATOM 2584 N N . GLY A 1 327 ? -3.411 9.859 11.908 1.00 89.12 327 GLY A N 1
ATOM 2585 C CA . GLY A 1 327 ? -3.226 11.276 11.581 1.00 89.12 327 GLY A CA 1
ATOM 2586 C C . GLY A 1 327 ? -4.541 12.031 11.323 1.00 89.12 327 GLY A C 1
ATOM 2587 O O . GLY A 1 327 ? -5.620 11.447 11.250 1.00 89.12 327 GLY A O 1
ATOM 2588 N N . LYS A 1 328 ? -4.441 13.349 11.103 1.00 83.81 328 LYS A N 1
ATOM 2589 C CA . LYS A 1 328 ? -5.570 14.204 10.678 1.00 83.81 328 LYS A CA 1
ATOM 2590 C C . LYS A 1 328 ? -6.125 13.776 9.313 1.00 83.81 328 LYS A C 1
ATOM 2592 O O . LYS A 1 328 ? -5.345 13.484 8.404 1.00 83.81 328 LYS A O 1
ATOM 2597 N N . SER A 1 329 ? -7.441 13.875 9.117 1.00 89.12 329 SER A N 1
ATOM 2598 C CA . SER A 1 329 ? -8.148 13.518 7.871 1.00 89.12 329 SER A CA 1
ATOM 2599 C C . SER A 1 329 ? -7.932 14.443 6.662 1.00 89.12 329 SER A C 1
ATOM 2601 O O . SER A 1 329 ? -8.771 14.497 5.757 1.00 89.12 329 SER A O 1
ATOM 2603 N N . ASN A 1 330 ? -6.801 15.149 6.589 1.00 87.75 330 ASN A N 1
ATOM 2604 C CA . ASN A 1 330 ? -6.443 15.978 5.438 1.00 87.75 330 ASN A CA 1
ATOM 2605 C C . ASN A 1 330 ? -6.435 15.140 4.137 1.00 87.75 330 ASN A C 1
ATOM 2607 O O . ASN A 1 330 ? -5.976 13.993 4.165 1.00 87.75 330 ASN A O 1
ATOM 2611 N N . PRO A 1 331 ? -6.896 15.687 2.991 1.00 85.56 331 PRO A N 1
ATOM 2612 C CA . PRO A 1 331 ? -6.832 14.991 1.707 1.00 85.56 331 PRO A CA 1
ATOM 2613 C C . PRO A 1 331 ? -5.399 14.552 1.380 1.00 85.56 331 PRO A C 1
ATOM 2615 O O . PRO A 1 331 ? -4.520 15.390 1.184 1.00 85.56 331 PRO A O 1
ATOM 2618 N N . ASN A 1 332 ? -5.166 13.239 1.324 1.00 90.38 332 ASN A N 1
ATOM 2619 C CA . ASN A 1 332 ? -3.849 12.660 1.072 1.00 90.38 332 ASN A CA 1
ATOM 2620 C C . ASN A 1 332 ? -3.918 11.620 -0.058 1.00 90.38 332 ASN A C 1
ATOM 2622 O O . ASN A 1 332 ? -4.540 10.566 0.085 1.00 90.38 332 ASN A O 1
ATOM 2626 N N . THR A 1 333 ? -3.245 11.913 -1.172 1.00 92.06 333 THR A N 1
ATOM 2627 C CA . THR A 1 333 ? -3.132 11.018 -2.331 1.00 92.06 333 THR A CA 1
ATOM 2628 C C . THR A 1 333 ? -2.425 9.703 -2.001 1.00 92.06 333 THR A C 1
ATOM 2630 O O . THR A 1 333 ? -2.798 8.682 -2.573 1.00 92.06 333 THR A O 1
ATOM 2633 N N . GLU A 1 334 ? -1.465 9.685 -1.069 1.00 93.81 334 GLU A N 1
ATOM 2634 C CA . GLU A 1 334 ? -0.785 8.452 -0.643 1.00 93.81 334 GLU A CA 1
ATOM 2635 C C . GLU A 1 334 ? -1.794 7.489 0.002 1.00 93.81 334 GLU A C 1
ATOM 2637 O O . GLU A 1 334 ? -1.903 6.339 -0.416 1.00 93.81 334 GLU A O 1
ATOM 2642 N N . HIS A 1 335 ? -2.620 7.982 0.933 1.00 95.62 335 HIS A N 1
ATOM 2643 C CA . HIS A 1 335 ? -3.639 7.170 1.611 1.00 95.62 335 HIS A CA 1
ATOM 2644 C C . HIS A 1 335 ? -4.699 6.636 0.631 1.00 95.62 335 HIS A C 1
ATOM 2646 O O . HIS A 1 335 ? -5.063 5.465 0.682 1.00 95.62 335 HIS A O 1
ATOM 2652 N N . VAL A 1 336 ? -5.175 7.478 -0.294 1.00 97.00 336 VAL A N 1
ATOM 2653 C CA . VAL A 1 336 ? -6.150 7.063 -1.321 1.00 97.00 336 VAL A CA 1
ATOM 2654 C C . VAL A 1 336 ? -5.545 6.016 -2.266 1.00 97.00 336 VAL A C 1
ATOM 2656 O O . VAL A 1 336 ? -6.196 5.022 -2.575 1.00 97.00 336 VAL A O 1
ATOM 2659 N N . THR A 1 337 ? -4.284 6.192 -2.672 1.00 97.88 337 THR A N 1
ATOM 2660 C CA . THR A 1 337 ? -3.552 5.242 -3.532 1.00 97.88 337 THR A CA 1
ATOM 2661 C C . THR A 1 337 ? -3.366 3.886 -2.853 1.00 97.88 337 THR A C 1
ATOM 2663 O O . THR A 1 337 ? -3.536 2.849 -3.494 1.00 97.88 337 THR A O 1
ATOM 2666 N N . GLN A 1 338 ? -3.057 3.885 -1.554 1.00 97.56 338 GLN A N 1
ATOM 2667 C CA . GLN A 1 338 ? -2.925 2.675 -0.744 1.00 97.56 338 GLN A CA 1
ATOM 2668 C C . GLN A 1 338 ? -4.238 1.871 -0.733 1.00 97.56 338 GLN A C 1
ATOM 2670 O O . GLN A 1 338 ? -4.233 0.692 -1.084 1.00 97.56 338 GLN A O 1
ATOM 2675 N N . VAL A 1 339 ? -5.377 2.528 -0.474 1.00 98.19 339 VAL A N 1
ATOM 2676 C CA . VAL A 1 339 ? -6.699 1.876 -0.508 1.00 98.19 339 VAL A CA 1
ATOM 2677 C C . VAL A 1 339 ? -7.065 1.390 -1.913 1.00 98.19 339 VAL A C 1
ATOM 2679 O O . VAL A 1 339 ? -7.557 0.272 -2.050 1.00 98.19 339 VAL A O 1
ATOM 2682 N N . MET A 1 340 ? -6.783 2.159 -2.974 1.00 98.00 340 MET A N 1
ATOM 2683 C CA . MET A 1 340 ? -7.021 1.712 -4.358 1.00 98.00 340 MET A CA 1
ATOM 2684 C C . MET A 1 340 ? -6.250 0.426 -4.698 1.00 98.00 340 MET A C 1
ATOM 2686 O O . MET A 1 340 ? -6.804 -0.475 -5.329 1.00 98.00 340 MET A O 1
ATOM 2690 N N . LEU A 1 341 ? -5.001 0.302 -4.239 1.00 97.56 341 LEU A N 1
ATOM 2691 C CA . LEU A 1 341 ? -4.207 -0.921 -4.393 1.00 97.56 341 LEU A CA 1
ATOM 2692 C C . LEU A 1 341 ? -4.774 -2.099 -3.590 1.00 97.56 341 LEU A C 1
ATOM 2694 O O . LEU A 1 341 ? -4.685 -3.236 -4.045 1.00 97.56 341 LEU A O 1
ATOM 2698 N N . TYR A 1 342 ? -5.378 -1.856 -2.426 1.00 98.31 342 TYR A N 1
ATOM 2699 C CA . TYR A 1 342 ? -6.026 -2.910 -1.636 1.00 98.31 342 TYR A CA 1
ATOM 2700 C C . TYR A 1 342 ? -7.337 -3.379 -2.271 1.00 98.31 342 TYR A C 1
ATOM 2702 O O . TYR A 1 342 ? -7.624 -4.573 -2.274 1.00 98.31 342 TYR A O 1
ATOM 2710 N N . CYS A 1 343 ? -8.089 -2.472 -2.900 1.00 97.06 343 CYS A N 1
ATOM 2711 C CA . CYS A 1 343 ? -9.261 -2.830 -3.703 1.00 97.06 343 CYS A CA 1
ATOM 2712 C C . CYS A 1 343 ? -8.852 -3.721 -4.889 1.00 97.06 343 CYS A C 1
ATOM 2714 O O . CYS A 1 343 ? -9.480 -4.745 -5.153 1.00 97.06 343 CYS A O 1
ATOM 2716 N N . LEU A 1 344 ? -7.743 -3.372 -5.555 1.00 94.88 344 LEU A N 1
ATOM 2717 C CA . LEU A 1 344 ? -7.138 -4.171 -6.624 1.00 94.88 344 LEU A CA 1
ATOM 2718 C C . LEU A 1 344 ? -6.567 -5.513 -6.119 1.00 94.88 344 LEU A C 1
ATOM 2720 O O . LEU A 1 344 ? -6.524 -6.486 -6.868 1.00 94.88 344 LEU A O 1
ATOM 2724 N N . ALA A 1 345 ? -6.132 -5.593 -4.857 1.00 94.19 345 ALA A N 1
ATOM 2725 C CA . ALA A 1 345 ? -5.706 -6.844 -4.232 1.00 94.19 345 ALA A CA 1
ATOM 2726 C C . ALA A 1 345 ? -6.900 -7.778 -3.989 1.00 94.19 345 ALA A C 1
ATOM 2728 O O . ALA A 1 345 ? -6.879 -8.920 -4.443 1.00 94.19 345 ALA A O 1
ATOM 2729 N N . LEU A 1 346 ? -7.961 -7.285 -3.341 1.00 94.50 346 LEU A N 1
ATOM 2730 C CA . LEU A 1 346 ? -9.157 -8.073 -3.023 1.00 94.50 346 LEU A CA 1
ATOM 2731 C C . LEU A 1 346 ? -9.970 -8.484 -4.255 1.00 94.50 346 LEU A C 1
ATOM 2733 O O . LEU A 1 346 ? -10.648 -9.507 -4.205 1.00 94.50 346 LEU A O 1
ATOM 2737 N N . ALA A 1 347 ? -9.849 -7.773 -5.379 1.00 91.12 347 ALA A N 1
ATOM 2738 C CA . ALA A 1 347 ? -10.431 -8.195 -6.654 1.00 91.12 347 ALA A CA 1
ATOM 2739 C C . ALA A 1 347 ? -9.982 -9.609 -7.084 1.00 91.12 347 ALA A C 1
ATOM 2741 O O . ALA A 1 347 ? -10.769 -10.338 -7.682 1.00 91.12 347 ALA A O 1
ATOM 2742 N N . SER A 1 348 ? -8.780 -10.056 -6.687 1.00 84.62 348 SER A N 1
ATOM 2743 C CA . SER A 1 348 ? -8.330 -11.446 -6.900 1.00 84.62 348 SER A CA 1
ATOM 2744 C C . SER A 1 348 ? -9.175 -12.503 -6.173 1.00 84.62 348 SER A C 1
ATOM 2746 O O . SER A 1 348 ? -9.218 -13.646 -6.615 1.00 84.62 348 SER A O 1
ATOM 2748 N N . LYS A 1 349 ? -9.885 -12.127 -5.098 1.00 87.12 349 LYS A N 1
ATOM 2749 C CA . LYS A 1 349 ? -10.743 -13.014 -4.294 1.00 87.12 349 LYS A CA 1
ATOM 2750 C C . LYS A 1 349 ? -12.236 -12.929 -4.644 1.00 87.12 349 LYS A C 1
ATOM 2752 O O . LYS A 1 349 ? -13.015 -13.718 -4.118 1.00 87.12 349 LYS A O 1
ATOM 2757 N N . GLN A 1 350 ? -12.655 -11.970 -5.478 1.00 87.38 350 GLN A N 1
ATOM 2758 C CA . GLN A 1 350 ? -14.081 -11.720 -5.767 1.00 87.38 350 GLN A CA 1
ATOM 2759 C C . GLN A 1 350 ? -14.407 -11.310 -7.214 1.00 87.38 350 GLN A C 1
ATOM 2761 O O . GLN A 1 350 ? -15.537 -10.914 -7.494 1.00 87.38 350 GLN A O 1
ATOM 2766 N N . SER A 1 351 ? -13.431 -11.374 -8.123 1.00 81.56 351 SER A N 1
ATOM 2767 C CA . SER A 1 351 ? -13.506 -11.018 -9.551 1.00 81.56 351 SER A CA 1
ATOM 2768 C C . SER A 1 351 ? -13.829 -9.558 -9.905 1.00 81.56 351 SER A C 1
ATOM 2770 O O . SER A 1 351 ? -13.450 -9.101 -10.985 1.00 81.56 351 SER A O 1
ATOM 2772 N N . THR A 1 352 ? -14.474 -8.795 -9.018 1.00 87.94 352 THR A N 1
ATOM 2773 C CA . THR A 1 352 ? -14.768 -7.366 -9.198 1.00 87.94 352 THR A CA 1
ATOM 2774 C C . THR A 1 352 ? -13.850 -6.481 -8.356 1.00 87.94 352 THR A C 1
ATOM 2776 O O . THR A 1 352 ? -13.505 -6.796 -7.214 1.00 87.94 352 THR A O 1
ATOM 2779 N N . ILE A 1 353 ? -13.466 -5.332 -8.919 1.00 91.06 353 ILE A N 1
ATOM 2780 C CA . ILE A 1 353 ? -12.868 -4.240 -8.148 1.00 91.06 353 ILE A CA 1
ATOM 2781 C C . ILE A 1 353 ? -14.013 -3.480 -7.485 1.00 91.06 353 ILE A C 1
ATOM 2783 O O . ILE A 1 353 ? -14.893 -2.948 -8.157 1.00 91.06 353 ILE A O 1
ATOM 2787 N N . GLU A 1 354 ? -13.986 -3.443 -6.162 1.00 93.38 354 GLU A N 1
ATOM 2788 C CA . GLU A 1 354 ? -14.989 -2.784 -5.332 1.00 93.38 354 GLU A CA 1
ATOM 2789 C C . GLU A 1 354 ? -14.405 -1.521 -4.691 1.00 93.38 354 GLU A C 1
ATOM 2791 O O . GLU A 1 354 ? -13.206 -1.248 -4.795 1.00 93.38 354 GLU A O 1
ATOM 2796 N N . SER A 1 355 ? -15.247 -0.732 -4.027 1.00 94.94 355 SER A N 1
ATOM 2797 C CA . SER A 1 355 ? -14.772 0.386 -3.211 1.00 94.94 355 SER A CA 1
ATOM 2798 C C . SER A 1 355 ? -14.064 -0.105 -1.941 1.00 94.94 355 SER A C 1
ATOM 2800 O O . SER A 1 355 ? -14.297 -1.207 -1.450 1.00 94.94 355 SER A O 1
ATOM 2802 N N . GLY A 1 356 ? -13.234 0.761 -1.368 1.00 96.94 356 GLY A N 1
ATOM 2803 C CA . GLY A 1 356 ? -12.615 0.587 -0.059 1.00 96.94 356 GLY A CA 1
ATOM 2804 C C . GLY A 1 356 ? -12.932 1.737 0.885 1.00 96.94 356 GLY A C 1
ATOM 2805 O O . GLY A 1 356 ? -13.502 2.762 0.498 1.00 96.94 356 GLY A O 1
ATOM 2806 N N . LEU A 1 357 ? -12.556 1.557 2.145 1.00 97.12 357 LEU A N 1
ATOM 2807 C CA . LEU A 1 357 ? -12.790 2.497 3.230 1.00 97.12 357 LEU A CA 1
ATOM 2808 C C . LEU A 1 357 ? -11.456 3.017 3.772 1.00 97.12 357 LEU A C 1
ATOM 2810 O O . LEU A 1 357 ? -10.510 2.262 3.974 1.00 97.12 357 LEU A O 1
ATOM 2814 N N . LEU A 1 358 ? -11.398 4.319 4.030 1.00 97.31 358 LEU A N 1
ATOM 2815 C CA . LEU A 1 358 ? -10.280 4.991 4.681 1.00 97.31 358 LEU A CA 1
ATOM 2816 C C . LEU A 1 358 ? -10.809 5.650 5.955 1.00 97.31 358 LEU A C 1
ATOM 2818 O O . LEU A 1 358 ? -11.583 6.609 5.876 1.00 97.31 358 LEU A O 1
ATOM 2822 N N . LEU A 1 359 ? -10.432 5.114 7.114 1.00 96.50 359 LEU A N 1
ATOM 2823 C CA . LEU A 1 359 ? -10.938 5.529 8.419 1.00 96.50 359 LEU A CA 1
ATOM 2824 C C . LEU A 1 359 ? -9.859 6.278 9.203 1.00 96.50 359 LEU A C 1
ATOM 2826 O O . LEU A 1 359 ? -8.864 5.703 9.638 1.00 96.50 359 LEU A O 1
ATOM 2830 N N . TYR A 1 360 ? -10.089 7.570 9.424 1.00 97.00 360 TYR A N 1
ATOM 2831 C CA . TYR A 1 360 ? -9.258 8.393 10.294 1.00 97.00 360 TYR A CA 1
ATOM 2832 C C . TYR A 1 360 ? -9.783 8.312 11.731 1.00 97.00 360 TYR A C 1
ATOM 2834 O O . TYR A 1 360 ? -10.867 8.804 12.044 1.00 97.00 360 TYR A O 1
ATOM 2842 N N . LEU A 1 361 ? -9.016 7.676 12.615 1.00 96.12 361 LEU A N 1
ATOM 2843 C CA . LEU A 1 361 ? -9.419 7.384 13.995 1.00 96.12 361 LEU A CA 1
ATOM 2844 C C . LEU A 1 361 ? -9.279 8.599 14.933 1.00 96.12 361 LEU A C 1
ATOM 2846 O O . LEU A 1 361 ? -9.942 8.651 15.967 1.00 96.12 361 LEU A O 1
ATOM 2850 N N . LEU A 1 362 ? -8.475 9.599 14.559 1.00 93.44 362 LEU A N 1
ATOM 2851 C CA . LEU A 1 362 ? -8.278 10.824 15.346 1.00 93.44 362 LEU A CA 1
ATOM 2852 C C . LEU A 1 362 ? -9.512 11.741 15.350 1.00 93.44 362 LEU A C 1
ATOM 2854 O O . LEU A 1 362 ? -9.845 12.335 16.371 1.00 93.44 362 LEU A O 1
ATOM 2858 N N . ASP A 1 363 ? -10.186 11.865 14.205 1.00 91.06 363 ASP A N 1
ATOM 2859 C CA . ASP A 1 363 ? -11.335 12.763 14.005 1.00 91.06 363 ASP A CA 1
ATOM 2860 C C . ASP A 1 363 ? -12.624 12.027 13.586 1.00 91.06 363 ASP A C 1
ATOM 2862 O O . ASP A 1 363 ? -13.632 12.658 13.270 1.00 91.06 363 ASP A O 1
ATOM 2866 N N . ALA A 1 364 ? -12.608 10.690 13.633 1.00 90.06 364 ALA A N 1
ATOM 2867 C CA . ALA A 1 364 ? -13.693 9.790 13.234 1.00 90.06 364 ALA A CA 1
ATOM 2868 C C . ALA A 1 364 ? -14.150 9.926 11.764 1.00 90.06 364 ALA A C 1
ATOM 2870 O O . ALA A 1 364 ? -15.251 9.490 11.414 1.00 90.06 364 ALA A O 1
ATOM 2871 N N . THR A 1 365 ? -13.323 10.501 10.882 1.00 92.88 365 THR A N 1
ATOM 2872 C CA . THR A 1 365 ? -13.676 10.676 9.468 1.00 92.88 365 THR A CA 1
ATOM 2873 C C . THR A 1 365 ? -13.552 9.365 8.698 1.00 92.88 365 THR A C 1
ATOM 2875 O O . THR A 1 365 ? -12.451 8.897 8.407 1.00 92.88 365 THR A O 1
ATOM 2878 N N . LEU A 1 366 ? -14.688 8.812 8.277 1.00 93.56 366 LEU A N 1
ATOM 2879 C CA . LEU A 1 366 ? -14.746 7.764 7.260 1.00 93.56 366 LEU A CA 1
ATOM 2880 C C . LEU A 1 366 ? -14.798 8.395 5.861 1.00 93.56 366 LEU A C 1
ATOM 2882 O O . LEU A 1 366 ? -15.647 9.248 5.597 1.00 93.56 366 LEU A O 1
ATOM 2886 N N . ARG A 1 367 ? -13.924 7.950 4.953 1.00 94.38 367 ARG A N 1
ATOM 2887 C CA . ARG A 1 367 ? -13.973 8.264 3.517 1.00 94.38 367 ARG A CA 1
ATOM 2888 C C . ARG A 1 367 ? -14.128 6.980 2.709 1.00 94.38 367 ARG A C 1
ATOM 2890 O O . ARG A 1 367 ? -13.499 5.972 3.018 1.00 94.38 367 ARG A O 1
ATOM 2897 N N . THR A 1 368 ? -14.916 7.039 1.642 1.00 95.19 368 THR A N 1
ATOM 2898 C CA . THR A 1 368 ? -14.987 5.962 0.643 1.00 95.19 368 THR A CA 1
ATOM 2899 C C . THR A 1 368 ? -14.002 6.248 -0.481 1.00 95.19 368 THR A C 1
ATOM 2901 O O . THR A 1 368 ? -13.906 7.383 -0.947 1.00 95.19 368 THR A O 1
ATOM 2904 N N . VAL A 1 369 ? -13.288 5.220 -0.928 1.00 95.25 369 VAL A N 1
ATOM 2905 C CA . VAL A 1 369 ? -12.392 5.262 -2.084 1.00 95.25 369 VAL A CA 1
ATOM 2906 C C . VAL A 1 369 ? -12.935 4.303 -3.135 1.00 95.25 369 VAL A C 1
ATOM 2908 O O . VAL A 1 369 ? -12.951 3.098 -2.915 1.00 95.25 369 VAL A O 1
ATOM 2911 N N . SER A 1 370 ? -13.374 4.827 -4.277 1.00 93.12 370 SER A N 1
ATOM 2912 C CA . SER A 1 370 ? -13.825 4.023 -5.420 1.00 93.12 370 SER A CA 1
ATOM 2913 C C . SER A 1 370 ? -12.760 4.084 -6.519 1.00 93.12 370 SER A C 1
ATOM 2915 O O . SER A 1 370 ? -12.572 5.160 -7.094 1.00 93.12 370 SER A O 1
ATOM 2917 N N . PRO A 1 371 ? -12.023 2.992 -6.796 1.00 93.31 371 PRO A N 1
ATOM 2918 C CA . PRO A 1 371 ? -11.001 2.986 -7.838 1.00 93.31 371 PRO A CA 1
ATOM 2919 C C . PRO A 1 371 ? -11.612 3.175 -9.230 1.00 93.31 371 PRO A C 1
ATOM 2921 O O . PRO A 1 371 ? -12.600 2.526 -9.566 1.00 93.31 371 PRO A O 1
ATOM 2924 N N . LYS A 1 372 ? -10.992 4.014 -10.064 1.00 89.81 372 LYS A N 1
ATOM 2925 C CA . LYS A 1 372 ? -11.284 4.101 -11.504 1.00 89.81 372 LYS A CA 1
ATOM 2926 C C . LYS A 1 372 ? -10.165 3.417 -12.286 1.00 89.81 372 LYS A C 1
ATOM 2928 O O . LYS A 1 372 ? -9.011 3.430 -11.854 1.00 89.81 372 LYS A O 1
ATOM 2933 N N . ALA A 1 373 ? -10.467 2.865 -13.460 1.00 86.56 373 ALA A N 1
ATOM 2934 C CA . ALA A 1 373 ? -9.466 2.167 -14.270 1.00 86.56 373 ALA A CA 1
ATOM 2935 C C . ALA A 1 373 ? -8.276 3.065 -14.644 1.00 86.56 373 ALA A C 1
ATOM 2937 O O . ALA A 1 373 ? -7.130 2.624 -14.577 1.00 86.56 373 ALA A O 1
ATOM 2938 N N . ILE A 1 374 ? -8.534 4.334 -14.979 1.00 88.56 374 ILE A N 1
ATOM 2939 C CA . ILE A 1 374 ? -7.488 5.320 -15.282 1.00 88.56 374 ILE A CA 1
ATOM 2940 C C . ILE A 1 374 ? -6.558 5.591 -14.087 1.00 88.56 374 ILE A C 1
ATOM 2942 O O . ILE A 1 374 ? -5.340 5.648 -14.267 1.00 88.56 374 ILE A O 1
ATOM 2946 N N . ASP A 1 375 ? -7.105 5.680 -12.869 1.00 92.75 375 ASP A N 1
ATOM 2947 C CA . ASP A 1 375 ? -6.318 5.869 -11.645 1.00 92.75 375 ASP A CA 1
ATOM 2948 C C . ASP A 1 375 ? -5.440 4.634 -11.392 1.00 92.75 375 ASP A C 1
ATOM 2950 O O . ASP A 1 375 ? -4.235 4.758 -11.175 1.00 92.75 375 ASP A O 1
ATOM 2954 N N . LEU A 1 376 ? -6.011 3.431 -11.526 1.00 94.25 376 LEU A N 1
ATOM 2955 C CA . LEU A 1 376 ? -5.287 2.166 -11.385 1.00 94.25 376 LEU A CA 1
ATOM 2956 C C . LEU A 1 376 ? -4.178 2.003 -12.437 1.00 94.25 376 LEU A C 1
ATOM 2958 O O . LEU A 1 376 ? -3.068 1.613 -12.080 1.00 94.25 376 LEU A O 1
ATOM 2962 N N . LYS A 1 377 ? -4.411 2.362 -13.709 1.00 92.75 377 LYS A N 1
ATOM 2963 C CA . LYS A 1 377 ? -3.350 2.385 -14.738 1.00 92.75 377 LYS A CA 1
ATOM 2964 C C . LYS A 1 377 ? -2.239 3.383 -14.377 1.00 92.75 377 LYS A C 1
ATOM 2966 O O . LYS A 1 377 ? -1.063 3.054 -14.523 1.00 92.75 377 LYS A O 1
ATOM 2971 N N . GLY A 1 378 ? -2.584 4.552 -13.828 1.00 94.50 378 GLY A N 1
ATOM 2972 C CA . GLY A 1 378 ? -1.623 5.534 -13.306 1.00 94.50 378 GLY A CA 1
ATOM 2973 C C . GLY A 1 378 ? -0.764 5.012 -12.149 1.00 94.50 378 GLY A C 1
ATOM 2974 O O . GLY A 1 378 ? 0.458 5.177 -12.143 1.00 94.50 378 GLY A O 1
ATOM 2975 N N . ILE A 1 379 ? -1.392 4.332 -11.191 1.00 97.00 379 ILE A N 1
ATOM 2976 C CA . ILE A 1 379 ? -0.734 3.685 -10.047 1.00 97.00 379 ILE A CA 1
ATOM 2977 C C . ILE A 1 379 ? 0.169 2.536 -10.522 1.00 97.00 379 ILE A C 1
ATOM 2979 O O . ILE A 1 379 ? 1.294 2.400 -10.045 1.00 97.00 379 ILE A O 1
ATOM 2983 N N . LEU A 1 380 ? -0.269 1.733 -11.495 1.00 96.25 380 LEU A N 1
ATOM 2984 C CA . LEU A 1 380 ? 0.517 0.616 -12.026 1.00 96.25 380 LEU A CA 1
ATOM 2985 C C . LEU A 1 380 ? 1.694 1.075 -12.897 1.00 96.25 380 LEU A C 1
ATOM 2987 O O . LEU A 1 380 ? 2.773 0.490 -12.805 1.00 96.25 380 LEU A O 1
ATOM 2991 N N . HIS A 1 381 ? 1.557 2.174 -13.648 1.00 95.00 381 HIS A N 1
ATOM 2992 C CA . HIS A 1 381 ? 2.708 2.841 -14.264 1.00 95.00 381 HIS A CA 1
ATOM 2993 C C . HIS A 1 381 ? 3.727 3.270 -13.196 1.00 95.00 381 HIS A C 1
ATOM 2995 O O . HIS A 1 381 ? 4.918 3.009 -13.336 1.00 95.00 381 HIS A O 1
ATOM 3001 N N . MET A 1 382 ? 3.278 3.855 -12.084 1.00 94.94 382 MET A N 1
ATOM 3002 C CA . MET A 1 382 ? 4.162 4.236 -10.975 1.00 94.94 382 MET A CA 1
ATOM 3003 C C . MET A 1 382 ? 4.821 3.027 -10.290 1.00 94.94 382 MET A C 1
ATOM 3005 O O . MET A 1 382 ? 6.004 3.068 -9.951 1.00 94.94 382 MET A O 1
ATOM 3009 N N . ARG A 1 383 ? 4.092 1.914 -10.145 1.00 96.56 383 ARG A N 1
ATOM 3010 C CA . ARG A 1 383 ? 4.646 0.624 -9.708 1.00 96.56 383 ARG A CA 1
ATOM 3011 C C . ARG A 1 383 ? 5.725 0.129 -10.675 1.00 96.56 383 ARG A C 1
ATOM 3013 O O . ARG A 1 383 ? 6.737 -0.383 -10.208 1.00 96.56 383 ARG A O 1
ATOM 3020 N N . ASN A 1 384 ? 5.564 0.328 -11.985 1.00 95.31 384 ASN A N 1
ATOM 3021 C CA . ASN A 1 384 ? 6.599 0.021 -12.978 1.00 95.31 384 ASN A CA 1
ATOM 3022 C C . ASN A 1 384 ? 7.820 0.942 -12.853 1.00 95.31 384 ASN A C 1
ATOM 3024 O O . ASN A 1 384 ? 8.935 0.438 -12.924 1.00 95.31 384 ASN A O 1
ATOM 3028 N N . GLU A 1 385 ? 7.645 2.248 -12.603 1.00 91.31 385 GLU A N 1
ATOM 3029 C CA . GLU A 1 385 ? 8.764 3.167 -12.316 1.00 91.31 385 GLU A CA 1
ATOM 3030 C C . GLU A 1 385 ? 9.602 2.670 -11.122 1.00 91.31 385 GLU A C 1
ATOM 3032 O O . GLU A 1 385 ? 10.831 2.639 -11.184 1.00 91.31 385 GLU A O 1
ATOM 3037 N N . ILE A 1 386 ? 8.939 2.227 -10.049 1.00 91.81 386 ILE A N 1
ATOM 3038 C CA . ILE A 1 386 ? 9.597 1.728 -8.833 1.00 91.81 386 ILE A CA 1
ATOM 3039 C C . ILE A 1 386 ? 10.226 0.343 -9.058 1.00 91.81 386 ILE A C 1
ATOM 3041 O O . ILE A 1 386 ? 11.373 0.131 -8.674 1.00 91.81 386 ILE A O 1
ATOM 3045 N N . ALA A 1 387 ? 9.520 -0.594 -9.700 1.00 90.38 387 ALA A N 1
ATOM 3046 C CA . ALA A 1 387 ? 10.021 -1.944 -9.981 1.00 90.38 387 ALA A CA 1
ATOM 3047 C C . ALA A 1 387 ? 11.218 -1.935 -10.947 1.00 90.38 387 ALA A C 1
ATOM 3049 O O . ALA A 1 387 ? 12.194 -2.659 -10.728 1.00 90.38 387 ALA A O 1
ATOM 3050 N N . ALA A 1 388 ? 11.175 -1.075 -11.970 1.00 86.69 388 ALA A N 1
ATOM 3051 C CA . ALA A 1 388 ? 12.304 -0.820 -12.853 1.00 86.69 388 ALA A CA 1
ATOM 3052 C C . ALA A 1 388 ? 13.459 -0.167 -12.087 1.00 86.69 388 ALA A C 1
ATOM 3054 O O . ALA A 1 388 ? 14.585 -0.620 -12.230 1.00 86.69 388 ALA A O 1
ATOM 3055 N N . GLY A 1 389 ? 13.205 0.823 -11.223 1.00 79.69 389 GLY A N 1
ATOM 3056 C CA . GLY A 1 389 ? 14.239 1.451 -10.392 1.00 79.69 389 GLY A CA 1
ATOM 3057 C C . GLY A 1 389 ? 14.948 0.482 -9.437 1.00 79.69 389 GLY A C 1
ATOM 3058 O O . GLY A 1 389 ? 16.170 0.516 -9.331 1.00 79.69 389 GLY A O 1
ATOM 3059 N N . ILE A 1 390 ? 14.200 -0.429 -8.805 1.00 81.12 390 ILE A N 1
ATOM 3060 C CA . ILE A 1 390 ? 14.747 -1.523 -7.985 1.00 81.12 390 ILE A CA 1
ATOM 3061 C C . ILE A 1 390 ? 15.583 -2.474 -8.865 1.00 81.12 390 ILE A C 1
ATOM 3063 O O . ILE A 1 390 ? 16.749 -2.741 -8.589 1.00 81.12 390 ILE A O 1
ATOM 3067 N N . SER A 1 391 ? 15.044 -2.942 -9.990 1.00 76.81 391 SER A N 1
ATOM 3068 C CA . SER A 1 391 ? 15.750 -3.907 -10.858 1.00 76.81 391 SER A CA 1
ATOM 3069 C C . SER A 1 391 ? 16.907 -3.298 -11.656 1.00 76.81 391 SER A C 1
ATOM 3071 O O . SER A 1 391 ? 17.802 -4.009 -12.120 1.00 76.81 391 SER A O 1
ATOM 3073 N N . ALA A 1 392 ? 16.902 -1.978 -11.841 1.00 63.84 392 ALA A N 1
ATOM 3074 C CA . ALA A 1 392 ? 17.957 -1.241 -12.511 1.00 63.84 392 ALA A CA 1
ATOM 3075 C C . ALA A 1 392 ? 19.229 -1.188 -11.676 1.00 63.84 392 ALA A C 1
ATOM 3077 O O . ALA A 1 392 ? 20.283 -1.009 -12.262 1.00 63.84 392 ALA A O 1
ATOM 3078 N N . ILE A 1 393 ? 19.186 -1.406 -10.358 1.00 54.69 393 ILE A N 1
ATOM 3079 C CA . ILE A 1 393 ? 20.380 -1.440 -9.500 1.00 54.69 393 ILE A CA 1
ATOM 3080 C C . ILE A 1 393 ? 21.121 -2.782 -9.713 1.00 54.69 393 ILE A C 1
ATOM 3082 O O . ILE A 1 393 ? 21.156 -3.696 -8.895 1.00 54.69 393 ILE A O 1
ATOM 3086 N N . SER A 1 394 ? 21.666 -2.904 -10.923 1.00 44.75 394 SER A N 1
ATOM 3087 C CA . SER A 1 394 ? 22.238 -4.072 -11.581 1.00 44.75 394 SER A CA 1
ATOM 3088 C C . SER A 1 394 ? 23.421 -3.570 -12.394 1.00 44.75 394 SER A C 1
ATOM 3090 O O . SER A 1 394 ? 23.220 -2.764 -13.293 1.00 44.75 394 SER A O 1
ATOM 3092 N N . PHE A 1 395 ? 24.625 -4.058 -12.093 1.00 42.53 395 PHE A N 1
ATOM 3093 C CA . PHE A 1 395 ? 25.902 -3.433 -12.469 1.00 42.53 395 PHE A CA 1
ATOM 3094 C C . PHE A 1 395 ? 26.045 -2.969 -13.934 1.00 42.53 395 PHE A C 1
ATOM 3096 O O . PHE A 1 395 ? 26.645 -1.935 -14.190 1.00 42.53 395 PHE A O 1
ATOM 3103 N N . ASP A 1 396 ? 25.440 -3.695 -14.873 1.00 38.81 396 ASP A N 1
ATOM 3104 C CA . ASP A 1 396 ? 25.513 -3.447 -16.322 1.00 38.81 396 ASP A CA 1
ATOM 3105 C C . ASP A 1 396 ? 24.689 -2.228 -16.790 1.00 38.81 396 ASP A C 1
ATOM 3107 O O . ASP A 1 396 ? 24.823 -1.786 -17.923 1.00 38.81 396 ASP A O 1
ATOM 3111 N N . ASN A 1 397 ? 23.758 -1.753 -15.958 1.00 35.72 397 ASN A N 1
ATOM 3112 C CA . ASN A 1 397 ? 22.820 -0.659 -16.227 1.00 35.72 397 ASN A CA 1
ATOM 3113 C C . ASN A 1 397 ? 22.282 -0.109 -14.895 1.00 35.72 397 ASN A C 1
ATOM 3115 O O . ASN A 1 397 ? 21.068 0.058 -14.725 1.00 35.72 397 ASN A O 1
ATOM 3119 N N . LEU A 1 398 ? 23.186 0.105 -13.932 1.00 37.47 398 LEU A N 1
ATOM 3120 C CA . LEU A 1 398 ? 22.875 0.849 -12.718 1.00 37.47 398 LEU A CA 1
ATOM 3121 C C . LEU A 1 398 ? 22.274 2.207 -13.121 1.00 37.47 398 LEU A C 1
ATOM 3123 O O . LEU A 1 398 ? 22.625 2.752 -14.165 1.00 37.47 398 LEU A O 1
ATOM 3127 N N . PRO A 1 399 ? 21.514 2.855 -12.227 1.00 35.69 399 PRO A N 1
ATOM 3128 C CA . PRO A 1 399 ? 21.356 4.307 -12.234 1.00 35.69 399 PRO A CA 1
ATOM 3129 C C . PRO A 1 399 ? 22.705 5.085 -12.260 1.00 35.69 399 PRO A C 1
ATOM 3131 O O . PRO A 1 399 ? 22.734 6.297 -12.443 1.00 35.69 399 PRO A O 1
ATOM 3134 N N . VAL A 1 400 ? 23.808 4.364 -12.070 1.00 37.88 400 VAL A N 1
ATOM 3135 C CA . VAL A 1 400 ? 25.205 4.760 -12.040 1.00 37.88 400 VAL A CA 1
ATOM 3136 C C . VAL A 1 400 ? 25.844 4.539 -13.412 1.00 37.88 400 VAL A C 1
ATOM 3138 O O . VAL A 1 400 ? 26.174 3.405 -13.759 1.00 37.88 400 VAL A O 1
ATOM 3141 N N . ALA A 1 401 ? 26.123 5.614 -14.148 1.00 35.81 401 ALA A N 1
ATOM 3142 C CA . ALA A 1 401 ? 27.266 5.588 -15.055 1.00 35.81 401 ALA A CA 1
ATOM 3143 C C . ALA A 1 401 ? 28.541 5.705 -14.211 1.00 35.81 401 ALA A C 1
ATOM 3145 O O . ALA A 1 401 ? 28.749 6.722 -13.550 1.00 35.81 401 ALA A O 1
ATOM 3146 N N . ILE A 1 402 ? 29.386 4.674 -14.244 1.00 38.97 402 ILE A N 1
ATOM 3147 C CA . ILE A 1 402 ? 30.768 4.783 -13.773 1.00 38.97 402 ILE A CA 1
ATOM 3148 C C . ILE A 1 402 ? 31.577 5.409 -14.913 1.00 38.97 402 ILE A C 1
ATOM 3150 O O . ILE A 1 402 ? 31.945 4.726 -15.867 1.00 38.97 402 ILE A O 1
ATOM 3154 N N . ILE A 1 403 ? 31.843 6.712 -14.816 1.00 36.84 403 ILE A N 1
ATOM 3155 C CA . ILE A 1 403 ? 32.870 7.383 -15.621 1.00 36.84 403 ILE A CA 1
ATOM 3156 C C . ILE A 1 403 ? 34.117 7.474 -14.734 1.00 36.84 403 ILE A C 1
ATOM 3158 O O . ILE A 1 403 ? 34.201 8.337 -13.862 1.00 36.84 403 ILE A O 1
ATOM 3162 N N . GLY A 1 404 ? 35.058 6.542 -14.906 1.00 46.62 404 GLY A N 1
ATOM 3163 C CA . GLY A 1 404 ? 36.228 6.420 -14.029 1.00 46.62 404 GLY A CA 1
ATOM 3164 C C . GLY A 1 404 ? 35.875 5.803 -12.672 1.00 46.62 404 GLY A C 1
ATOM 3165 O O . GLY A 1 404 ? 35.567 4.616 -12.609 1.00 46.62 404 GLY A O 1
ATOM 3166 N N . ASP A 1 405 ? 35.913 6.601 -11.602 1.00 34.00 405 ASP A N 1
ATOM 3167 C CA . ASP A 1 405 ? 35.751 6.133 -10.213 1.00 34.00 405 ASP A CA 1
ATOM 3168 C C . ASP A 1 405 ? 34.398 6.502 -9.556 1.00 34.00 405 ASP A C 1
ATOM 3170 O O . ASP A 1 405 ? 34.143 6.096 -8.425 1.00 34.00 405 ASP A O 1
ATOM 3174 N N . PHE A 1 406 ? 33.514 7.239 -10.244 1.00 34.91 406 PHE A N 1
ATOM 3175 C CA . PHE A 1 406 ? 32.345 7.909 -9.634 1.00 34.91 406 PHE A CA 1
ATOM 3176 C C . PHE A 1 406 ? 31.002 7.156 -9.707 1.00 34.91 406 PHE A C 1
ATOM 3178 O O . PHE A 1 406 ? 30.786 6.309 -10.578 1.00 34.91 406 PHE A O 1
ATOM 3185 N N . ILE A 1 407 ? 30.065 7.527 -8.815 1.00 40.34 407 ILE A N 1
ATOM 3186 C CA . ILE A 1 407 ? 28.696 6.986 -8.718 1.00 40.34 407 ILE A CA 1
ATOM 3187 C C . ILE A 1 407 ? 27.604 8.045 -9.057 1.00 40.34 407 ILE A C 1
ATOM 3189 O O . ILE A 1 407 ? 27.664 9.188 -8.617 1.00 40.34 407 ILE A O 1
ATOM 3193 N N . ILE A 1 408 ? 26.565 7.666 -9.823 1.00 40.03 408 ILE A N 1
ATOM 3194 C CA . ILE A 1 408 ? 25.414 8.500 -10.269 1.00 40.03 408 ILE A CA 1
ATOM 3195 C C . ILE A 1 408 ? 24.090 7.751 -9.966 1.00 40.03 408 ILE A C 1
ATOM 3197 O O . ILE A 1 408 ? 24.119 6.536 -9.846 1.00 40.03 408 ILE A O 1
ATOM 3201 N N . ILE A 1 409 ? 22.913 8.394 -9.841 1.00 46.38 409 ILE A N 1
ATOM 3202 C CA . ILE A 1 409 ? 21.610 7.672 -9.849 1.00 46.38 409 ILE A CA 1
ATOM 3203 C C . ILE A 1 409 ? 20.572 8.306 -10.809 1.00 46.38 409 ILE A C 1
ATOM 3205 O O . ILE A 1 409 ? 19.896 9.266 -10.442 1.00 46.38 409 ILE A O 1
ATOM 3209 N N . PHE A 1 410 ? 20.385 7.688 -11.989 1.00 45.41 410 PHE A N 1
ATOM 3210 C CA . PHE A 1 410 ? 19.443 7.981 -13.093 1.00 45.41 410 PHE A CA 1
ATOM 3211 C C . PHE A 1 410 ? 17.949 8.091 -12.749 1.00 45.41 410 PHE A C 1
ATOM 3213 O O . PHE A 1 410 ? 17.186 8.586 -13.577 1.00 45.41 410 PHE A O 1
ATOM 3220 N N . THR A 1 411 ? 17.474 7.690 -11.563 1.00 50.84 411 THR A N 1
ATOM 3221 C CA . THR A 1 411 ? 16.184 8.238 -11.108 1.00 50.84 411 THR A CA 1
ATOM 3222 C C . THR A 1 411 ? 16.447 9.629 -10.566 1.00 50.84 411 THR A C 1
ATOM 3224 O O . THR A 1 411 ? 16.684 9.786 -9.363 1.00 50.84 411 THR A O 1
ATOM 3227 N N . GLU A 1 412 ? 16.444 10.611 -11.470 1.00 51.06 412 GLU A N 1
ATOM 3228 C CA . GLU A 1 412 ? 16.603 12.023 -11.130 1.00 51.06 412 GLU A CA 1
ATOM 3229 C C . GLU A 1 412 ? 15.698 12.381 -9.941 1.00 51.06 412 GLU A C 1
ATOM 3231 O O . GLU A 1 412 ? 14.531 11.955 -9.888 1.00 51.06 412 GLU A O 1
ATOM 3236 N N . PRO A 1 413 ? 16.221 13.120 -8.951 1.00 53.19 413 PRO A N 1
ATOM 3237 C CA . PRO A 1 413 ? 15.439 13.522 -7.803 1.00 53.19 413 PRO A CA 1
ATOM 3238 C C . PRO A 1 413 ? 14.275 14.397 -8.261 1.00 53.19 413 PRO A C 1
ATOM 3240 O O . PRO A 1 413 ? 14.341 15.098 -9.270 1.00 53.19 413 PRO A O 1
ATOM 3243 N N . VAL A 1 414 ? 13.194 14.398 -7.486 1.00 55.44 414 VAL A N 1
ATOM 3244 C CA . VAL A 1 414 ? 12.161 15.414 -7.681 1.00 55.44 414 VAL A CA 1
ATOM 3245 C C . VAL A 1 414 ? 12.791 16.757 -7.311 1.00 55.44 414 VAL A C 1
ATOM 3247 O O . VAL A 1 414 ? 13.122 16.980 -6.148 1.00 55.44 414 VAL A O 1
ATOM 3250 N N . CYS A 1 415 ? 12.964 17.647 -8.292 1.00 55.28 415 CYS A N 1
ATOM 3251 C CA . CYS A 1 415 ? 13.497 19.003 -8.109 1.00 55.28 415 CYS A CA 1
ATOM 3252 C C . CYS A 1 415 ? 12.496 19.950 -7.409 1.00 55.28 415 CYS A C 1
ATOM 3254 O O . CYS A 1 415 ? 12.351 21.107 -7.791 1.00 55.28 415 CYS A O 1
ATOM 3256 N N . ASP A 1 416 ? 11.789 19.445 -6.397 1.00 63.31 416 ASP A N 1
ATOM 3257 C CA . ASP A 1 416 ? 10.898 20.190 -5.514 1.00 63.31 416 ASP A CA 1
ATOM 3258 C C . ASP A 1 416 ? 11.486 20.151 -4.098 1.00 63.31 416 ASP A C 1
ATOM 3260 O O . ASP A 1 416 ? 11.360 19.173 -3.352 1.00 63.31 416 ASP A O 1
ATOM 3264 N N . THR A 1 417 ? 12.163 21.237 -3.730 1.00 61.69 417 THR A N 1
ATOM 3265 C CA . THR A 1 417 ? 12.811 21.384 -2.423 1.00 61.69 417 THR A CA 1
ATOM 3266 C C . THR A 1 417 ? 11.811 21.419 -1.264 1.00 61.69 417 THR A C 1
ATOM 3268 O O . THR A 1 417 ? 12.189 21.089 -0.139 1.00 61.69 417 THR A O 1
ATOM 3271 N N . HIS A 1 418 ? 10.531 21.733 -1.508 1.00 73.25 418 HIS A N 1
ATOM 3272 C CA . HIS A 1 418 ? 9.497 21.721 -0.472 1.00 73.25 418 HIS A CA 1
ATOM 3273 C C . HIS A 1 418 ? 9.145 20.290 -0.042 1.00 73.25 418 HIS A C 1
ATOM 3275 O O . HIS A 1 418 ? 8.970 20.028 1.150 1.00 73.25 418 HIS A O 1
ATOM 3281 N N . ILE A 1 419 ? 9.084 19.348 -0.990 1.00 78.12 419 ILE A N 1
ATOM 3282 C CA . ILE A 1 419 ? 8.887 17.918 -0.695 1.00 78.12 419 ILE A CA 1
ATOM 3283 C C . ILE A 1 419 ? 10.154 17.333 -0.054 1.00 78.12 419 ILE A C 1
ATOM 3285 O O . ILE A 1 419 ? 10.075 16.619 0.948 1.00 78.12 419 ILE A O 1
ATOM 3289 N N . CYS A 1 420 ? 11.331 17.661 -0.595 1.00 84.06 420 CYS A N 1
ATOM 3290 C CA . CYS A 1 420 ? 12.603 17.117 -0.117 1.00 84.06 420 CYS A CA 1
ATOM 3291 C C . CYS A 1 420 ? 12.961 17.551 1.316 1.00 84.06 420 CYS A C 1
ATOM 3293 O O . CYS A 1 420 ? 13.542 16.750 2.046 1.00 84.06 420 CYS A O 1
ATOM 3295 N N . LYS A 1 421 ? 12.554 18.750 1.763 1.00 83.88 421 LYS A N 1
ATOM 3296 C CA . LYS A 1 421 ? 12.796 19.248 3.133 1.00 83.88 421 LYS A CA 1
ATOM 3297 C C . LYS A 1 421 ? 12.293 18.309 4.240 1.00 83.88 421 LYS A C 1
ATOM 3299 O O . LYS A 1 421 ? 12.916 18.229 5.293 1.00 83.88 421 LYS A O 1
ATOM 3304 N N . TRP A 1 422 ? 11.182 17.611 4.011 1.00 83.00 422 TRP A N 1
ATOM 3305 C CA . TRP A 1 422 ? 10.554 16.705 4.987 1.00 83.00 422 TRP A CA 1
ATOM 3306 C C . TRP A 1 422 ? 10.780 15.224 4.643 1.00 83.00 422 TRP A C 1
ATOM 3308 O O . TRP A 1 422 ? 10.067 14.334 5.108 1.00 83.00 422 TRP A O 1
ATOM 3318 N N . CYS A 1 423 ? 11.753 14.940 3.776 1.00 86.69 423 CYS A N 1
ATOM 3319 C CA . CYS A 1 423 ? 12.036 13.600 3.294 1.00 86.69 423 CYS A CA 1
ATOM 3320 C C . CYS A 1 423 ? 12.993 12.862 4.242 1.00 86.69 423 CYS A C 1
ATOM 3322 O O . CYS A 1 423 ? 14.174 13.187 4.319 1.00 86.69 423 CYS A O 1
ATOM 3324 N N . ASN A 1 424 ? 12.526 11.786 4.880 1.00 86.19 424 ASN A N 1
ATOM 3325 C CA . ASN A 1 424 ? 13.366 10.887 5.689 1.00 86.19 424 ASN A CA 1
ATOM 3326 C C . ASN A 1 424 ? 14.495 10.183 4.903 1.00 86.19 424 ASN A C 1
ATOM 3328 O O . ASN A 1 424 ? 15.387 9.604 5.508 1.00 86.19 424 ASN A O 1
ATOM 3332 N N . GLN A 1 425 ? 14.467 10.243 3.569 1.00 86.50 425 GLN A N 1
ATOM 3333 C CA . GLN A 1 425 ? 15.524 9.754 2.681 1.00 86.50 425 GLN A CA 1
ATOM 3334 C C . GLN A 1 425 ? 16.429 10.886 2.158 1.00 86.50 425 GLN A C 1
ATOM 3336 O O . GLN A 1 425 ? 17.190 10.650 1.228 1.00 86.50 425 GLN A O 1
ATOM 3341 N N . ALA A 1 426 ? 16.347 12.117 2.688 1.00 87.19 426 ALA A N 1
ATOM 3342 C CA . ALA A 1 426 ? 17.102 13.265 2.170 1.00 87.19 426 ALA A CA 1
ATOM 3343 C C . ALA A 1 426 ? 18.620 13.016 2.152 1.00 87.19 426 ALA A C 1
ATOM 3345 O O . ALA A 1 426 ? 19.231 13.177 1.102 1.00 87.19 426 ALA A O 1
ATOM 3346 N N . LEU A 1 427 ? 19.211 12.533 3.253 1.00 86.00 427 LEU A N 1
ATOM 3347 C CA . LEU A 1 427 ? 20.649 12.240 3.328 1.00 86.00 427 LEU A CA 1
ATOM 3348 C C . LEU A 1 427 ? 21.085 11.181 2.301 1.00 86.00 427 LEU A C 1
ATOM 3350 O O . LEU A 1 427 ? 21.992 11.432 1.512 1.00 86.00 427 LEU A O 1
ATOM 3354 N N . SER A 1 428 ? 20.413 10.027 2.260 1.00 84.19 428 SER A N 1
ATOM 3355 C CA . SER A 1 428 ? 20.695 8.959 1.286 1.00 84.19 428 SER A CA 1
ATOM 3356 C C . SER A 1 428 ? 20.440 9.408 -0.156 1.00 84.19 428 SER A C 1
ATOM 3358 O O . SER A 1 428 ? 21.144 8.996 -1.071 1.00 84.19 428 SER A O 1
ATOM 3360 N N . CYS A 1 429 ? 19.459 10.288 -0.372 1.00 82.88 429 CYS A N 1
ATOM 3361 C CA . CYS A 1 429 ? 19.195 10.901 -1.667 1.00 82.88 429 CYS A CA 1
ATOM 3362 C C . CYS A 1 429 ? 20.350 11.803 -2.110 1.00 82.88 429 CYS A C 1
ATOM 3364 O O . CYS A 1 429 ? 20.735 11.692 -3.273 1.00 82.88 429 CYS A O 1
ATOM 3366 N N . SER A 1 430 ? 20.888 12.636 -1.207 1.00 82.75 430 SER A N 1
ATOM 3367 C CA . SER A 1 430 ? 22.027 13.534 -1.447 1.00 82.75 430 SER A CA 1
ATOM 3368 C C . SER A 1 430 ? 23.334 12.781 -1.678 1.00 82.75 430 SER A C 1
ATOM 3370 O O . SER A 1 430 ? 24.036 13.080 -2.633 1.00 82.75 430 SER A O 1
ATOM 3372 N N . LEU A 1 431 ? 23.636 11.775 -0.848 1.00 80.38 431 LEU A N 1
ATOM 3373 C CA . LEU A 1 431 ? 24.828 10.922 -0.977 1.00 80.38 431 LEU A CA 1
ATOM 3374 C C . LEU A 1 431 ? 24.889 10.152 -2.301 1.00 80.38 431 LEU A C 1
ATOM 3376 O O . LEU A 1 431 ? 25.952 9.714 -2.715 1.00 80.38 431 LEU A O 1
ATOM 3380 N N . LEU A 1 432 ? 23.738 9.950 -2.939 1.00 75.62 432 LEU A N 1
ATOM 3381 C CA . LEU A 1 432 ? 23.606 9.251 -4.215 1.00 75.62 432 LEU A CA 1
ATOM 3382 C C . LEU A 1 432 ? 23.214 10.204 -5.353 1.00 75.62 432 LEU A C 1
ATOM 3384 O O . LEU A 1 432 ? 22.715 9.767 -6.397 1.00 75.62 432 LEU A O 1
ATOM 3388 N N . GLN A 1 433 ? 23.339 11.512 -5.132 1.00 71.62 433 GLN A N 1
ATOM 3389 C CA . GLN A 1 433 ? 23.092 12.534 -6.136 1.00 71.62 433 GLN A CA 1
ATOM 3390 C C . GLN A 1 433 ? 24.423 13.050 -6.666 1.00 71.62 433 GLN A C 1
ATOM 3392 O O . GLN A 1 433 ? 25.239 13.558 -5.905 1.00 71.62 433 GLN A O 1
ATOM 3397 N N . HIS A 1 434 ? 24.601 13.001 -7.985 1.00 56.81 434 HIS A N 1
ATOM 3398 C CA . HIS A 1 434 ? 25.678 13.747 -8.616 1.00 56.81 434 HIS A CA 1
ATOM 3399 C C . HIS A 1 434 ? 25.221 15.196 -8.845 1.00 56.81 434 HIS A C 1
ATOM 3401 O O . HIS A 1 434 ? 24.123 15.443 -9.355 1.00 56.81 434 HIS A O 1
ATOM 3407 N N . CYS A 1 435 ? 26.047 16.138 -8.405 1.00 52.38 435 CYS A N 1
ATOM 3408 C CA . CYS A 1 435 ? 25.802 17.576 -8.422 1.00 52.38 435 CYS A CA 1
ATOM 3409 C C . CYS A 1 435 ? 26.858 18.211 -9.338 1.00 52.38 435 CYS A C 1
ATOM 3411 O O . CYS A 1 435 ? 28.053 18.036 -9.104 1.00 52.38 435 CYS A O 1
ATOM 3413 N N . SER A 1 436 ? 26.421 18.874 -10.412 1.00 47.09 436 SER A N 1
ATOM 3414 C CA . SER A 1 436 ? 27.289 19.371 -11.493 1.00 47.09 436 SER A CA 1
ATOM 3415 C C . SER A 1 436 ? 26.884 20.771 -11.982 1.00 47.09 436 SER A C 1
ATOM 3417 O O . SER A 1 436 ? 27.027 21.080 -13.164 1.00 47.09 436 SER A O 1
ATOM 3419 N N . GLY A 1 437 ? 26.323 21.611 -11.110 1.00 50.56 437 GLY A N 1
ATOM 3420 C CA . GLY A 1 437 ? 25.766 22.911 -11.477 1.00 50.56 437 GLY A CA 1
ATOM 3421 C C . GLY A 1 437 ? 25.750 23.940 -10.342 1.00 50.56 437 GLY A C 1
ATOM 3422 O O . GLY A 1 437 ? 26.612 23.970 -9.466 1.00 50.56 437 GLY A O 1
ATOM 3423 N N . SER A 1 438 ? 24.777 24.852 -10.405 1.00 52.06 438 SER A N 1
ATOM 3424 C CA . SER A 1 438 ? 24.617 25.969 -9.464 1.00 52.06 438 SER A CA 1
ATOM 3425 C C . SER A 1 438 ? 23.145 26.228 -9.107 1.00 52.06 438 SER A C 1
ATOM 3427 O O . SER A 1 438 ? 22.694 27.369 -9.000 1.00 52.06 438 SER A O 1
ATOM 3429 N N . THR A 1 439 ? 22.355 25.160 -8.949 1.00 69.44 439 THR A N 1
ATOM 3430 C CA . THR A 1 439 ? 20.897 25.272 -8.731 1.00 69.44 439 THR A CA 1
ATOM 3431 C C . THR A 1 439 ? 20.491 25.314 -7.249 1.00 69.44 439 THR A C 1
ATOM 3433 O O . THR A 1 439 ? 21.182 24.808 -6.370 1.00 69.44 439 THR A O 1
ATOM 3436 N N . VAL A 1 440 ? 19.306 25.860 -6.943 1.00 67.88 440 VAL A N 1
ATOM 3437 C CA . VAL A 1 440 ? 18.748 25.880 -5.567 1.00 67.88 440 VAL A CA 1
ATOM 3438 C C . VAL A 1 440 ? 18.593 24.465 -4.980 1.00 67.88 440 VAL A C 1
ATOM 3440 O O . VAL A 1 440 ? 18.798 24.251 -3.786 1.00 67.88 440 VAL A O 1
ATOM 3443 N N . THR A 1 441 ? 18.266 23.486 -5.823 1.00 70.69 441 THR A N 1
ATOM 3444 C CA . THR A 1 441 ? 18.133 22.065 -5.458 1.00 70.69 441 THR A CA 1
ATOM 3445 C C . THR A 1 441 ? 19.467 21.450 -5.023 1.00 70.69 441 THR A C 1
ATOM 3447 O O . THR A 1 441 ? 19.520 20.604 -4.136 1.00 70.69 441 THR A O 1
ATOM 3450 N N . GLU A 1 442 ? 20.557 21.900 -5.630 1.00 73.56 442 GLU A N 1
ATOM 3451 C CA . GLU A 1 442 ? 21.915 21.435 -5.371 1.00 73.56 442 GLU A CA 1
ATOM 3452 C C . GLU A 1 442 ? 22.479 22.017 -4.076 1.00 73.56 442 GLU A C 1
ATOM 3454 O O . GLU A 1 442 ? 23.058 21.274 -3.289 1.00 73.56 442 GLU A O 1
ATOM 3459 N N . ILE A 1 443 ? 22.181 23.288 -3.770 1.00 79.50 443 ILE A N 1
ATOM 3460 C CA . ILE A 1 443 ? 22.447 23.879 -2.446 1.00 79.50 443 ILE A CA 1
ATOM 3461 C C . ILE A 1 443 ? 21.778 23.045 -1.342 1.00 79.50 443 ILE A C 1
ATOM 3463 O O . ILE A 1 443 ? 22.411 22.762 -0.328 1.00 79.50 443 ILE A O 1
ATOM 3467 N N . PHE A 1 444 ? 20.530 22.597 -1.543 1.00 84.25 444 PHE A N 1
ATOM 3468 C CA . PHE A 1 444 ? 19.850 21.721 -0.582 1.00 84.25 444 PHE A CA 1
ATOM 3469 C C . PHE A 1 444 ? 20.595 20.392 -0.379 1.00 84.25 444 PHE A C 1
ATOM 3471 O O . PHE A 1 444 ? 20.829 20.003 0.764 1.00 84.25 444 PHE A O 1
ATOM 3478 N N . PHE A 1 445 ? 20.998 19.703 -1.453 1.00 82.12 445 PHE A N 1
ATOM 3479 C CA . PHE A 1 445 ? 21.714 18.428 -1.326 1.00 82.12 445 PHE A CA 1
ATOM 3480 C C . PHE A 1 445 ? 23.097 18.589 -0.684 1.00 82.12 445 PHE A C 1
ATOM 3482 O O . PHE A 1 445 ? 23.432 17.806 0.206 1.00 82.12 445 PHE A O 1
ATOM 3489 N N . GLN A 1 446 ? 23.849 19.630 -1.058 1.00 83.25 446 GLN A N 1
ATOM 3490 C CA . GLN A 1 446 ? 25.134 19.970 -0.439 1.00 83.25 446 GLN A CA 1
ATOM 3491 C C . GLN A 1 446 ? 24.975 20.283 1.056 1.00 83.25 446 GLN A C 1
ATOM 3493 O O . GLN A 1 446 ? 25.762 19.804 1.872 1.00 83.25 446 GLN A O 1
ATOM 3498 N N . ASP A 1 447 ? 23.915 20.994 1.454 1.00 87.25 447 ASP A N 1
ATOM 3499 C CA . ASP A 1 447 ? 23.640 21.289 2.865 1.00 87.25 447 ASP A CA 1
ATOM 3500 C C . ASP A 1 447 ? 23.412 20.023 3.711 1.00 87.25 447 ASP A C 1
ATOM 3502 O O . ASP A 1 447 ? 23.838 19.973 4.866 1.00 87.25 447 ASP A O 1
ATOM 3506 N N . GLN A 1 448 ? 22.817 18.970 3.131 1.00 87.19 448 GLN A N 1
ATOM 3507 C CA . GLN A 1 448 ? 22.656 17.681 3.818 1.00 87.19 448 GLN A CA 1
ATOM 3508 C C . GLN A 1 448 ? 23.997 16.971 4.065 1.00 87.19 448 GLN A C 1
ATOM 3510 O O . GLN A 1 448 ? 24.148 16.318 5.096 1.00 87.19 448 GLN A O 1
ATOM 3515 N N . ILE A 1 449 ? 24.969 17.088 3.151 1.00 88.50 449 ILE A N 1
ATOM 3516 C CA . ILE A 1 449 ? 26.250 16.355 3.216 1.00 88.50 449 ILE A CA 1
ATOM 3517 C C . ILE A 1 449 ? 27.435 17.190 3.721 1.00 88.50 449 ILE A C 1
ATOM 3519 O O . ILE A 1 449 ? 28.480 16.615 4.003 1.00 88.50 449 ILE A O 1
ATOM 3523 N N . LYS A 1 450 ? 27.281 18.506 3.939 1.00 89.94 450 LYS A N 1
ATOM 3524 C CA . LYS A 1 450 ? 28.347 19.442 4.383 1.00 89.94 450 LYS A CA 1
ATOM 3525 C C . LYS A 1 450 ? 29.129 19.036 5.643 1.00 89.94 450 LYS A C 1
ATOM 3527 O O . LYS A 1 450 ? 30.187 19.589 5.920 1.00 89.94 450 LYS A O 1
ATOM 3532 N N . HIS A 1 451 ? 28.574 18.131 6.448 1.00 90.56 451 HIS A N 1
ATOM 3533 C CA . HIS A 1 451 ? 29.179 17.617 7.677 1.00 90.56 451 HIS A CA 1
ATOM 3534 C C . HIS A 1 451 ? 30.115 16.416 7.432 1.00 90.56 451 HIS A C 1
ATOM 3536 O O . HIS A 1 451 ? 30.795 15.960 8.353 1.00 90.56 451 HIS A O 1
ATOM 3542 N N . LEU A 1 452 ? 30.146 15.889 6.206 1.00 91.00 452 LEU A N 1
ATOM 3543 C CA . LEU A 1 452 ? 30.962 14.758 5.785 1.00 91.00 452 LEU A CA 1
ATOM 3544 C C . LEU A 1 452 ? 32.233 15.242 5.082 1.00 91.00 452 LEU A C 1
ATOM 3546 O O . LEU A 1 452 ? 32.231 16.230 4.353 1.00 91.00 452 LEU A O 1
ATOM 3550 N N . LYS A 1 453 ? 33.332 14.515 5.289 1.00 92.25 453 LYS A N 1
ATOM 3551 C CA . LYS A 1 453 ? 34.563 14.684 4.507 1.00 92.25 453 LYS A CA 1
ATOM 3552 C C . LYS A 1 453 ? 34.447 13.869 3.223 1.00 92.25 453 LYS A C 1
ATOM 3554 O O . LYS A 1 453 ? 33.770 12.843 3.233 1.00 92.25 453 LYS A O 1
ATOM 3559 N N . GLN A 1 454 ? 35.186 14.242 2.176 1.00 86.38 454 GLN A N 1
ATOM 3560 C CA . GLN A 1 454 ? 35.230 13.470 0.927 1.00 86.38 454 GLN A CA 1
ATOM 3561 C C . GLN A 1 454 ? 35.536 11.984 1.184 1.00 86.38 454 GLN A C 1
ATOM 3563 O O . GLN A 1 454 ? 34.778 11.126 0.756 1.00 86.38 454 GLN A O 1
ATOM 3568 N N . SER A 1 455 ? 36.510 11.680 2.050 1.00 90.94 455 SER A N 1
ATOM 3569 C CA . SER A 1 455 ? 36.847 10.300 2.432 1.00 90.94 455 SER A CA 1
ATOM 3570 C C . SER A 1 455 ? 35.714 9.505 3.100 1.00 90.94 455 SER A C 1
ATOM 3572 O O . SER A 1 455 ? 35.754 8.276 3.100 1.00 90.94 455 SER A O 1
ATOM 3574 N N . HIS A 1 456 ? 34.702 10.167 3.676 1.00 90.94 456 HIS A N 1
ATOM 3575 C CA . HIS A 1 456 ? 33.500 9.504 4.194 1.00 90.94 456 HIS A CA 1
ATOM 3576 C C . HIS A 1 456 ? 32.531 9.152 3.051 1.00 90.94 456 HIS A C 1
ATOM 3578 O O . HIS A 1 456 ? 31.888 8.105 3.095 1.00 90.94 456 HIS A O 1
ATOM 3584 N N . ILE A 1 457 ? 32.444 10.018 2.036 1.00 82.38 457 ILE A N 1
ATOM 3585 C CA . ILE A 1 457 ? 31.638 9.819 0.825 1.00 82.38 457 ILE A CA 1
ATOM 3586 C C . ILE A 1 457 ? 32.263 8.696 -0.015 1.00 82.38 457 ILE A C 1
ATOM 3588 O O . ILE A 1 457 ? 31.581 7.718 -0.304 1.00 82.38 457 ILE A O 1
ATOM 3592 N N . ASP A 1 458 ? 33.576 8.747 -0.265 1.00 80.44 458 ASP A N 1
ATOM 3593 C CA . ASP A 1 458 ? 34.332 7.704 -0.980 1.00 80.44 458 ASP A CA 1
ATOM 3594 C C . ASP A 1 458 ? 34.179 6.325 -0.305 1.00 80.44 458 ASP A C 1
ATOM 3596 O O . ASP A 1 458 ? 34.028 5.289 -0.959 1.00 80.44 458 ASP A O 1
ATOM 3600 N N . TYR A 1 459 ? 34.194 6.300 1.036 1.00 86.19 459 TYR A N 1
ATOM 3601 C CA . TYR A 1 459 ? 33.937 5.090 1.817 1.00 86.19 459 TYR A CA 1
ATOM 3602 C C . TYR A 1 459 ? 32.508 4.576 1.593 1.00 86.19 459 TYR A C 1
ATOM 3604 O O . TYR A 1 459 ? 32.331 3.393 1.298 1.00 86.19 459 TYR A O 1
ATOM 3612 N N . PHE A 1 460 ? 31.500 5.448 1.708 1.00 84.31 460 PHE A N 1
ATOM 3613 C CA . PHE A 1 460 ? 30.097 5.093 1.489 1.00 84.31 460 PHE A CA 1
ATOM 3614 C C . PHE A 1 460 ? 29.865 4.544 0.075 1.00 84.31 460 PHE A C 1
ATOM 3616 O O . PHE A 1 460 ? 29.304 3.456 -0.059 1.00 84.31 460 PHE A O 1
ATOM 3623 N N . GLU A 1 461 ? 30.348 5.240 -0.957 1.00 76.06 461 GLU A N 1
ATOM 3624 C CA . GLU A 1 461 ? 30.234 4.846 -2.365 1.00 76.06 461 GLU A CA 1
ATOM 3625 C C . GLU A 1 461 ? 30.849 3.464 -2.627 1.00 76.06 461 GLU A C 1
ATOM 3627 O O . GLU A 1 461 ? 30.217 2.588 -3.230 1.00 76.06 461 GLU A O 1
ATOM 3632 N N . ARG A 1 462 ? 32.053 3.211 -2.100 1.00 78.88 462 ARG A N 1
ATOM 3633 C CA . ARG A 1 462 ? 32.717 1.909 -2.234 1.00 78.88 462 ARG A CA 1
ATOM 3634 C C . ARG A 1 462 ? 31.963 0.786 -1.518 1.00 78.88 462 ARG A C 1
ATOM 3636 O O . ARG A 1 462 ? 31.804 -0.294 -2.087 1.00 78.88 462 ARG A O 1
ATOM 3643 N N . PHE A 1 463 ? 31.484 1.020 -0.296 1.00 83.44 463 PHE A N 1
ATOM 3644 C CA . PHE A 1 463 ? 30.787 -0.010 0.478 1.00 83.44 463 PHE A CA 1
ATOM 3645 C C . PHE A 1 463 ? 29.387 -0.313 -0.064 1.00 83.44 463 PHE A C 1
ATOM 3647 O O . PHE A 1 463 ? 29.041 -1.488 -0.188 1.00 83.44 463 PHE A O 1
ATOM 3654 N N . ILE A 1 464 ? 28.599 0.696 -0.459 1.00 78.06 464 ILE A N 1
ATOM 3655 C CA . ILE A 1 464 ? 27.277 0.447 -1.052 1.00 78.06 464 ILE A CA 1
ATOM 3656 C C . ILE A 1 464 ? 27.406 -0.316 -2.377 1.00 78.06 464 ILE A C 1
ATOM 3658 O O . ILE A 1 464 ? 26.640 -1.246 -2.624 1.00 78.06 464 ILE A O 1
ATOM 3662 N N . ARG A 1 465 ? 28.436 -0.013 -3.182 1.00 73.06 465 ARG A N 1
ATOM 3663 C CA . ARG A 1 465 ? 28.775 -0.766 -4.396 1.00 73.06 465 ARG A CA 1
ATOM 3664 C C . ARG A 1 465 ? 29.031 -2.246 -4.094 1.00 73.06 465 ARG A C 1
ATOM 3666 O O . ARG A 1 465 ? 28.431 -3.097 -4.748 1.00 73.06 465 ARG A O 1
ATOM 3673 N N . TRP A 1 466 ? 29.871 -2.565 -3.107 1.00 78.00 466 TRP A N 1
ATOM 3674 C CA . TRP A 1 466 ? 30.162 -3.954 -2.726 1.00 78.00 466 TRP A CA 1
ATOM 3675 C C . TRP A 1 466 ? 28.932 -4.696 -2.188 1.00 78.00 466 TRP A C 1
ATOM 3677 O O . TRP A 1 466 ? 28.658 -5.809 -2.633 1.00 78.00 466 TRP A O 1
ATOM 3687 N N . ILE A 1 467 ? 28.144 -4.068 -1.310 1.00 80.38 467 ILE A N 1
ATOM 3688 C CA . ILE A 1 467 ? 26.915 -4.659 -0.750 1.00 80.38 467 ILE A CA 1
ATOM 3689 C C . ILE A 1 467 ? 25.908 -4.994 -1.863 1.00 80.38 467 ILE A C 1
ATOM 3691 O O . ILE A 1 467 ? 25.334 -6.082 -1.879 1.00 80.38 467 ILE A O 1
ATOM 3695 N N . LEU A 1 468 ? 25.719 -4.092 -2.832 1.00 72.81 468 LEU A N 1
ATOM 3696 C CA . LEU A 1 468 ? 24.818 -4.314 -3.968 1.00 72.81 468 LEU A CA 1
ATOM 3697 C C . LEU A 1 468 ? 25.337 -5.391 -4.938 1.00 72.81 468 LEU A C 1
ATOM 3699 O O . LEU A 1 468 ? 24.538 -6.143 -5.501 1.00 72.81 468 LEU A O 1
ATOM 3703 N N . MET A 1 469 ? 26.659 -5.499 -5.124 1.00 71.06 469 MET A N 1
ATOM 3704 C CA . MET A 1 469 ? 27.274 -6.581 -5.905 1.00 71.06 469 MET A CA 1
ATOM 3705 C C . MET A 1 469 ? 27.043 -7.951 -5.252 1.00 71.06 469 MET A C 1
ATOM 3707 O O . MET A 1 469 ? 26.592 -8.875 -5.932 1.00 71.06 469 MET A O 1
ATOM 3711 N N . GLU A 1 470 ? 27.283 -8.066 -3.944 1.00 78.81 470 GLU A N 1
ATOM 3712 C CA . GLU A 1 470 ? 27.084 -9.309 -3.189 1.00 78.81 470 GLU A CA 1
ATOM 3713 C C . GLU A 1 470 ? 25.605 -9.722 -3.174 1.00 78.81 470 GLU A C 1
ATOM 3715 O O . GLU A 1 470 ? 25.257 -10.855 -3.513 1.00 78.81 470 GLU A O 1
ATOM 3720 N N . TRP A 1 471 ? 24.697 -8.775 -2.906 1.00 72.88 471 TRP A N 1
ATOM 3721 C CA . TRP A 1 471 ? 23.258 -9.047 -2.908 1.00 72.88 471 TRP A CA 1
ATOM 3722 C C . TRP A 1 471 ? 22.750 -9.513 -4.285 1.00 72.88 471 TRP A C 1
ATOM 3724 O O . TRP A 1 471 ? 21.917 -10.423 -4.372 1.00 72.88 471 TRP A O 1
ATOM 3734 N N . ARG A 1 472 ? 23.290 -8.970 -5.388 1.00 67.12 472 ARG A N 1
ATOM 3735 C CA . ARG A 1 472 ? 23.016 -9.465 -6.751 1.00 67.12 472 ARG A CA 1
ATOM 3736 C C . ARG A 1 472 ? 23.524 -10.892 -6.961 1.00 67.12 472 ARG A C 1
ATOM 3738 O O . ARG A 1 472 ? 22.836 -11.669 -7.620 1.00 67.12 472 ARG A O 1
ATOM 3745 N N . TYR A 1 473 ? 24.708 -11.236 -6.458 1.00 67.69 473 TYR A N 1
ATOM 3746 C CA . TYR A 1 473 ? 25.257 -12.585 -6.605 1.00 67.69 473 TYR A CA 1
ATOM 3747 C C . TYR A 1 473 ? 24.409 -13.613 -5.845 1.00 67.69 473 TYR A C 1
ATOM 3749 O O . TYR A 1 473 ? 23.939 -14.581 -6.450 1.00 67.69 473 TYR A O 1
ATOM 3757 N N . ALA A 1 474 ? 24.088 -13.337 -4.577 1.00 69.44 474 ALA A N 1
ATOM 3758 C CA . ALA A 1 474 ? 23.187 -14.159 -3.770 1.00 69.44 474 ALA A CA 1
ATOM 3759 C C . ALA A 1 474 ? 21.809 -14.345 -4.442 1.00 69.44 474 ALA A C 1
ATOM 3761 O O . ALA A 1 474 ? 21.345 -15.467 -4.635 1.00 69.44 474 ALA A O 1
ATOM 3762 N N . THR A 1 475 ? 21.179 -13.258 -4.908 1.00 62.66 475 THR A N 1
ATOM 3763 C CA . THR A 1 475 ? 19.841 -13.309 -5.538 1.00 62.66 475 THR A CA 1
ATOM 3764 C C . THR A 1 475 ? 19.808 -13.842 -6.975 1.00 62.66 475 THR A C 1
ATOM 3766 O O . THR A 1 475 ? 18.711 -14.027 -7.518 1.00 62.66 475 THR A O 1
ATOM 3769 N N . LYS A 1 476 ? 20.971 -14.081 -7.601 1.00 60.03 476 LYS A N 1
ATOM 3770 C CA . LYS A 1 476 ? 21.107 -14.848 -8.853 1.00 60.03 476 LYS A CA 1
ATOM 3771 C C . LYS A 1 476 ? 21.311 -16.344 -8.611 1.00 60.03 476 LYS A C 1
ATOM 3773 O O . LYS A 1 476 ? 20.923 -17.127 -9.472 1.00 60.03 476 LYS A O 1
ATOM 3778 N N . LYS A 1 477 ? 21.915 -16.738 -7.483 1.00 51.34 477 LYS A N 1
ATOM 3779 C CA . LYS A 1 477 ? 22.178 -18.149 -7.148 1.00 51.34 477 LYS A CA 1
ATOM 3780 C C . LYS A 1 477 ? 20.928 -18.926 -6.726 1.00 51.34 477 LYS A C 1
ATOM 3782 O O . LYS A 1 477 ? 20.892 -20.131 -6.948 1.00 51.34 477 LYS A O 1
ATOM 3787 N N . ASN A 1 478 ? 19.903 -18.231 -6.229 1.00 45.81 478 ASN A N 1
ATOM 3788 C CA . ASN A 1 478 ? 18.582 -18.789 -5.922 1.00 45.81 478 ASN A CA 1
ATOM 3789 C C . ASN A 1 478 ? 17.514 -18.330 -6.947 1.00 45.81 478 ASN A C 1
ATOM 3791 O O . ASN A 1 478 ? 16.657 -17.504 -6.618 1.00 45.81 478 ASN A O 1
ATOM 3795 N N . PRO A 1 479 ? 17.532 -18.810 -8.208 1.00 44.97 479 PRO A N 1
ATOM 3796 C CA . PRO A 1 479 ? 16.441 -18.546 -9.147 1.00 44.97 479 PRO A CA 1
ATOM 3797 C C . PRO A 1 479 ? 15.160 -19.299 -8.748 1.00 44.97 479 PRO A C 1
ATOM 3799 O O . PRO A 1 479 ? 14.060 -18.793 -8.963 1.00 44.97 479 PRO A O 1
ATOM 3802 N N . THR A 1 480 ? 15.308 -20.463 -8.106 1.00 41.19 480 THR A N 1
ATOM 3803 C CA . THR A 1 480 ? 14.228 -21.336 -7.629 1.00 41.19 480 THR A CA 1
ATOM 3804 C C . THR A 1 480 ? 13.246 -20.623 -6.707 1.00 41.19 480 THR A C 1
ATOM 3806 O O . THR A 1 480 ? 12.046 -20.773 -6.907 1.00 41.19 480 THR A O 1
ATOM 3809 N N . ASP A 1 481 ? 13.699 -19.778 -5.775 1.00 41.91 481 ASP A N 1
ATOM 3810 C CA . ASP A 1 481 ? 12.795 -19.059 -4.859 1.00 41.91 481 ASP A CA 1
ATOM 3811 C C . ASP A 1 481 ? 11.838 -18.103 -5.595 1.00 41.91 481 ASP A C 1
ATOM 3813 O O . ASP A 1 481 ? 10.699 -17.910 -5.175 1.00 41.91 481 ASP A O 1
ATOM 3817 N N . LYS A 1 482 ? 12.260 -17.520 -6.726 1.00 41.84 482 LYS A N 1
ATOM 3818 C CA . LYS A 1 482 ? 11.445 -16.546 -7.477 1.00 41.84 482 LYS A CA 1
ATOM 3819 C C . LYS A 1 482 ? 10.376 -17.186 -8.358 1.00 41.84 482 LYS A C 1
ATOM 3821 O O . LYS A 1 482 ? 9.424 -16.494 -8.707 1.00 41.84 482 LYS A O 1
ATOM 3826 N N . GLU A 1 483 ? 10.519 -18.460 -8.718 1.00 40.72 483 GLU A N 1
ATOM 3827 C CA . GLU A 1 483 ? 9.516 -19.199 -9.498 1.00 40.72 483 GLU A CA 1
ATOM 3828 C C . GLU A 1 483 ? 8.707 -20.179 -8.637 1.00 40.72 483 GLU A C 1
ATOM 3830 O O . GLU A 1 483 ? 7.503 -20.318 -8.846 1.00 40.72 483 GLU A O 1
ATOM 3835 N N . ASN A 1 484 ? 9.313 -20.801 -7.619 1.00 33.84 484 ASN A N 1
ATOM 3836 C CA . ASN A 1 484 ? 8.641 -21.797 -6.780 1.00 33.84 484 ASN A CA 1
ATOM 3837 C C . ASN A 1 484 ? 7.659 -21.189 -5.769 1.00 33.84 484 ASN A C 1
ATOM 3839 O O . ASN A 1 484 ? 6.716 -21.876 -5.383 1.00 33.84 484 ASN A O 1
ATOM 3843 N N . ILE A 1 485 ? 7.786 -19.901 -5.416 1.00 39.00 485 ILE A N 1
ATOM 3844 C CA . ILE A 1 485 ? 6.727 -19.168 -4.694 1.00 39.00 485 ILE A CA 1
ATOM 3845 C C . ILE A 1 485 ? 5.379 -19.287 -5.428 1.00 39.00 485 ILE A C 1
ATOM 3847 O O . ILE A 1 485 ? 4.351 -19.456 -4.782 1.00 39.00 485 ILE A O 1
ATOM 3851 N N . TYR A 1 486 ? 5.376 -19.267 -6.766 1.00 39.09 486 TYR A N 1
ATOM 3852 C CA . TYR A 1 486 ? 4.150 -19.382 -7.566 1.00 39.09 486 TYR A CA 1
ATOM 3853 C C . TYR A 1 486 ? 3.653 -20.824 -7.749 1.00 39.09 486 TYR A C 1
ATOM 3855 O O . TYR A 1 486 ? 2.539 -21.016 -8.219 1.00 39.09 486 TYR A O 1
ATOM 3863 N N . LYS A 1 487 ? 4.456 -21.839 -7.396 1.00 30.61 487 LYS A N 1
ATOM 3864 C CA . LYS A 1 487 ? 4.083 -23.264 -7.489 1.00 30.61 487 LYS A CA 1
ATOM 3865 C C . LYS A 1 487 ? 3.658 -23.880 -6.151 1.00 30.61 487 LYS A C 1
ATOM 3867 O O . LYS A 1 487 ? 3.187 -25.011 -6.140 1.00 30.61 487 LYS A O 1
ATOM 3872 N N . ARG A 1 488 ? 3.803 -23.154 -5.035 1.00 32.38 488 ARG A N 1
ATOM 3873 C CA . ARG A 1 488 ? 3.393 -23.612 -3.693 1.00 32.38 488 ARG A CA 1
ATOM 3874 C C . ARG A 1 488 ? 1.893 -23.441 -3.390 1.00 32.38 488 ARG A C 1
ATOM 3876 O O . ARG A 1 488 ? 1.460 -23.802 -2.301 1.00 32.38 488 ARG A O 1
ATOM 3883 N N . GLU A 1 489 ? 1.071 -23.016 -4.352 1.00 33.62 489 GLU A N 1
ATOM 3884 C CA . GLU A 1 489 ? -0.372 -23.304 -4.319 1.00 33.62 489 GLU A CA 1
ATOM 3885 C C . GLU A 1 489 ? -0.622 -24.758 -4.767 1.00 33.62 489 GLU A C 1
ATOM 3887 O O . GLU A 1 489 ? -1.021 -25.014 -5.900 1.00 33.62 489 GLU A O 1
ATOM 3892 N N . GLY A 1 490 ? -0.367 -25.726 -3.874 1.00 31.34 490 GLY A N 1
ATOM 3893 C CA . GLY A 1 490 ? -0.866 -27.101 -4.048 1.00 31.34 490 GLY A CA 1
ATOM 3894 C C . GLY A 1 490 ? 0.029 -28.263 -3.608 1.00 31.34 490 GLY A C 1
ATOM 3895 O O . GLY A 1 490 ? -0.470 -29.384 -3.565 1.00 31.34 490 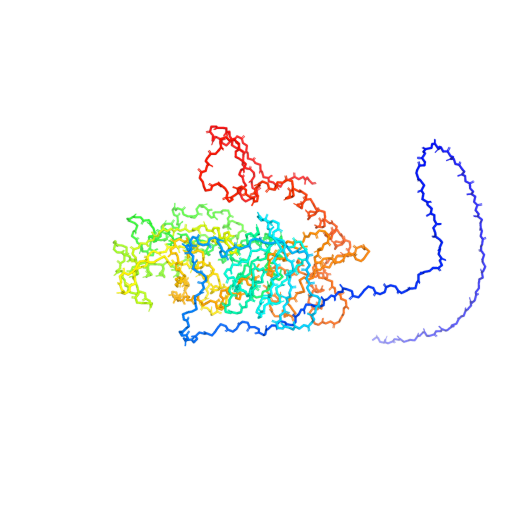GLY A O 1
ATOM 3896 N N . VAL A 1 491 ? 1.306 -28.047 -3.270 1.00 24.89 491 VAL A N 1
ATOM 3897 C CA . VAL A 1 491 ? 2.207 -29.134 -2.832 1.00 24.89 491 VAL A CA 1
ATOM 3898 C C . VAL A 1 491 ? 2.970 -28.737 -1.569 1.00 24.89 491 VAL A C 1
ATOM 3900 O O . VAL A 1 491 ? 3.802 -27.829 -1.591 1.00 24.89 491 VAL A O 1
ATOM 3903 N N . ILE A 1 492 ? 2.680 -29.450 -0.479 1.00 30.86 492 ILE A N 1
ATOM 3904 C CA . ILE A 1 492 ? 3.580 -29.596 0.670 1.00 30.86 492 ILE A CA 1
ATOM 3905 C C . ILE A 1 492 ? 4.670 -30.565 0.202 1.00 30.86 492 ILE A C 1
ATOM 3907 O O . ILE A 1 492 ? 4.342 -31.696 -0.151 1.00 30.86 492 ILE A O 1
ATOM 3911 N N . ASP A 1 493 ? 5.924 -30.118 0.148 1.00 27.84 493 ASP A N 1
ATOM 3912 C CA . ASP A 1 493 ? 7.063 -30.972 -0.205 1.00 27.84 493 ASP A CA 1
ATOM 3913 C C . ASP A 1 493 ? 8.056 -30.988 0.963 1.00 27.84 493 ASP A C 1
ATOM 3915 O O . ASP A 1 493 ? 8.544 -29.943 1.407 1.00 27.84 493 ASP A O 1
ATOM 3919 N N . GLU A 1 494 ? 8.276 -32.181 1.507 1.00 33.81 494 GLU A N 1
ATOM 3920 C CA . GLU A 1 494 ? 8.954 -32.436 2.776 1.00 33.81 494 GLU A CA 1
ATOM 3921 C C . GLU A 1 494 ? 10.479 -32.440 2.591 1.00 33.81 494 GLU A C 1
ATOM 3923 O O . GLU A 1 494 ? 11.107 -33.496 2.476 1.00 33.81 494 GLU A O 1
ATOM 3928 N N . GLN A 1 495 ? 11.099 -31.254 2.568 1.00 32.50 495 GLN A N 1
ATOM 3929 C CA . GLN A 1 495 ? 12.547 -31.117 2.781 1.00 32.50 495 GLN A CA 1
ATOM 3930 C C . GLN A 1 495 ? 12.962 -29.684 3.170 1.00 32.50 495 GLN A C 1
ATOM 3932 O O . GLN A 1 495 ? 13.047 -28.793 2.329 1.00 32.50 495 GLN A O 1
ATOM 3937 N N . TYR A 1 496 ? 13.279 -29.514 4.461 1.00 34.84 496 TYR A N 1
ATOM 3938 C CA . TYR A 1 496 ? 14.010 -28.397 5.088 1.00 34.84 496 TYR A CA 1
ATOM 3939 C C . TYR A 1 496 ? 13.561 -26.966 4.733 1.00 34.84 496 TYR A C 1
ATOM 3941 O O . TYR A 1 496 ? 14.053 -26.340 3.792 1.00 34.84 496 TYR A O 1
ATOM 3949 N N . GLU A 1 497 ? 12.703 -26.380 5.572 1.00 37.88 497 GLU A N 1
ATOM 3950 C CA . GLU A 1 497 ? 12.238 -25.002 5.389 1.00 37.88 497 GLU A CA 1
ATOM 3951 C C . GLU A 1 497 ? 13.156 -23.953 6.047 1.00 37.88 497 GLU A C 1
ATOM 3953 O O . GLU A 1 497 ? 13.239 -23.823 7.270 1.00 37.88 497 GLU A O 1
ATOM 3958 N N . LEU A 1 498 ? 13.812 -23.142 5.210 1.00 32.16 498 LEU A N 1
ATOM 3959 C CA . LEU A 1 498 ? 14.503 -21.914 5.611 1.00 32.16 498 LEU A CA 1
ATOM 3960 C C . LEU A 1 498 ? 13.518 -20.738 5.620 1.00 32.16 498 LEU A C 1
ATOM 3962 O O . LEU A 1 498 ? 13.150 -20.220 4.564 1.00 32.16 498 LEU A O 1
ATOM 3966 N N . PHE A 1 499 ? 13.132 -20.270 6.809 1.00 33.69 499 PHE A N 1
ATOM 3967 C CA . PHE A 1 499 ? 12.275 -19.091 6.960 1.00 33.69 499 PHE A CA 1
ATOM 3968 C C . PHE A 1 499 ? 13.078 -17.836 7.315 1.00 33.69 499 PHE A C 1
ATOM 3970 O O . PHE A 1 499 ? 13.842 -17.805 8.282 1.00 33.69 499 PHE A O 1
ATOM 3977 N N . ILE A 1 500 ? 12.829 -16.757 6.566 1.00 31.20 500 ILE A N 1
ATOM 3978 C CA . ILE A 1 500 ? 13.309 -15.405 6.876 1.00 31.20 500 ILE A CA 1
ATOM 3979 C C . ILE A 1 500 ? 12.125 -14.579 7.382 1.00 31.20 500 ILE A C 1
ATOM 3981 O O . ILE A 1 500 ? 11.223 -14.234 6.613 1.00 31.20 500 ILE A O 1
ATOM 3985 N N . LYS A 1 501 ? 12.137 -14.225 8.672 1.00 33.34 501 LYS A N 1
ATOM 3986 C CA . LYS A 1 501 ? 11.138 -13.341 9.295 1.00 33.34 501 LYS A CA 1
ATOM 3987 C C . LYS A 1 501 ? 11.838 -12.091 9.828 1.00 33.34 501 LYS A C 1
ATOM 3989 O O . LYS A 1 501 ? 12.379 -12.087 10.930 1.00 33.34 501 LYS A O 1
ATOM 3994 N N . GLY A 1 502 ? 11.829 -11.024 9.030 1.00 48.44 502 GLY A N 1
ATOM 3995 C CA . GLY A 1 502 ? 12.608 -9.815 9.321 1.00 48.44 502 GLY A CA 1
ATOM 3996 C C . GLY A 1 502 ? 14.105 -10.065 9.126 1.00 48.44 502 GLY A C 1
ATOM 3997 O O . GLY A 1 502 ? 14.494 -10.624 8.104 1.00 48.44 502 GLY A O 1
ATOM 3998 N N . ASP A 1 503 ? 14.915 -9.676 10.112 1.00 40.03 503 ASP A N 1
ATOM 3999 C CA . ASP A 1 503 ? 16.383 -9.808 10.092 1.00 40.03 503 ASP A CA 1
ATOM 4000 C C . ASP A 1 503 ? 16.881 -11.121 10.749 1.00 40.03 503 ASP A C 1
ATOM 4002 O O . ASP A 1 503 ? 18.083 -11.310 10.956 1.00 40.03 503 ASP A O 1
ATOM 4006 N N . MET A 1 504 ? 15.960 -12.032 11.095 1.00 33.78 504 MET A N 1
ATOM 4007 C CA . MET A 1 504 ? 16.261 -13.349 11.667 1.00 33.78 504 MET A CA 1
ATOM 4008 C C . MET A 1 504 ? 16.149 -14.473 10.635 1.00 33.78 504 MET A C 1
ATOM 4010 O O . MET A 1 504 ? 15.145 -14.599 9.927 1.00 33.78 504 MET A O 1
ATOM 4014 N N . LEU A 1 505 ? 17.172 -15.327 10.637 1.00 36.22 505 LEU A N 1
ATOM 4015 C CA . LEU A 1 505 ? 17.171 -16.651 10.034 1.00 36.22 505 LEU A CA 1
ATOM 4016 C C . LEU A 1 505 ? 16.669 -17.660 11.075 1.00 36.22 505 LEU A C 1
ATOM 4018 O O . LEU A 1 505 ? 17.267 -17.788 12.148 1.00 36.22 505 LEU A O 1
ATOM 4022 N N . LEU A 1 506 ? 15.590 -18.373 10.758 1.00 39.69 506 LEU A N 1
ATOM 4023 C CA . LEU A 1 506 ? 15.079 -19.476 11.569 1.00 39.69 506 LEU A CA 1
ATOM 4024 C C . LEU A 1 506 ? 15.333 -20.794 10.836 1.00 39.69 506 LEU A C 1
ATOM 4026 O O . LEU A 1 506 ? 15.004 -20.923 9.655 1.00 39.69 506 LEU A O 1
ATOM 4030 N N . VAL A 1 507 ? 15.923 -21.757 11.543 1.00 42.12 507 VAL A N 1
ATOM 4031 C CA . VAL A 1 507 ? 16.187 -23.111 11.046 1.00 42.12 507 VAL A CA 1
ATOM 4032 C C . VAL A 1 507 ? 15.363 -24.086 11.876 1.00 42.12 507 VAL A C 1
ATOM 4034 O O . VAL A 1 507 ? 15.489 -24.114 13.103 1.00 42.12 507 VAL A O 1
ATOM 4037 N N . PHE A 1 508 ? 14.536 -24.879 11.201 1.00 44.12 508 PHE A N 1
ATOM 4038 C CA . PHE A 1 508 ? 13.677 -25.894 11.806 1.00 44.12 508 PHE A CA 1
ATOM 4039 C C . PHE A 1 508 ? 14.179 -27.309 11.481 1.00 44.12 508 PHE A C 1
ATOM 4041 O O . PHE A 1 508 ? 14.837 -27.518 10.459 1.00 44.12 508 PHE A O 1
ATOM 4048 N N . SER A 1 509 ? 13.902 -28.269 12.364 1.00 42.44 509 SER A N 1
ATOM 4049 C CA . SER A 1 509 ? 14.093 -29.701 12.113 1.00 42.44 509 SER A CA 1
ATOM 4050 C C . SER A 1 509 ? 13.003 -30.255 11.191 1.00 42.44 509 SER A C 1
ATOM 4052 O O . SER A 1 509 ? 11.984 -29.606 10.951 1.00 42.44 509 SER A O 1
ATOM 4054 N N . GLU A 1 510 ? 13.183 -31.491 10.721 1.00 37.28 510 GLU A N 1
ATOM 4055 C CA . GLU A 1 510 ? 12.136 -32.239 10.003 1.00 37.28 510 GLU A CA 1
ATOM 4056 C C . GLU A 1 510 ? 10.869 -32.444 10.865 1.00 37.28 510 GLU A C 1
ATOM 4058 O O . GLU A 1 510 ? 9.773 -32.561 10.329 1.00 37.28 510 GLU A O 1
ATOM 4063 N N . GLU A 1 511 ? 10.987 -32.388 12.198 1.00 51.75 511 GLU A N 1
ATOM 4064 C CA . GLU A 1 511 ? 9.870 -32.482 13.154 1.00 51.75 511 GLU A CA 1
ATOM 4065 C C . GLU A 1 511 ? 9.240 -31.109 13.493 1.00 51.75 511 GLU A C 1
ATOM 4067 O O . GLU A 1 511 ? 8.440 -30.994 14.418 1.00 51.75 511 GLU A O 1
ATOM 4072 N N . SER A 1 512 ? 9.571 -30.053 12.736 1.00 45.22 512 SER A N 1
ATOM 4073 C CA . SER A 1 512 ? 9.113 -28.664 12.948 1.00 45.22 512 SER A CA 1
ATOM 4074 C C . SER A 1 512 ? 9.556 -28.009 14.269 1.00 45.22 512 SER A C 1
ATOM 4076 O O . SER A 1 512 ? 9.032 -26.959 14.649 1.00 45.22 512 SER A O 1
ATOM 4078 N N . GLU A 1 513 ? 10.563 -28.557 14.954 1.00 42.38 513 GLU A N 1
ATOM 4079 C CA . GLU A 1 513 ? 11.183 -27.900 16.109 1.00 42.38 513 GLU A CA 1
ATOM 4080 C C . GLU A 1 513 ? 12.212 -26.853 15.659 1.00 42.38 513 GLU A C 1
ATOM 4082 O O . GLU A 1 513 ? 13.000 -27.082 14.743 1.00 42.38 513 GLU A O 1
ATOM 4087 N N . MET A 1 514 ? 12.243 -25.686 16.306 1.00 40.50 514 MET A N 1
ATOM 4088 C CA . MET A 1 514 ? 13.214 -24.632 15.991 1.00 40.50 514 MET A CA 1
ATOM 4089 C C . MET A 1 514 ? 14.602 -24.995 16.547 1.00 40.50 514 MET A C 1
ATOM 4091 O O . MET A 1 514 ? 14.872 -24.805 17.732 1.00 40.50 514 MET A O 1
ATOM 4095 N N . ILE A 1 515 ? 15.495 -25.479 15.681 1.00 49.16 515 ILE A N 1
ATOM 4096 C CA . ILE A 1 515 ? 16.831 -25.977 16.053 1.00 49.16 515 ILE A CA 1
ATOM 4097 C C . ILE A 1 515 ? 17.934 -24.914 16.017 1.00 49.16 515 ILE A C 1
ATOM 4099 O O . ILE A 1 515 ? 18.947 -25.072 16.697 1.00 49.16 515 ILE A O 1
ATOM 4103 N N . ALA A 1 516 ? 17.762 -23.819 15.268 1.00 37.91 516 ALA A N 1
ATOM 4104 C CA . ALA A 1 516 ? 18.663 -22.670 15.355 1.00 37.91 516 ALA A CA 1
ATOM 4105 C C . ALA A 1 516 ? 17.969 -21.339 15.033 1.00 37.91 516 ALA A C 1
ATOM 4107 O O . ALA A 1 516 ? 17.100 -21.251 14.165 1.00 37.91 516 ALA A O 1
ATOM 4108 N N . MET A 1 517 ? 18.420 -20.283 15.710 1.00 33.56 517 MET A N 1
ATOM 4109 C CA . MET A 1 517 ? 18.013 -18.897 15.489 1.00 33.56 517 MET A CA 1
ATOM 4110 C C . MET A 1 517 ? 19.269 -18.045 15.297 1.00 33.56 517 MET A C 1
ATOM 4112 O O . MET A 1 517 ? 20.130 -17.998 16.176 1.00 33.56 517 MET A O 1
ATOM 4116 N N . GLY A 1 518 ? 19.383 -17.380 14.147 1.00 34.78 518 GLY A N 1
ATOM 4117 C CA . GLY A 1 518 ? 20.522 -16.529 13.806 1.00 34.78 518 GLY A CA 1
ATOM 4118 C C . GLY A 1 518 ? 20.081 -15.122 13.419 1.00 34.78 518 GLY A C 1
ATOM 4119 O O . GLY A 1 518 ? 19.335 -14.946 12.459 1.00 34.78 518 GLY A O 1
ATOM 4120 N N . SER A 1 519 ? 20.571 -14.108 14.132 1.00 33.59 519 SER A N 1
ATOM 4121 C CA . SER A 1 519 ? 20.470 -12.715 13.679 1.00 33.59 519 SER A CA 1
ATOM 4122 C C . SER A 1 519 ? 21.467 -12.482 12.545 1.00 33.59 519 SER A C 1
ATOM 4124 O O . SER A 1 519 ? 22.663 -12.723 12.725 1.00 33.59 519 SER A O 1
ATOM 4126 N N . VAL A 1 520 ? 21.014 -11.985 11.391 1.00 42.38 520 VAL A N 1
ATOM 4127 C CA . VAL A 1 520 ? 21.885 -11.714 10.229 1.00 42.38 520 VAL A CA 1
ATOM 4128 C C . VAL A 1 520 ? 22.592 -10.353 10.379 1.00 42.38 520 VAL A C 1
ATOM 4130 O O . VAL A 1 520 ? 22.640 -9.539 9.461 1.00 42.38 520 VAL A O 1
ATOM 4133 N N . ILE A 1 521 ? 23.148 -10.089 11.567 1.00 37.62 521 ILE A N 1
ATOM 4134 C CA . ILE A 1 521 ? 24.003 -8.932 11.863 1.00 37.62 521 ILE A CA 1
ATOM 4135 C C . ILE A 1 521 ? 25.126 -9.347 12.828 1.00 37.62 521 ILE A C 1
ATOM 4137 O O . ILE A 1 521 ? 25.013 -9.150 14.035 1.00 37.62 521 ILE A O 1
ATOM 4141 N N . SER A 1 522 ? 26.238 -9.868 12.298 1.00 27.14 522 SER A N 1
ATOM 4142 C CA . SER A 1 522 ? 27.588 -9.597 12.828 1.00 27.14 522 SER A CA 1
ATOM 4143 C C . SER A 1 522 ? 28.684 -10.183 11.931 1.00 27.14 522 SER A C 1
ATOM 4145 O O . SER A 1 522 ? 28.841 -11.397 11.841 1.00 27.14 522 SER A O 1
ATOM 4147 N N . VAL A 1 523 ? 29.518 -9.310 11.366 1.00 27.58 523 VAL A N 1
ATOM 4148 C CA . VAL A 1 523 ? 30.978 -9.477 11.422 1.00 27.58 523 VAL A CA 1
ATOM 4149 C C . VAL A 1 523 ? 31.520 -8.127 11.908 1.00 27.58 523 VAL A C 1
ATOM 4151 O O . VAL A 1 523 ? 30.963 -7.094 11.537 1.00 27.58 523 VAL A O 1
ATOM 4154 N N . LYS A 1 524 ? 32.494 -8.163 12.825 1.00 29.27 524 LYS A N 1
ATOM 4155 C CA . LYS A 1 524 ? 32.967 -7.018 13.631 1.00 29.27 524 LYS A CA 1
ATOM 4156 C C . LYS A 1 524 ? 33.493 -5.833 12.823 1.00 29.27 524 LYS A C 1
ATOM 4158 O O . LYS A 1 524 ? 34.227 -6.085 11.844 1.00 29.27 524 LYS A O 1
#